Protein AF-0000000070568255 (afdb_homodimer)

Foldseek 3Di:
DPPPDPDFQPLPVVLVVVVVVVLLVVVQVQLVPCVVVQDDDDDLAFEEEEEACFLVCCVQPPVVVSDPRHQAYEYEHQDPVRQVNNCVPVDDPRYHYDYDDLLDDCVVVCVVPNAGLEYEYGARLLQAQPSLSSLLSNLVRHDAFRKYKYKHWLEDCLLVLLCVLCPDPLNVVCNVVSVRNHYPSHPDDDPVRSQVVVVCSCVSNQWAWPDWDKDWADQDDCPPVPSVLSNSLSPHRCNSVDDPVVNVVSSVSSSVVSVVCVVVVVSVGTIIMIITMTTHHDDD/DPPPDPDFQPLPVVLVVVVVVVLLVVVQVQLVPCLVVQDDDDDLAFEEEEEACFLVCCVQPPVVVSDPRHQAYEYEHQDPVRQVNNCVPVDDPRYHYDYDDLLDDCVVVCVVPNAGLEYEYGARLLQAQPSLSSLLSNLVRHDAFRKYKYKHWLEDVLLVLLCVLCPDPVNVVCNVVSVRRHYPSHPDDDPVRSQVVVVVSCVSNQWAWPDWDKDWADQDDCPPVVSVLSNSLSPHSCNNVDDPVVNVVSSVSSSVVSVVCVVVVVSVGTIIMIITMTTHHDDD

Nearest PDB structures (foldseek):
  7ec0-assembly1_A  TM=8.381E-01  e=1.709E-16  Bombyx mori
  7veo-assembly1_B  TM=8.415E-01  e=9.221E-16  Bombyx mori
  3bus-assembly1_A  TM=6.440E-01  e=3.833E-11  Lentzea aerocolonigenes
  4htf-assembly1_A  TM=6.127E-01  e=2.705E-11  Escherichia coli O157:H7
  5thy-assembly2_B  TM=6.811E-01  e=1.995E-09  Moorena producens 3L

InterPro domains:
  IPR029063 S-adenosyl-L-methionine-dependent methyltransferase superfamily [G3DSA:3.40.50.150] (8-196)
  IPR029063 S-adenosyl-L-methionine-dependent methyltransferase superfamily [SSF53335] (19-218)
  IPR041698 Methyltransferase domain 25 [PF13649] (49-146)

Radius of gyration: 26.18 Å; Cα contacts (8 Å, |Δi|>4): 965; chains: 2; bounding box: 53×88×61 Å

Secondary structure (DSSP, 8-state):
------------TTTHHHHHHHHHHHHHHHHHHHGGGSPP---SS-EEEEET-TTSHHIIIIIGGGSPS-SEEEEEES-HHHHHHHHHHS--TTEEEEE--TTS--HHHHHHH--EEEEEEES-GGG-S-HHHHHHHHHHHEEEEEEEEEEEEEE-HHHHHHHHHHHSGGGGGGHHHHHHT--GGGG-SSHHHHHHHHHHHHHHTTEEEEEEEEEEPPPP-TTSHHHHHHHHHHH-TTTTTS-HHHHHHHHHHHHHHHHHHHHHTGGGSPPEEEEEEEEEPPP-/------------TTTHHHHHHHHHHHHHHHHHHHGGGSPP---SS-EEEEET-TTSHHIIIIIGGGSPS-SEEEEEES-HHHHHHHHHHS--TTEEEEE--TTS--HHHHHHH--EEEEEEES-GGG-S-HHHHHHHHHHHEEEEEEEEEEEEEE-HHHHHHHHHHHSGGGGGGHHHHHHT--GGGG-SSHHHHHHHHHHHHHHTTEEEEEEEEEEPPPP-TTSHHHHHHHHHHH-TTTTTS-HHHHHHHHHHHHHHHHHHHHHTGGGSPPEEEEEEEEEPPP-

Solvent-accessible surface area (backbone atoms only — not comparable to full-atom values): 30133 Å² total; per-residue (Å²): 132,81,74,74,73,80,74,76,46,66,61,50,67,72,49,39,49,64,58,40,49,56,51,46,52,52,50,48,51,49,46,70,46,54,56,29,43,54,76,86,70,95,51,52,77,38,32,34,34,33,44,43,35,52,58,22,53,58,46,56,74,53,49,52,77,69,47,72,72,46,57,32,35,40,34,21,24,70,45,66,66,34,46,52,49,11,59,72,72,36,66,47,98,50,50,45,79,48,81,45,50,59,72,49,87,55,62,67,56,36,72,73,70,47,57,16,50,32,39,36,29,60,69,34,64,42,66,34,51,57,49,54,55,26,39,34,40,54,40,66,42,32,32,83,62,10,34,38,42,39,34,26,67,39,35,51,68,65,59,52,50,46,52,56,50,26,66,35,81,91,36,40,88,45,35,68,61,50,55,51,49,49,39,69,49,58,74,45,90,44,70,68,51,40,49,52,50,50,50,48,34,32,55,75,28,43,32,51,65,35,26,56,41,55,33,47,49,74,57,76,75,67,89,53,50,64,64,54,45,45,42,52,51,37,68,36,64,58,59,60,71,48,50,79,74,47,47,59,52,50,52,51,53,51,44,52,52,52,53,50,31,70,74,68,48,59,53,73,55,54,33,27,26,35,36,37,33,30,30,30,55,67,82,128,133,79,76,74,72,81,74,76,44,67,60,51,67,72,50,39,49,65,58,41,49,58,49,46,52,53,50,47,51,48,46,70,46,55,58,28,44,54,76,88,69,94,52,52,77,38,33,33,34,33,44,43,36,52,58,23,53,58,48,58,73,53,48,53,76,68,46,72,73,45,59,32,35,40,33,22,23,69,46,64,67,34,45,54,48,12,58,71,74,38,65,48,98,50,48,45,79,48,81,46,49,58,70,48,88,54,62,68,56,35,72,72,71,49,58,17,51,33,39,37,30,59,68,34,63,43,65,34,51,57,48,54,55,26,39,33,39,54,40,65,40,32,30,83,62,10,35,35,42,41,36,26,67,38,36,51,66,65,60,53,50,45,51,54,49,27,66,36,80,91,35,40,89,45,34,66,61,50,56,51,47,52,39,70,49,58,75,44,91,44,69,69,51,38,50,51,50,52,49,49,34,32,54,75,28,44,32,51,65,35,26,56,42,55,32,46,50,75,57,78,75,66,90,54,51,64,64,53,45,45,42,52,52,36,69,36,64,57,57,61,72,47,51,79,74,46,46,60,52,48,52,51,54,50,43,53,54,52,53,49,29,70,72,68,48,61,52,73,55,53,34,27,28,34,38,37,34,29,29,29,56,65,82,127

Structure (mmCIF, N/CA/C/O backbone):
data_AF-0000000070568255-model_v1
#
loop_
_entity.id
_entity.type
_entity.pdbx_description
1 polymer 'Methyltransferase domain-containing protein'
#
loop_
_atom_site.group_PDB
_atom_site.id
_atom_site.type_symbol
_atom_site.label_atom_id
_atom_site.label_alt_id
_atom_site.la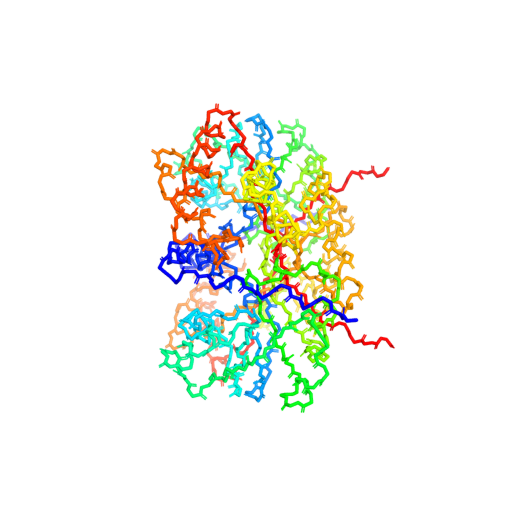bel_comp_id
_atom_site.label_asym_id
_atom_site.label_entity_id
_atom_site.label_seq_id
_atom_site.pdbx_PDB_ins_code
_atom_site.Cartn_x
_atom_site.Cartn_y
_atom_site.Cartn_z
_atom_site.occupancy
_atom_site.B_iso_or_equiv
_atom_site.auth_seq_id
_atom_site.auth_comp_id
_atom_site.auth_asym_id
_atom_site.auth_atom_id
_atom_site.pdbx_PDB_model_num
ATOM 1 N N . MET A 1 1 ? 7.797 -44.875 -4.855 1 24.25 1 MET A N 1
ATOM 2 C CA . MET A 1 1 ? 7.883 -44.188 -6.137 1 24.25 1 MET A CA 1
ATOM 3 C C . MET A 1 1 ? 7.133 -42.875 -6.082 1 24.25 1 MET A C 1
ATOM 5 O O . MET A 1 1 ? 5.918 -42.844 -5.898 1 24.25 1 MET A O 1
ATOM 9 N N . SER A 1 2 ? 7.727 -41.812 -5.59 1 26.64 2 SER A N 1
ATOM 10 C CA . SER A 1 2 ? 7.211 -40.469 -5.273 1 26.64 2 SER A CA 1
ATOM 11 C C . SER A 1 2 ? 6.582 -39.812 -6.5 1 26.64 2 SER A C 1
ATOM 13 O O . SER A 1 2 ? 7.168 -39.812 -7.586 1 26.64 2 SER A O 1
ATOM 15 N N . SER A 1 3 ? 5.281 -39.875 -6.648 1 30.73 3 SER A N 1
ATOM 16 C CA . SER A 1 3 ? 4.516 -39.312 -7.762 1 30.73 3 SER A CA 1
ATOM 17 C C . SER A 1 3 ? 5.086 -37.969 -8.211 1 30.73 3 SER A C 1
ATOM 19 O O . SER A 1 3 ? 5.316 -37.094 -7.391 1 30.73 3 SER A O 1
ATOM 21 N N . PRO A 1 4 ? 5.73 -37.875 -9.414 1 31.59 4 PRO A N 1
ATOM 22 C CA . PRO A 1 4 ? 6.324 -36.656 -9.93 1 31.59 4 PRO A CA 1
ATOM 23 C C . PRO A 1 4 ? 5.41 -35.438 -9.75 1 31.59 4 PRO A C 1
ATOM 25 O O . PRO A 1 4 ? 4.188 -35.594 -9.719 1 31.59 4 PRO A O 1
ATOM 28 N N . CYS A 1 5 ? 5.805 -34.5 -9.016 1 35.22 5 CYS A N 1
ATOM 29 C CA . CYS A 1 5 ? 5.09 -33.25 -8.867 1 35.22 5 CYS A CA 1
ATOM 30 C C . CYS A 1 5 ? 4.543 -32.781 -10.211 1 35.22 5 CYS A C 1
ATOM 32 O O . CYS A 1 5 ? 5.262 -32.781 -11.211 1 35.22 5 CYS A O 1
ATOM 34 N N . PRO A 1 6 ? 3.242 -32.812 -10.445 1 38.38 6 PRO A N 1
ATOM 35 C CA . PRO A 1 6 ? 2.701 -32.375 -11.742 1 38.38 6 PRO A CA 1
ATOM 36 C C . PRO A 1 6 ? 3.422 -31.172 -12.312 1 38.38 6 PRO A C 1
ATOM 38 O O . PRO A 1 6 ? 3.857 -30.297 -11.562 1 38.38 6 PRO A O 1
ATOM 41 N N . LYS A 1 7 ? 4.141 -31.266 -13.453 1 38.25 7 LYS A N 1
ATOM 42 C CA . LYS A 1 7 ? 4.805 -30.266 -14.289 1 38.25 7 LYS A CA 1
ATOM 43 C C . LYS A 1 7 ? 3.936 -29.016 -14.445 1 38.25 7 LYS A C 1
ATOM 45 O O . LYS A 1 7 ? 2.709 -29.125 -14.531 1 38.25 7 LYS A O 1
ATOM 50 N N . ASN A 1 8 ? 4.312 -27.875 -14.102 1 41.31 8 ASN A N 1
ATOM 51 C CA . ASN A 1 8 ? 3.666 -26.594 -14.312 1 41.31 8 ASN A CA 1
ATOM 52 C C . ASN A 1 8 ? 3.133 -26.453 -15.734 1 41.31 8 ASN A C 1
ATOM 54 O O . ASN A 1 8 ? 3.854 -26.703 -16.703 1 41.31 8 ASN A O 1
ATOM 58 N N . PRO A 1 9 ? 1.849 -26.562 -16.016 1 40.88 9 PRO A N 1
ATOM 59 C CA . PRO A 1 9 ? 1.31 -26.438 -17.375 1 40.88 9 PRO A CA 1
ATOM 60 C C . PRO A 1 9 ? 1.978 -25.312 -18.172 1 40.88 9 PRO A C 1
ATOM 62 O O . PRO A 1 9 ? 2.383 -24.297 -17.594 1 40.88 9 PRO A O 1
ATOM 65 N N . SER A 1 10 ? 2.682 -25.641 -19.188 1 40.53 10 SER A N 1
ATOM 66 C CA . SER A 1 10 ? 3.188 -24.703 -20.188 1 40.53 10 SER A CA 1
ATOM 67 C C . SER A 1 10 ? 2.174 -23.594 -20.484 1 40.53 10 SER A C 1
ATOM 69 O O . SER A 1 10 ? 1.067 -23.875 -20.953 1 40.53 10 SER A O 1
ATOM 71 N N . TYR A 1 11 ? 2.092 -22.562 -19.75 1 44.72 11 TYR A N 1
ATOM 72 C CA . TYR A 1 11 ? 1.322 -21.359 -20.047 1 44.72 11 TYR A CA 1
ATOM 73 C C . TYR A 1 11 ? 1.434 -20.984 -21.516 1 44.72 11 TYR A C 1
ATOM 75 O O . TYR A 1 11 ? 2.533 -20.969 -22.078 1 44.72 11 TYR A O 1
ATOM 83 N N . ASN A 1 12 ? 0.488 -21.328 -22.312 1 44.06 12 ASN A N 1
ATOM 84 C CA . ASN A 1 12 ? 0.418 -20.859 -23.688 1 44.06 12 ASN A CA 1
ATOM 85 C C . ASN A 1 12 ? 0.708 -19.359 -23.781 1 44.06 12 ASN A C 1
ATOM 87 O O . ASN A 1 12 ? -0.05 -18.547 -23.25 1 44.06 12 ASN A O 1
ATOM 91 N N . SER A 1 13 ? 1.865 -18.984 -24.203 1 46.16 13 SER A N 1
ATOM 92 C CA . SER A 1 13 ? 2.508 -17.688 -24.281 1 46.16 13 SER A CA 1
ATOM 93 C C . SER A 1 13 ? 1.551 -16.625 -24.812 1 46.16 13 SER A C 1
ATOM 95 O O . SER A 1 13 ? 1.522 -15.5 -24.312 1 46.16 13 SER A O 1
ATOM 97 N N . GLN A 1 14 ? 0.756 -16.922 -25.875 1 46.5 14 GLN A N 1
ATOM 98 C CA . GLN A 1 14 ? -0.058 -15.875 -26.5 1 46.5 14 GLN A CA 1
ATOM 99 C C . GLN A 1 14 ? -1.224 -15.477 -25.594 1 46.5 14 GLN A C 1
ATOM 101 O O . GLN A 1 14 ? -1.555 -14.297 -25.5 1 46.5 14 GLN A O 1
ATOM 106 N N . LEU A 1 15 ? -1.906 -16.453 -25.125 1 46.5 15 LEU A N 1
ATOM 107 C CA . LEU A 1 15 ? -3.039 -16.203 -24.25 1 46.5 15 LEU A CA 1
ATOM 108 C C . LEU A 1 15 ? -2.582 -15.523 -22.953 1 46.5 15 LEU A C 1
ATOM 110 O O . LEU A 1 15 ? -3.338 -14.758 -22.344 1 46.5 15 LEU A O 1
ATOM 114 N N . TYR A 1 16 ? -1.302 -15.516 -22.828 1 52.62 16 TYR A N 1
ATOM 115 C CA . TYR A 1 16 ? -0.72 -14.977 -21.609 1 52.62 16 TYR A CA 1
ATOM 116 C C . TYR A 1 16 ? -0.535 -13.461 -21.703 1 52.62 16 TYR A C 1
ATOM 118 O O . TYR A 1 16 ? -0.564 -12.758 -20.703 1 52.62 16 TYR A O 1
ATOM 126 N N . ALA A 1 17 ? -0.777 -13.031 -23 1 53.16 17 ALA A N 1
ATOM 127 C CA . ALA A 1 17 ? -0.405 -11.625 -23.156 1 53.16 17 ALA A CA 1
ATOM 128 C C . ALA A 1 17 ? -1.376 -10.719 -22.406 1 53.16 17 ALA A C 1
ATOM 130 O O . ALA A 1 17 ? -0.958 -9.781 -21.719 1 53.16 17 ALA A O 1
ATOM 131 N N . SER A 1 18 ? -2.834 -10.906 -22.625 1 53.56 18 SER A N 1
ATOM 132 C CA . SER A 1 18 ? -3.797 -10.039 -21.953 1 53.56 18 SER A CA 1
ATOM 133 C C . SER A 1 18 ? -3.707 -10.188 -20.438 1 53.56 18 SER A C 1
ATOM 135 O O . SER A 1 18 ? -3.752 -9.188 -19.719 1 53.56 18 SER A O 1
ATOM 137 N N . ASN A 1 19 ? -3.713 -11.383 -19.984 1 58.81 19 ASN A N 1
ATOM 138 C CA . ASN A 1 19 ? -3.531 -11.602 -18.562 1 58.81 19 ASN A CA 1
ATOM 139 C C . ASN A 1 19 ? -2.246 -10.961 -18.047 1 58.81 19 ASN A C 1
ATOM 141 O O . ASN A 1 19 ? -2.219 -10.406 -16.953 1 58.81 19 ASN A O 1
ATOM 145 N N . ASP A 1 20 ? -1.544 -10.828 -19.016 1 68.69 20 ASP A N 1
ATOM 146 C CA . ASP A 1 20 ? -0.234 -10.266 -18.703 1 68.69 20 ASP A CA 1
ATOM 147 C C . ASP A 1 20 ? -0.329 -8.758 -18.453 1 68.69 20 ASP A C 1
ATOM 149 O O . ASP A 1 20 ? 0.302 -8.234 -17.531 1 68.69 20 ASP A O 1
ATOM 153 N N . ASN A 1 21 ? -1.346 -8.227 -19.141 1 77.62 21 ASN A N 1
ATOM 154 C CA . ASN A 1 21 ? -1.451 -6.785 -18.984 1 77.62 21 ASN A CA 1
ATOM 155 C C . ASN A 1 21 ? -2.07 -6.41 -17.641 1 77.62 21 ASN A C 1
ATOM 157 O O . ASN A 1 21 ? -1.618 -5.473 -16.984 1 77.62 21 ASN A O 1
ATOM 161 N N . ARG A 1 22 ? -3.078 -7.145 -17.266 1 81.5 22 ARG A N 1
ATOM 162 C CA . ARG A 1 22 ? -3.744 -6.871 -16 1 81.5 22 ARG A CA 1
ATOM 163 C C . ARG A 1 22 ? -2.807 -7.129 -14.82 1 81.5 22 ARG A C 1
ATOM 165 O O . ARG A 1 22 ? -2.768 -6.344 -13.875 1 81.5 22 ARG A O 1
ATOM 172 N N . GLN A 1 23 ? -2.123 -8.156 -14.938 1 87.81 23 GLN A N 1
ATOM 173 C CA . GLN A 1 23 ? -1.174 -8.477 -13.875 1 87.81 23 GLN A CA 1
ATOM 174 C C . GLN A 1 23 ? -0.062 -7.434 -13.797 1 87.81 23 GLN A C 1
ATOM 176 O O . GLN A 1 23 ? 0.344 -7.031 -12.711 1 87.81 23 GLN A O 1
ATOM 181 N N . ARG A 1 24 ? 0.341 -7.027 -14.977 1 92.25 24 ARG A N 1
ATOM 182 C CA . ARG A 1 24 ? 1.381 -6.004 -15.016 1 92.25 24 ARG A CA 1
ATOM 183 C C . ARG A 1 24 ? 0.904 -4.715 -14.359 1 92.25 24 ARG A C 1
ATOM 185 O O . ARG A 1 24 ? 1.64 -4.094 -13.586 1 92.25 24 ARG A O 1
ATOM 192 N N . GLU A 1 25 ? -0.291 -4.371 -14.68 1 91.94 25 GLU A N 1
ATOM 193 C CA . GLU A 1 25 ? -0.844 -3.15 -14.102 1 91.94 25 GLU A CA 1
ATOM 194 C C . GLU A 1 25 ? -0.905 -3.24 -12.578 1 91.94 25 GLU A C 1
ATOM 196 O O . GLU A 1 25 ? -0.542 -2.291 -11.883 1 91.94 25 GLU A O 1
ATOM 201 N N . MET A 1 26 ? -1.359 -4.359 -12.109 1 93.94 26 MET A N 1
ATOM 202 C CA . MET A 1 26 ? -1.426 -4.574 -10.664 1 93.94 26 MET A CA 1
ATOM 203 C C . MET A 1 26 ? -0.032 -4.547 -10.047 1 93.94 26 MET A C 1
ATOM 205 O O . MET A 1 26 ? 0.188 -3.881 -9.031 1 93.94 26 MET A O 1
ATOM 209 N N . ASN A 1 27 ? 0.918 -5.223 -10.711 1 96.62 27 ASN A N 1
ATOM 210 C CA . ASN A 1 27 ? 2.295 -5.246 -10.227 1 96.62 27 ASN A CA 1
ATOM 211 C C . ASN A 1 27 ? 2.873 -3.836 -10.109 1 96.62 27 ASN A C 1
ATOM 213 O O . ASN A 1 27 ? 3.525 -3.51 -9.117 1 96.62 27 ASN A O 1
ATOM 217 N N . LEU A 1 28 ? 2.574 -3.053 -11.117 1 96.38 28 LEU A N 1
ATOM 218 C CA . LEU A 1 28 ? 3.141 -1.71 -11.156 1 96.38 28 LEU A CA 1
ATOM 219 C C . LEU A 1 28 ? 2.508 -0.82 -10.094 1 96.38 28 LEU A C 1
ATOM 221 O O . LEU A 1 28 ? 3.191 0.001 -9.477 1 96.38 28 LEU A O 1
ATOM 225 N N . LYS A 1 29 ? 1.193 -0.969 -9.898 1 95.75 29 LYS A N 1
ATOM 226 C CA . LYS A 1 29 ? 0.529 -0.229 -8.828 1 95.75 29 LYS A CA 1
ATOM 227 C C . LYS A 1 29 ? 1.171 -0.525 -7.477 1 95.75 29 LYS A C 1
ATOM 229 O O . LYS A 1 29 ? 1.432 0.39 -6.691 1 95.75 29 LYS A O 1
ATOM 234 N N . VAL A 1 30 ? 1.475 -1.762 -7.25 1 97.88 30 VAL A N 1
ATOM 235 C CA . VAL A 1 30 ? 2.057 -2.211 -5.988 1 97.88 30 VAL A CA 1
ATOM 236 C C . VAL A 1 30 ? 3.496 -1.717 -5.879 1 97.88 30 VAL A C 1
ATOM 238 O O . VAL A 1 30 ? 3.885 -1.137 -4.863 1 97.88 30 VAL A O 1
ATOM 241 N N . LEU A 1 31 ? 4.262 -1.889 -6.953 1 96.94 31 LEU A N 1
ATOM 242 C CA . LEU A 1 31 ? 5.676 -1.528 -6.957 1 96.94 31 LEU A CA 1
ATOM 243 C C . LEU A 1 31 ? 5.855 -0.025 -6.77 1 96.94 31 LEU A C 1
ATOM 245 O O . LEU A 1 31 ? 6.711 0.412 -5.996 1 96.94 31 LEU A O 1
ATOM 249 N N . ASP A 1 32 ? 5.062 0.71 -7.406 1 94.56 32 ASP A N 1
ATOM 250 C CA . ASP A 1 32 ? 5.234 2.16 -7.406 1 94.56 32 ASP A CA 1
ATOM 251 C C . ASP A 1 32 ? 4.988 2.74 -6.016 1 94.56 32 ASP A C 1
ATOM 253 O O . ASP A 1 32 ? 5.609 3.732 -5.633 1 94.56 32 ASP A O 1
ATOM 257 N N . LEU A 1 33 ? 4.164 2.125 -5.285 1 97 33 LEU A N 1
ATOM 258 C CA . LEU A 1 33 ? 3.908 2.615 -3.938 1 97 33 LEU A CA 1
ATOM 259 C C . LEU A 1 33 ? 4.859 1.973 -2.936 1 97 33 LEU A C 1
ATOM 261 O O . LEU A 1 33 ? 5.602 2.67 -2.24 1 97 33 LEU A O 1
ATOM 265 N N . LEU A 1 34 ? 4.941 0.66 -2.938 1 97.38 34 LEU A N 1
ATOM 266 C CA . LEU A 1 34 ? 5.562 -0.019 -1.808 1 97.38 34 LEU A CA 1
ATOM 267 C C . LEU A 1 34 ? 7.078 -0.089 -1.981 1 97.38 34 LEU A C 1
ATOM 269 O O . LEU A 1 34 ? 7.805 -0.39 -1.031 1 97.38 34 LEU A O 1
ATOM 273 N N . GLN A 1 35 ? 7.602 0.266 -3.178 1 94 35 GLN A N 1
ATOM 274 C CA . GLN A 1 35 ? 9.039 0.471 -3.297 1 94 35 GLN A CA 1
ATOM 275 C C . GLN A 1 35 ? 9.516 1.578 -2.361 1 94 35 GLN A C 1
ATOM 277 O O . GLN A 1 35 ? 10.641 1.531 -1.86 1 94 35 GLN A O 1
ATOM 282 N N . MET A 1 36 ? 8.656 2.514 -2.123 1 94.5 36 MET A N 1
ATOM 283 C CA . MET A 1 36 ? 8.984 3.639 -1.25 1 94.5 36 MET A CA 1
ATOM 284 C C . MET A 1 36 ? 9.047 3.195 0.208 1 94.5 36 MET A C 1
ATOM 286 O O . MET A 1 36 ? 9.531 3.934 1.065 1 94.5 36 MET A O 1
ATOM 290 N N . ALA A 1 37 ? 8.578 1.997 0.464 1 95.69 37 ALA A N 1
ATOM 291 C CA . ALA A 1 37 ? 8.484 1.54 1.848 1 95.69 37 ALA A CA 1
ATOM 292 C C . ALA A 1 37 ? 9.688 0.685 2.229 1 95.69 37 ALA A C 1
ATOM 294 O O . ALA A 1 37 ? 9.891 0.37 3.404 1 95.69 37 ALA A O 1
ATOM 295 N N . PHE A 1 38 ? 10.5 0.27 1.205 1 94.12 38 PHE A N 1
ATOM 296 C CA . PHE A 1 38 ? 11.703 -0.492 1.509 1 94.12 38 PHE A CA 1
ATOM 297 C C . PHE A 1 38 ? 12.727 0.377 2.234 1 94.12 38 PHE A C 1
ATOM 299 O O . PHE A 1 38 ? 12.977 1.517 1.836 1 94.12 38 PHE A O 1
ATOM 306 N N . ALA A 1 39 ? 13.266 -0.191 3.281 1 86.44 39 ALA A N 1
ATOM 307 C CA . ALA A 1 39 ? 14.305 0.539 4.012 1 86.44 39 ALA A CA 1
ATOM 308 C C . ALA A 1 39 ? 15.492 0.853 3.109 1 86.44 39 ALA A C 1
ATOM 310 O O . ALA A 1 39 ? 15.906 0.015 2.305 1 86.44 39 ALA A O 1
ATOM 311 N N . PRO A 1 40 ? 15.961 2.049 3.189 1 74.81 40 PRO A N 1
ATOM 312 C CA . PRO A 1 40 ? 17.125 2.381 2.379 1 74.81 40 PRO A CA 1
ATOM 313 C C . PRO A 1 40 ? 18.344 1.515 2.713 1 74.81 40 PRO A C 1
ATOM 315 O O . PRO A 1 40 ? 18.531 1.134 3.869 1 74.81 40 PRO A O 1
ATOM 318 N N . MET A 1 41 ? 18.953 1.109 1.575 1 73.19 41 MET A N 1
ATOM 319 C CA . MET A 1 41 ? 20.156 0.311 1.763 1 73.19 41 MET A CA 1
ATOM 320 C C . MET A 1 41 ? 21.391 1.062 1.272 1 73.19 41 MET A C 1
ATOM 322 O O . MET A 1 41 ? 21.375 1.64 0.183 1 73.19 41 MET A O 1
ATOM 326 N N . PRO A 1 42 ? 22.297 0.999 2.068 1 66.44 42 PRO A N 1
ATOM 327 C CA . PRO A 1 42 ? 23.469 1.842 1.819 1 66.44 42 PRO A CA 1
ATOM 328 C C . PRO A 1 42 ? 24.438 1.225 0.812 1 66.44 42 PRO A C 1
ATOM 330 O O . PRO A 1 42 ? 25.453 1.84 0.467 1 66.44 42 PRO A O 1
ATOM 333 N N . THR A 1 43 ? 24.047 0.126 0.314 1 76.44 43 THR A N 1
ATOM 334 C CA . THR A 1 43 ? 25.125 -0.489 -0.453 1 76.44 43 THR A CA 1
ATOM 335 C C . THR A 1 43 ? 24.656 -0.851 -1.857 1 76.44 43 THR A C 1
ATOM 337 O O . THR A 1 43 ? 23.469 -1.146 -2.062 1 76.44 43 THR A O 1
ATOM 340 N N . GLU A 1 44 ? 25.625 -0.818 -2.736 1 83.75 44 GLU A N 1
ATOM 341 C CA . GLU A 1 44 ? 25.359 -1.251 -4.105 1 83.75 44 GLU A CA 1
ATOM 342 C C . GLU A 1 44 ? 25.672 -2.734 -4.285 1 83.75 44 GLU A C 1
ATOM 344 O O . GLU A 1 44 ? 25.406 -3.311 -5.34 1 83.75 44 GLU A O 1
ATOM 349 N N . ASP A 1 45 ? 26.125 -3.354 -3.27 1 90.06 45 ASP A N 1
ATOM 350 C CA . ASP A 1 45 ? 26.531 -4.75 -3.371 1 90.06 45 ASP A CA 1
ATOM 351 C C . ASP A 1 45 ? 25.375 -5.688 -3.045 1 90.06 45 ASP A C 1
ATOM 353 O O . ASP A 1 45 ? 25.516 -6.91 -3.125 1 90.06 45 ASP A O 1
ATOM 357 N N . GLN A 1 46 ? 24.25 -5.137 -2.926 1 92.81 46 GLN A N 1
ATOM 358 C CA . GLN A 1 46 ? 23.094 -5.945 -2.584 1 92.81 46 GLN A CA 1
ATOM 359 C C . GLN A 1 46 ? 22.547 -6.668 -3.811 1 92.81 46 GLN A C 1
ATOM 361 O O . GLN A 1 46 ? 22.891 -6.332 -4.945 1 92.81 46 GLN A O 1
ATOM 366 N N . GLN A 1 47 ? 21.828 -7.719 -3.557 1 96.5 47 GLN A N 1
ATOM 367 C CA . GLN A 1 47 ? 21.141 -8.438 -4.633 1 96.5 47 GLN A CA 1
ATOM 368 C C . GLN A 1 47 ? 19.672 -8.648 -4.301 1 96.5 47 GLN A C 1
ATOM 370 O O . GLN A 1 47 ? 19.297 -8.695 -3.127 1 96.5 47 GLN A O 1
ATOM 375 N N . PHE A 1 48 ? 18.906 -8.75 -5.355 1 98.12 48 PHE A N 1
ATOM 376 C CA . PHE A 1 48 ? 17.469 -8.922 -5.258 1 98.12 48 PHE A CA 1
ATOM 377 C C . PHE A 1 48 ? 17.016 -10.195 -5.98 1 98.12 48 PHE A C 1
ATOM 379 O O . PHE A 1 48 ? 17.75 -10.719 -6.824 1 98.12 48 PHE A O 1
ATOM 386 N N . LEU A 1 49 ? 15.891 -10.68 -5.52 1 98.81 49 LEU A N 1
ATOM 387 C CA . LEU A 1 49 ? 15.344 -11.906 -6.102 1 98.81 49 LEU A CA 1
ATOM 388 C C . LEU A 1 49 ? 13.945 -11.664 -6.656 1 98.81 49 LEU A C 1
ATOM 390 O O . LEU A 1 49 ? 13.102 -11.055 -5.992 1 98.81 49 LEU A O 1
ATOM 394 N N . ASP A 1 50 ? 13.688 -12.023 -7.895 1 98.75 50 ASP A N 1
ATOM 395 C CA . ASP A 1 50 ? 12.359 -12.078 -8.492 1 98.75 50 ASP A CA 1
ATOM 396 C C . ASP A 1 50 ? 11.867 -13.516 -8.617 1 98.75 50 ASP A C 1
ATOM 398 O O . ASP A 1 50 ? 12.305 -14.258 -9.492 1 98.75 50 ASP A O 1
ATOM 402 N N . LEU A 1 51 ? 10.969 -13.922 -7.695 1 98.62 51 LEU A N 1
ATOM 403 C CA . LEU A 1 51 ? 10.422 -15.273 -7.672 1 98.62 51 LEU A CA 1
ATOM 404 C C . LEU A 1 51 ? 9.273 -15.406 -8.664 1 98.62 51 LEU A C 1
ATOM 406 O O . LEU A 1 51 ? 8.25 -14.742 -8.531 1 98.62 51 LEU A O 1
ATOM 410 N N . GLY A 1 52 ? 9.383 -16.328 -9.586 1 97.38 52 GLY A N 1
ATOM 411 C CA . GLY A 1 52 ? 8.375 -16.5 -10.617 1 97.38 52 GLY A CA 1
ATOM 412 C C . GLY A 1 52 ? 8.445 -15.422 -11.695 1 97.38 52 GLY A C 1
ATOM 413 O O . GLY A 1 52 ? 7.441 -14.766 -11.992 1 97.38 52 GLY A O 1
ATOM 414 N N . CYS A 1 53 ? 9.594 -15.383 -12.391 1 97.19 53 CYS A N 1
ATOM 415 C CA . CYS A 1 53 ? 9.844 -14.266 -13.289 1 97.19 53 CYS A CA 1
ATOM 416 C C . CYS A 1 53 ? 9.141 -14.469 -14.625 1 97.19 53 CYS A C 1
ATOM 418 O O . CYS A 1 53 ? 9.039 -13.547 -15.43 1 97.19 53 CYS A O 1
ATOM 420 N N . GLY A 1 54 ? 8.617 -15.703 -14.922 1 94 54 GLY A N 1
ATOM 421 C CA . GLY A 1 54 ? 7.977 -15.977 -16.203 1 94 54 GLY A CA 1
ATOM 422 C C . GLY A 1 54 ? 8.875 -15.711 -17.391 1 94 54 GLY A C 1
ATOM 423 O O . GLY A 1 54 ? 10.008 -16.203 -17.438 1 94 54 GLY A O 1
ATOM 424 N N . THR A 1 55 ? 8.414 -14.891 -18.328 1 92.38 55 THR A N 1
ATOM 425 C CA . THR A 1 55 ? 9.148 -14.617 -19.562 1 92.38 55 THR A CA 1
ATOM 426 C C . THR A 1 55 ? 10.25 -13.594 -19.312 1 92.38 55 THR A C 1
ATOM 428 O O . THR A 1 55 ? 11 -13.242 -20.234 1 92.38 55 THR A O 1
ATOM 431 N N . GLY A 1 56 ? 10.375 -13.078 -18.203 1 96.19 56 GLY A N 1
ATOM 432 C CA . GLY A 1 56 ? 11.484 -12.219 -17.828 1 96.19 56 GLY A CA 1
ATOM 433 C C . GLY A 1 56 ? 11.281 -10.766 -18.219 1 96.19 56 GLY A C 1
ATOM 434 O O . GLY A 1 56 ? 12.023 -9.891 -17.797 1 96.19 56 GLY A O 1
ATOM 435 N N . ASP A 1 57 ? 10.227 -10.438 -19.016 1 94.88 57 ASP A N 1
ATOM 436 C CA . ASP A 1 57 ? 10.008 -9.086 -19.5 1 94.88 57 ASP A CA 1
ATOM 437 C C . ASP A 1 57 ? 9.688 -8.125 -18.359 1 94.88 57 ASP A C 1
ATOM 439 O O . ASP A 1 57 ? 10.195 -7.004 -18.312 1 94.88 57 ASP A O 1
ATOM 443 N N . PHE A 1 58 ? 8.82 -8.57 -17.469 1 96.38 58 PHE A N 1
ATOM 444 C CA . PHE A 1 58 ? 8.5 -7.703 -16.344 1 96.38 58 PHE A CA 1
ATOM 445 C C . PHE A 1 58 ? 9.742 -7.418 -15.508 1 96.38 58 PHE A C 1
ATOM 447 O O . PHE A 1 58 ? 9.977 -6.273 -15.109 1 96.38 58 PHE A O 1
ATOM 454 N N . THR A 1 59 ? 10.523 -8.445 -15.242 1 97.75 59 THR A N 1
ATOM 455 C CA . THR A 1 59 ? 11.75 -8.305 -14.461 1 97.75 59 THR A CA 1
ATOM 456 C C . THR A 1 59 ? 12.68 -7.266 -15.094 1 97.75 59 THR A C 1
ATOM 458 O O . THR A 1 59 ? 13.125 -6.336 -14.422 1 97.75 59 THR A O 1
ATOM 461 N N . ARG A 1 60 ? 12.891 -7.414 -16.359 1 97.38 60 ARG A N 1
ATOM 462 C CA . ARG A 1 60 ? 13.859 -6.586 -17.062 1 97.38 60 ARG A CA 1
ATOM 463 C C . ARG A 1 60 ? 13.336 -5.168 -17.25 1 97.38 60 ARG A C 1
ATOM 465 O O . ARG A 1 60 ? 14.039 -4.195 -16.953 1 97.38 60 ARG A O 1
ATOM 472 N N . ASP A 1 61 ? 12.078 -5.035 -17.672 1 96.5 61 ASP A N 1
ATOM 473 C CA . ASP A 1 61 ? 11.602 -3.76 -18.203 1 96.5 61 ASP A CA 1
ATOM 474 C C . ASP A 1 61 ? 10.953 -2.918 -17.094 1 96.5 61 ASP A C 1
ATOM 476 O O . ASP A 1 61 ? 10.859 -1.695 -17.219 1 96.5 61 ASP A O 1
ATOM 480 N N . TRP A 1 62 ? 10.539 -3.553 -16.031 1 96.62 62 TRP A N 1
ATOM 481 C CA . TRP A 1 62 ? 9.758 -2.779 -15.078 1 96.62 62 TRP A CA 1
ATOM 482 C C . TRP A 1 62 ? 10.328 -2.92 -13.664 1 96.62 62 TRP A C 1
ATOM 484 O O . TRP A 1 62 ? 10.422 -1.937 -12.93 1 96.62 62 TRP A O 1
ATOM 494 N N . LEU A 1 63 ? 10.734 -4.125 -13.25 1 97.81 63 LEU A N 1
ATOM 495 C CA . LEU A 1 63 ? 11.195 -4.336 -11.883 1 97.81 63 LEU A CA 1
ATOM 496 C C . LEU A 1 63 ? 12.602 -3.777 -11.688 1 97.81 63 LEU A C 1
ATOM 498 O O . LEU A 1 63 ? 12.82 -2.947 -10.797 1 97.81 63 LEU A O 1
ATOM 502 N N . LEU A 1 64 ? 13.539 -4.133 -12.555 1 97 64 LEU A N 1
ATOM 503 C CA . LEU A 1 64 ? 14.938 -3.748 -12.406 1 97 64 LEU A CA 1
ATOM 504 C C . LEU A 1 64 ? 15.086 -2.23 -12.391 1 97 64 LEU A C 1
ATOM 506 O O . LEU A 1 64 ? 15.734 -1.677 -11.508 1 97 64 LEU A O 1
ATOM 510 N N . PRO A 1 65 ? 14.375 -1.536 -13.312 1 94.94 65 PRO A N 1
ATOM 511 C CA . PRO A 1 65 ? 14.539 -0.081 -13.32 1 94.94 65 PRO A CA 1
ATOM 512 C C . PRO A 1 65 ? 13.992 0.58 -12.055 1 94.94 65 PRO A C 1
ATOM 514 O O . PRO A 1 65 ? 14.289 1.746 -11.781 1 94.94 65 PRO A O 1
ATOM 517 N N . ARG A 1 66 ? 13.18 -0.053 -11.297 1 93.5 66 ARG A N 1
ATOM 518 C CA . ARG A 1 66 ? 12.562 0.504 -10.094 1 93.5 66 ARG A CA 1
ATOM 519 C C . ARG A 1 66 ? 13.336 0.098 -8.844 1 93.5 66 ARG A C 1
ATOM 521 O O . ARG A 1 66 ? 13.055 0.59 -7.75 1 93.5 66 ARG A O 1
ATOM 528 N N . CYS A 1 67 ? 14.289 -0.805 -9.023 1 92.5 67 CYS A N 1
ATOM 529 C CA . CYS A 1 67 ? 15.141 -1.221 -7.906 1 92.5 67 CYS A CA 1
ATOM 530 C C . CYS A 1 67 ? 16.25 -0.209 -7.656 1 92.5 67 CYS A C 1
ATOM 532 O O . CYS A 1 67 ? 16.688 0.476 -8.586 1 92.5 67 CYS A O 1
ATOM 534 N N . PRO A 1 68 ? 16.672 -0.079 -6.383 1 88.56 68 PRO A N 1
ATOM 535 C CA . PRO A 1 68 ? 17.906 0.661 -6.16 1 88.56 68 PRO A CA 1
ATOM 536 C C . PRO A 1 68 ? 19.125 -0.024 -6.781 1 88.56 68 PRO A C 1
ATOM 538 O O . PRO A 1 68 ? 19.031 -1.175 -7.215 1 88.56 68 PRO A O 1
ATOM 541 N N . PRO A 1 69 ? 20.156 0.754 -6.832 1 89.38 69 PRO A N 1
ATOM 542 C CA . PRO A 1 69 ? 21.359 0.123 -7.355 1 89.38 69 PRO A CA 1
ATOM 543 C C . PRO A 1 69 ? 21.703 -1.183 -6.645 1 89.38 69 PRO A C 1
ATOM 545 O O . PRO A 1 69 ? 21.578 -1.272 -5.418 1 89.38 69 PRO A O 1
ATOM 548 N N . CYS A 1 70 ? 22 -2.172 -7.418 1 91.94 70 CYS A N 1
ATOM 549 C CA . CYS A 1 70 ? 22.297 -3.494 -6.879 1 91.94 70 CYS A CA 1
ATOM 550 C C . CYS A 1 70 ? 23.359 -4.203 -7.723 1 91.94 70 CYS A C 1
ATOM 552 O O . CYS A 1 70 ? 23.578 -3.842 -8.883 1 91.94 70 CYS A O 1
ATOM 554 N N . ARG A 1 71 ? 23.984 -5.113 -7.074 1 93.88 71 ARG A N 1
ATOM 555 C CA . ARG A 1 71 ? 24.938 -5.953 -7.793 1 93.88 71 ARG A CA 1
ATOM 556 C C . ARG A 1 71 ? 24.234 -6.742 -8.898 1 93.88 71 ARG A C 1
ATOM 558 O O . ARG A 1 71 ? 24.734 -6.816 -10.023 1 93.88 71 ARG A O 1
ATOM 565 N N . ARG A 1 72 ? 23.109 -7.348 -8.5 1 96.44 72 ARG A N 1
ATOM 566 C CA . ARG A 1 72 ? 22.344 -8.078 -9.5 1 96.44 72 ARG A CA 1
ATOM 567 C C . ARG A 1 72 ? 20.922 -8.367 -9.016 1 96.44 72 ARG A C 1
ATOM 569 O O . ARG A 1 72 ? 20.656 -8.297 -7.812 1 96.44 72 ARG A O 1
ATOM 576 N N . LEU A 1 73 ? 20.141 -8.641 -9.984 1 98.25 73 LEU A N 1
ATOM 577 C CA . LEU A 1 73 ? 18.812 -9.211 -9.789 1 98.25 73 LEU A CA 1
ATOM 578 C C . LEU A 1 73 ? 18.75 -10.641 -10.32 1 98.25 73 LEU A C 1
ATOM 580 O O . LEU A 1 73 ? 18.969 -10.875 -11.508 1 98.25 73 LEU A O 1
ATOM 584 N N . VAL A 1 74 ? 18.562 -11.586 -9.367 1 98.81 74 VAL A N 1
ATOM 585 C CA . VAL A 1 74 ? 18.391 -12.977 -9.781 1 98.81 74 VA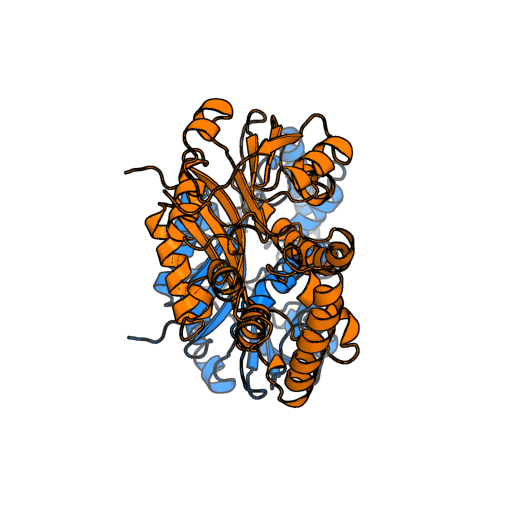L A CA 1
ATOM 586 C C . VAL A 1 74 ? 16.906 -13.25 -10.023 1 98.81 74 VAL A C 1
ATOM 588 O O . VAL A 1 74 ? 16.062 -13 -9.156 1 98.81 74 VAL A O 1
ATOM 591 N N . ALA A 1 75 ? 16.578 -13.648 -11.227 1 98.88 75 ALA A N 1
ATOM 592 C CA . ALA A 1 75 ? 15.211 -13.961 -11.625 1 98.88 75 ALA A CA 1
ATOM 593 C C . ALA A 1 75 ? 15.023 -15.469 -11.789 1 98.88 75 ALA A C 1
ATOM 595 O O . ALA A 1 75 ? 15.766 -16.109 -12.539 1 98.88 75 ALA A O 1
ATOM 596 N N . VAL A 1 76 ? 14.016 -16 -11.094 1 98.69 76 VAL A N 1
ATOM 597 C CA . VAL A 1 76 ? 13.922 -17.453 -11.117 1 98.69 76 VAL A CA 1
ATOM 598 C C . VAL A 1 76 ? 12.508 -17.875 -11.516 1 98.69 76 VAL A C 1
ATOM 600 O O . VAL A 1 76 ? 11.555 -17.109 -11.336 1 98.69 76 VAL A O 1
ATOM 603 N N . ASP A 1 77 ? 12.383 -19.016 -12.023 1 97.19 77 ASP A N 1
ATOM 604 C CA . ASP A 1 77 ? 11.125 -19.688 -12.352 1 97.19 77 ASP A CA 1
ATOM 605 C C . ASP A 1 77 ? 11.281 -21.203 -12.281 1 97.19 77 ASP A C 1
ATOM 607 O O . ASP A 1 77 ? 12.383 -21.734 -12.43 1 97.19 77 ASP A O 1
ATOM 611 N N . ALA A 1 78 ? 10.195 -21.859 -12 1 95.31 78 ALA A N 1
ATOM 612 C CA . ALA A 1 78 ? 10.227 -23.312 -11.914 1 95.31 78 ALA A CA 1
ATOM 613 C C . ALA A 1 78 ? 10.18 -23.938 -13.305 1 95.31 78 ALA A C 1
ATOM 615 O O . ALA A 1 78 ? 10.477 -25.125 -13.469 1 95.31 78 ALA A O 1
ATOM 616 N N . SER A 1 79 ? 9.766 -23.172 -14.305 1 91.69 79 SER A N 1
ATOM 617 C CA . SER A 1 79 ? 9.664 -23.672 -15.672 1 91.69 79 SER A CA 1
ATOM 618 C C . SER A 1 79 ? 10.93 -23.375 -16.469 1 91.69 79 SER A C 1
ATOM 620 O O . SER A 1 79 ? 11.242 -22.203 -16.75 1 91.69 79 SER A O 1
ATOM 622 N N . GLU A 1 80 ? 11.602 -24.438 -16.953 1 94.12 80 GLU A N 1
ATOM 623 C CA . GLU A 1 80 ? 12.789 -24.266 -17.797 1 94.12 80 GLU A CA 1
ATOM 624 C C . GLU A 1 80 ? 12.438 -23.625 -19.125 1 94.12 80 GLU A C 1
ATOM 626 O O . GLU A 1 80 ? 13.234 -22.891 -19.703 1 94.12 80 GLU A O 1
ATOM 631 N N . GLU A 1 81 ? 11.273 -23.891 -19.531 1 90.5 81 GLU A N 1
ATOM 632 C CA . GLU A 1 81 ? 10.812 -23.297 -20.781 1 90.5 81 GLU A CA 1
ATOM 633 C C . GLU A 1 81 ? 10.719 -21.781 -20.656 1 90.5 81 GLU A C 1
ATOM 635 O O . GLU A 1 81 ? 11.156 -21.047 -21.562 1 90.5 81 GLU A O 1
ATOM 640 N N . MET A 1 82 ? 10.125 -21.328 -19.562 1 91.88 82 MET A N 1
ATOM 641 C CA . MET A 1 82 ? 10.047 -19.906 -19.312 1 91.88 82 MET A CA 1
ATOM 642 C C . MET A 1 82 ? 11.438 -19.281 -19.219 1 91.88 82 MET A C 1
ATOM 644 O O . MET A 1 82 ? 11.695 -18.234 -19.812 1 91.88 82 MET A O 1
ATOM 648 N N . LEU A 1 83 ? 12.328 -19.984 -18.594 1 96.44 83 LEU A N 1
ATOM 649 C CA . LEU A 1 83 ? 13.68 -19.469 -18.391 1 96.44 83 LEU A CA 1
ATOM 650 C C . LEU A 1 83 ? 14.453 -19.406 -19.688 1 96.44 83 LEU A C 1
ATOM 652 O O . LEU A 1 83 ? 15.219 -18.469 -19.938 1 96.44 83 LEU A O 1
ATOM 656 N N . ALA A 1 84 ? 14.258 -20.438 -20.484 1 96.25 84 ALA A N 1
ATOM 657 C CA . ALA A 1 84 ? 14.914 -20.438 -21.797 1 96.25 84 ALA A CA 1
ATOM 658 C C . ALA A 1 84 ? 14.492 -19.219 -22.625 1 96.25 84 ALA A C 1
ATOM 660 O O . ALA A 1 84 ? 15.336 -18.547 -23.219 1 96.25 84 ALA A O 1
ATOM 661 N N . TYR A 1 85 ? 13.211 -18.984 -22.578 1 94.75 85 TYR A N 1
ATOM 662 C CA . TYR A 1 85 ? 12.695 -17.812 -23.281 1 94.75 85 TYR A CA 1
ATOM 663 C C . TYR A 1 85 ? 13.273 -16.531 -22.703 1 94.75 85 TYR A C 1
ATOM 665 O O . TYR A 1 85 ? 13.719 -15.656 -23.438 1 94.75 85 TYR A O 1
ATOM 673 N N . ALA A 1 86 ? 13.297 -16.422 -21.391 1 95.94 86 ALA A N 1
ATOM 674 C CA . ALA A 1 86 ? 13.781 -15.227 -20.703 1 95.94 86 ALA A CA 1
ATOM 675 C C . ALA A 1 86 ? 15.25 -14.969 -21.016 1 95.94 86 ALA A C 1
ATOM 677 O O . ALA A 1 86 ? 15.641 -13.836 -21.312 1 95.94 86 ALA A O 1
ATOM 678 N N . ARG A 1 87 ? 16.047 -16.016 -21.031 1 97.38 87 ARG A N 1
ATOM 679 C CA . ARG A 1 87 ? 17.484 -15.906 -21.328 1 97.38 87 ARG A CA 1
ATOM 680 C C . ARG A 1 87 ? 17.703 -15.414 -22.75 1 97.38 87 ARG A C 1
ATOM 682 O O . ARG A 1 87 ? 18.609 -14.609 -23 1 97.3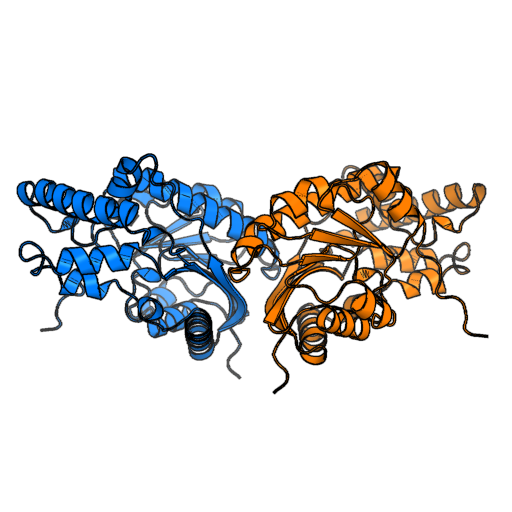8 87 ARG A O 1
ATOM 689 N N . GLU A 1 88 ? 16.859 -15.883 -23.562 1 96.69 88 GLU A N 1
ATOM 690 C CA . GLU A 1 88 ? 17.031 -15.57 -24.984 1 96.69 88 GLU A CA 1
ATOM 691 C C . GLU A 1 88 ? 16.516 -14.164 -25.297 1 96.69 88 GLU A C 1
ATOM 693 O O . GLU A 1 88 ? 17.125 -13.453 -26.109 1 96.69 88 GLU A O 1
ATOM 698 N N . ASN A 1 89 ? 15.469 -13.758 -24.641 1 95.62 89 ASN A N 1
ATOM 699 C CA . ASN A 1 89 ? 14.758 -12.578 -25.125 1 95.62 89 ASN A CA 1
ATOM 700 C C . ASN A 1 89 ? 14.867 -11.414 -24.141 1 95.62 89 ASN A C 1
ATOM 702 O O . ASN A 1 89 ? 14.586 -10.266 -24.484 1 95.62 89 ASN A O 1
ATOM 706 N N . CYS A 1 90 ? 15.258 -11.68 -22.938 1 96.56 90 CYS A N 1
ATOM 707 C CA . CYS A 1 90 ? 15.242 -10.641 -21.922 1 96.56 90 CYS A CA 1
ATOM 708 C C . CYS A 1 90 ? 16.547 -10.617 -21.141 1 96.56 90 CYS A C 1
ATOM 710 O O . CYS A 1 90 ? 16.547 -10.406 -19.922 1 96.56 90 CYS A O 1
ATOM 712 N N . ALA A 1 91 ? 17.594 -10.898 -21.875 1 96.81 91 ALA A N 1
ATOM 713 C CA . ALA A 1 91 ? 18.922 -10.859 -21.25 1 96.81 91 ALA A CA 1
ATOM 714 C C . ALA A 1 91 ? 19.281 -9.438 -20.844 1 96.81 91 ALA A C 1
ATOM 716 O O . ALA A 1 91 ? 18.859 -8.469 -21.484 1 96.81 91 ALA A O 1
ATOM 717 N N . HIS A 1 92 ? 19.969 -9.273 -19.766 1 97.06 92 HIS A N 1
ATOM 718 C CA . HIS A 1 92 ? 20.484 -8.023 -19.234 1 97.06 92 HIS A CA 1
ATOM 719 C C . HIS A 1 92 ? 21.703 -8.258 -18.359 1 97.06 92 HIS A C 1
ATOM 721 O O . HIS A 1 92 ? 21.75 -9.219 -17.594 1 97.06 92 HIS A O 1
ATOM 727 N N . PRO A 1 93 ? 22.703 -7.371 -18.391 1 96.62 93 PRO A N 1
ATOM 728 C CA . PRO A 1 93 ? 23.938 -7.574 -17.625 1 96.62 93 PRO A CA 1
ATOM 729 C C . PRO A 1 93 ? 23.703 -7.691 -16.125 1 96.62 93 PRO A C 1
ATOM 731 O O . PRO A 1 93 ? 24.484 -8.336 -15.422 1 96.62 93 PRO A O 1
ATOM 734 N N . SER A 1 94 ? 22.609 -7.105 -15.648 1 96.81 94 SER A N 1
ATOM 735 C CA . SER A 1 94 ? 22.359 -7.082 -14.211 1 96.81 94 SER A CA 1
ATOM 736 C C . SER A 1 94 ? 21.328 -8.133 -13.812 1 96.81 94 SER A C 1
ATOM 738 O O . SER A 1 94 ? 20.891 -8.172 -12.664 1 96.81 94 SER A O 1
ATOM 740 N N . ILE A 1 95 ? 20.891 -8.945 -14.734 1 98.62 95 ILE A N 1
ATOM 741 C CA . ILE A 1 95 ? 19.906 -9.969 -14.43 1 98.62 95 ILE A CA 1
ATOM 742 C C . ILE A 1 95 ? 20.5 -11.352 -14.664 1 98.62 95 ILE A C 1
ATOM 744 O O . ILE A 1 95 ? 21.078 -11.617 -15.727 1 98.62 95 ILE A O 1
ATOM 748 N N . GLU A 1 96 ? 20.422 -12.172 -13.711 1 98.69 96 GLU A N 1
ATOM 749 C CA . GLU A 1 96 ? 20.781 -13.578 -13.852 1 98.69 96 GLU A CA 1
ATOM 750 C C . GLU A 1 96 ? 19.562 -14.484 -13.719 1 98.69 96 GLU A C 1
ATOM 752 O O . GLU A 1 96 ? 18.844 -14.422 -12.711 1 98.69 96 GLU A O 1
ATOM 757 N N . TYR A 1 97 ? 19.312 -15.266 -14.742 1 98.56 97 TYR A N 1
ATOM 758 C CA . TYR A 1 97 ? 18.188 -16.188 -14.719 1 98.56 97 TYR A CA 1
ATOM 759 C C . TYR A 1 97 ? 18.625 -17.562 -14.219 1 98.56 97 TYR A C 1
ATOM 761 O O . TYR A 1 97 ? 19.672 -18.078 -14.617 1 98.56 97 TYR A O 1
ATOM 769 N N . ASP A 1 98 ? 17.828 -18.172 -13.312 1 98.69 98 ASP A N 1
ATOM 770 C CA . ASP A 1 98 ? 18.125 -19.516 -12.812 1 98.69 98 ASP A CA 1
ATOM 771 C C . ASP A 1 98 ? 16.844 -20.25 -12.414 1 98.69 98 ASP A C 1
ATOM 773 O O . ASP A 1 98 ? 15.789 -19.625 -12.273 1 98.69 98 ASP A O 1
ATOM 777 N N . HIS A 1 99 ? 17 -21.516 -12.297 1 98.19 99 HIS A N 1
ATOM 778 C CA . HIS A 1 99 ? 15.859 -22.359 -11.961 1 98.19 99 HIS A CA 1
ATOM 779 C C . HIS A 1 99 ? 15.656 -22.438 -10.445 1 98.19 99 HIS A C 1
ATOM 781 O O . HIS A 1 99 ? 16.609 -22.656 -9.703 1 98.19 99 HIS A O 1
ATOM 787 N N . LEU A 1 100 ? 14.438 -22.25 -10.008 1 98.19 100 LEU A N 1
ATOM 788 C CA . LEU A 1 100 ? 14.078 -22.469 -8.609 1 98.19 100 LEU A CA 1
ATOM 789 C C . LEU A 1 100 ? 12.586 -22.75 -8.469 1 98.19 100 LEU A C 1
ATOM 791 O O . LEU A 1 100 ? 11.758 -22 -9 1 98.19 100 LEU A O 1
ATOM 795 N N . ASN A 1 101 ? 12.266 -23.797 -7.867 1 96.75 101 ASN A N 1
ATOM 796 C CA . ASN A 1 101 ? 10.938 -24 -7.289 1 96.75 101 ASN A CA 1
ATOM 797 C C . ASN A 1 101 ? 10.93 -23.719 -5.793 1 96.75 101 ASN A C 1
ATOM 799 O O . ASN A 1 101 ? 11.43 -24.516 -4.996 1 96.75 101 ASN A O 1
ATOM 803 N N . VAL A 1 102 ? 10.336 -22.609 -5.395 1 96.94 102 VAL A N 1
ATOM 804 C CA . VAL A 1 102 ? 10.422 -22.109 -4.02 1 96.94 102 VAL A CA 1
ATOM 805 C C . VAL A 1 102 ? 9.602 -23.016 -3.1 1 96.94 102 VAL A C 1
ATOM 807 O O . VAL A 1 102 ? 9.734 -22.953 -1.875 1 96.94 102 VAL A O 1
ATOM 810 N N . GLY A 1 103 ? 8.773 -23.875 -3.627 1 95.31 103 GLY A N 1
ATOM 811 C CA . GLY A 1 103 ? 8.078 -24.891 -2.838 1 95.31 103 GLY A CA 1
ATOM 812 C C . GLY A 1 103 ? 8.977 -26.031 -2.41 1 95.31 103 GLY A C 1
ATOM 813 O O . GLY A 1 103 ? 8.602 -26.828 -1.544 1 95.31 103 GLY A O 1
ATOM 814 N N . ASP A 1 104 ? 10.133 -26.125 -3.021 1 95.69 104 ASP A N 1
ATOM 815 C CA . ASP A 1 104 ? 11.094 -27.188 -2.703 1 95.69 104 ASP A CA 1
ATOM 816 C C . ASP A 1 104 ? 12.188 -26.672 -1.768 1 95.69 104 ASP A C 1
ATOM 818 O O . ASP A 1 104 ? 12.078 -25.562 -1.232 1 95.69 104 ASP A O 1
ATOM 822 N N . ASP A 1 105 ? 13.125 -27.594 -1.459 1 96.56 105 ASP A N 1
ATOM 823 C CA . ASP A 1 105 ? 14.273 -27.203 -0.646 1 96.56 105 ASP A CA 1
ATOM 824 C C . ASP A 1 105 ? 15.125 -26.156 -1.361 1 96.56 105 ASP A C 1
ATOM 826 O O . ASP A 1 105 ? 15.5 -26.344 -2.52 1 96.56 105 ASP A O 1
ATOM 830 N N . VAL A 1 106 ? 15.391 -25.031 -0.66 1 98.25 106 VAL A N 1
ATOM 831 C CA . VAL A 1 106 ? 16.094 -23.922 -1.312 1 98.25 106 VAL A CA 1
ATOM 832 C C . VAL A 1 106 ? 17.531 -23.875 -0.834 1 98.25 106 VAL A C 1
ATOM 834 O O . VAL A 1 106 ? 18.266 -22.922 -1.127 1 98.25 106 VAL A O 1
ATOM 837 N N . THR A 1 107 ? 18.031 -24.859 -0.127 1 98 107 THR A N 1
ATOM 838 C CA . THR A 1 107 ? 19.359 -24.859 0.493 1 98 107 THR A CA 1
ATOM 839 C C . THR A 1 107 ? 20.453 -24.734 -0.562 1 98 107 THR A C 1
ATOM 841 O O . THR A 1 107 ? 21.359 -23.922 -0.425 1 98 107 THR A O 1
ATOM 844 N N . GLU A 1 108 ? 20.375 -25.562 -1.582 1 98.12 108 GLU A N 1
ATOM 845 C CA . GLU A 1 108 ? 21.375 -25.531 -2.633 1 98.12 108 GLU A CA 1
ATOM 846 C C . GLU A 1 108 ? 21.391 -24.188 -3.365 1 98.12 108 GLU A C 1
ATOM 848 O O . GLU A 1 108 ? 22.453 -23.703 -3.756 1 98.12 108 GLU A O 1
ATOM 853 N N . PHE A 1 109 ? 20.203 -23.688 -3.572 1 98.56 109 PHE A N 1
ATOM 854 C CA . PHE A 1 109 ? 20.094 -22.406 -4.238 1 98.56 109 PHE A CA 1
ATOM 855 C C . PHE A 1 109 ? 20.766 -21.312 -3.41 1 98.56 109 PHE A C 1
ATOM 857 O O . PHE A 1 109 ? 21.484 -20.469 -3.945 1 98.56 109 PHE A O 1
ATOM 864 N N . VAL A 1 110 ? 20.547 -21.312 -2.096 1 98.62 110 VAL A N 1
ATOM 865 C CA . VAL A 1 110 ? 21.141 -20.344 -1.194 1 98.62 110 VAL A CA 1
ATOM 866 C C . VAL A 1 110 ? 22.656 -20.516 -1.182 1 98.62 110 VAL A C 1
ATOM 868 O O . VAL A 1 110 ? 23.406 -19.531 -1.14 1 98.62 110 VAL A O 1
ATOM 871 N N . ALA A 1 111 ? 23.125 -21.734 -1.228 1 98.38 111 ALA A N 1
ATOM 872 C CA . ALA A 1 111 ? 24.562 -21.984 -1.275 1 98.38 111 ALA A CA 1
ATOM 873 C C . ALA A 1 111 ? 25.188 -21.391 -2.537 1 98.38 111 ALA A C 1
ATOM 875 O O . ALA A 1 111 ? 26.297 -20.859 -2.496 1 98.38 111 ALA A O 1
ATOM 876 N N . LYS A 1 112 ? 24.453 -21.438 -3.609 1 98.44 112 LYS A N 1
ATOM 877 C CA . LYS A 1 112 ? 24.953 -21 -4.91 1 98.44 112 LYS A CA 1
ATOM 878 C C . LYS A 1 112 ? 24.891 -19.484 -5.035 1 98.44 112 LYS A C 1
ATOM 880 O O . LYS A 1 112 ? 25.844 -18.859 -5.52 1 98.44 112 LYS A O 1
ATOM 885 N N . HIS A 1 113 ? 23.812 -18.875 -4.586 1 98.38 113 HIS A N 1
ATOM 886 C CA . HIS A 1 113 ? 23.578 -17.484 -4.918 1 98.38 113 HIS A CA 1
ATOM 887 C C . HIS A 1 113 ? 23.688 -16.594 -3.684 1 98.38 113 HIS A C 1
ATOM 889 O O . HIS A 1 113 ? 23.797 -15.367 -3.801 1 98.38 113 HIS A O 1
ATOM 895 N N . GLY A 1 114 ? 23.672 -17.172 -2.473 1 97.94 114 GLY A N 1
ATOM 896 C CA . GLY A 1 114 ? 23.547 -16.391 -1.257 1 97.94 114 GLY A CA 1
ATOM 897 C C . GLY A 1 114 ? 22.109 -15.953 -0.984 1 97.94 114 GLY A C 1
ATOM 898 O O . GLY A 1 114 ? 21.172 -16.516 -1.551 1 97.94 114 GLY A O 1
ATOM 899 N N . GLN A 1 115 ? 22.031 -14.992 -0.036 1 97.94 115 GLN A N 1
ATOM 900 C CA . GLN A 1 115 ? 20.734 -14.469 0.357 1 97.94 115 GLN A CA 1
ATOM 901 C C . GLN A 1 115 ? 20.5 -13.078 -0.229 1 97.94 115 GLN A C 1
ATOM 903 O O . GLN A 1 115 ? 21.406 -12.484 -0.812 1 97.94 115 GLN A O 1
ATOM 908 N N . PHE A 1 116 ? 19.297 -12.664 -0.099 1 97.62 116 PHE A N 1
ATOM 909 C CA . PHE A 1 116 ? 18.891 -11.477 -0.846 1 97.62 116 PHE A CA 1
ATOM 910 C C . PHE A 1 116 ? 18.375 -10.398 0.095 1 97.62 116 PHE A C 1
ATOM 912 O O . PHE A 1 116 ? 17.703 -10.688 1.087 1 97.62 116 PHE A O 1
ATOM 919 N N . ALA A 1 117 ? 18.656 -9.133 -0.26 1 96.94 117 ALA A N 1
ATOM 920 C CA . ALA A 1 117 ? 18.156 -8 0.516 1 96.94 117 ALA A CA 1
ATOM 921 C C . ALA A 1 117 ? 16.656 -7.805 0.301 1 96.94 117 ALA A C 1
ATOM 923 O O . ALA A 1 117 ? 15.953 -7.359 1.205 1 96.94 117 ALA A O 1
ATOM 924 N N . ARG A 1 118 ? 16.234 -8.125 -0.941 1 97.88 118 ARG A N 1
ATOM 925 C CA . ARG A 1 118 ? 14.82 -8.016 -1.281 1 97.88 118 ARG A CA 1
ATOM 926 C C . ARG A 1 118 ? 14.367 -9.227 -2.098 1 97.88 118 ARG A C 1
ATOM 928 O O . ARG A 1 118 ? 15.094 -9.703 -2.967 1 97.88 118 ARG A O 1
ATOM 935 N N . VAL A 1 119 ? 13.219 -9.703 -1.774 1 98.69 119 VAL A N 1
ATOM 936 C CA . VAL A 1 119 ? 12.555 -10.742 -2.562 1 98.69 119 VAL A CA 1
ATOM 937 C C . VAL A 1 119 ? 11.219 -10.219 -3.09 1 98.69 119 VAL A C 1
ATOM 939 O O . VAL A 1 119 ? 10.383 -9.75 -2.316 1 98.69 119 VAL A O 1
ATOM 942 N N . TYR A 1 120 ? 11.078 -10.258 -4.395 1 98.75 120 TYR A N 1
ATOM 943 C CA . TYR A 1 120 ? 9.82 -9.922 -5.059 1 98.75 120 TYR A CA 1
ATOM 944 C C . TYR A 1 120 ? 9.141 -11.18 -5.598 1 98.75 120 TYR A C 1
ATOM 946 O O . TYR A 1 120 ? 9.805 -12.086 -6.102 1 98.75 120 TYR A O 1
ATOM 954 N N . SER A 1 121 ? 7.848 -11.234 -5.488 1 98.69 121 SER A N 1
ATOM 955 C CA . SER A 1 121 ? 7.086 -12.305 -6.121 1 98.69 121 SER A CA 1
ATOM 956 C C . SER A 1 121 ? 5.695 -11.836 -6.531 1 98.69 121 SER A C 1
ATOM 958 O O . SER A 1 121 ? 4.906 -11.406 -5.688 1 98.69 121 SER A O 1
ATOM 960 N N . PHE A 1 122 ? 5.41 -11.906 -7.754 1 97.38 122 PHE A N 1
ATOM 961 C CA . PHE A 1 122 ? 4.125 -11.477 -8.297 1 97.38 122 PHE A CA 1
ATOM 962 C C . PHE A 1 122 ? 3.443 -12.625 -9.039 1 97.38 122 PHE A C 1
ATOM 964 O O . PHE A 1 122 ? 3.91 -13.055 -10.094 1 97.38 122 PHE A O 1
ATOM 971 N N . PHE A 1 123 ? 2.35 -13.117 -8.445 1 93.19 123 PHE A N 1
ATOM 972 C CA . PHE A 1 123 ? 1.485 -14.133 -9.039 1 93.19 123 PHE A CA 1
ATOM 973 C C . PHE A 1 123 ? 2.252 -15.43 -9.266 1 93.19 123 PHE A C 1
ATOM 975 O O . PHE A 1 123 ? 2.113 -16.062 -10.312 1 93.19 123 PHE A O 1
ATOM 982 N N . CYS A 1 124 ? 3.062 -15.773 -8.312 1 93.69 124 CYS A N 1
ATOM 983 C CA . CYS A 1 124 ? 3.852 -17 -8.383 1 93.69 124 CYS A CA 1
ATOM 984 C C . CYS A 1 124 ? 3.443 -17.969 -7.289 1 93.69 124 CYS A C 1
ATOM 986 O O . CYS A 1 124 ? 3.227 -19.156 -7.555 1 93.69 124 CYS A O 1
ATOM 988 N N . LEU A 1 125 ? 3.191 -17.516 -6.082 1 93.06 125 LEU A N 1
ATOM 989 C CA . LEU A 1 125 ? 3.01 -18.359 -4.91 1 93.06 125 LEU A CA 1
ATOM 990 C C . LEU A 1 125 ? 1.679 -19.094 -4.973 1 93.06 125 LEU A C 1
ATOM 992 O O . LEU A 1 125 ? 1.482 -20.094 -4.27 1 93.06 125 LEU A O 1
ATOM 996 N N . ASN A 1 126 ? 0.796 -18.609 -5.797 1 84.12 126 ASN A N 1
ATOM 997 C CA . ASN A 1 126 ? -0.508 -19.234 -5.953 1 84.12 126 ASN A CA 1
ATOM 998 C C . ASN A 1 126 ? -0.39 -20.609 -6.621 1 84.12 126 ASN A C 1
ATOM 1000 O O . ASN A 1 126 ? -1.33 -21.406 -6.586 1 84.12 126 ASN A O 1
ATOM 1004 N N . TRP A 1 127 ? 0.71 -20.875 -7.156 1 83.75 127 TRP A N 1
ATOM 1005 C CA . TRP A 1 127 ? 0.897 -22.141 -7.859 1 83.75 127 TRP A CA 1
ATOM 1006 C C . TRP A 1 127 ? 1.456 -23.219 -6.922 1 83.75 127 TRP A C 1
ATOM 1008 O O . TRP A 1 127 ? 1.729 -24.344 -7.344 1 83.75 127 TRP A O 1
ATOM 1018 N N . LEU A 1 128 ? 1.609 -22.812 -5.695 1 86.75 128 LEU A N 1
ATOM 1019 C CA . LEU A 1 128 ? 2.137 -23.734 -4.695 1 86.75 128 LEU A CA 1
ATOM 1020 C C . LEU A 1 128 ? 1.047 -24.172 -3.719 1 86.75 128 LEU A C 1
ATOM 1022 O O . LEU A 1 128 ? 0.384 -23.328 -3.113 1 86.75 128 LEU A O 1
ATOM 1026 N N . LYS A 1 129 ? 0.897 -25.406 -3.592 1 81.44 129 LYS A N 1
ATOM 1027 C CA . LYS A 1 129 ? -0.124 -25.922 -2.684 1 81.44 129 LYS A CA 1
ATOM 1028 C C . LYS A 1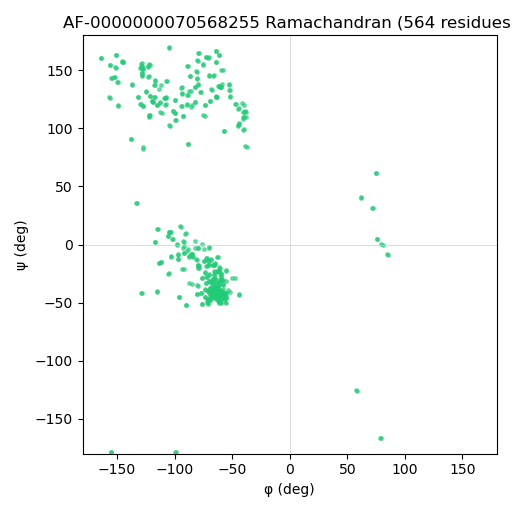 129 ? 0.25 -25.656 -1.229 1 81.44 129 LYS A C 1
ATOM 1030 O O . LYS A 1 129 ? -0.575 -25.172 -0.448 1 81.44 129 LYS A O 1
ATOM 1035 N N . ASP A 1 130 ? 1.511 -25.984 -0.896 1 89.94 130 ASP A N 1
ATOM 1036 C CA . ASP A 1 130 ? 1.979 -25.75 0.468 1 89.94 130 ASP A CA 1
ATOM 1037 C C . ASP A 1 130 ? 2.559 -24.344 0.616 1 89.94 130 ASP A C 1
ATOM 1039 O O . ASP A 1 130 ? 3.775 -24.156 0.559 1 89.94 130 ASP A O 1
ATOM 1043 N N . GLN A 1 131 ? 1.696 -23.453 0.889 1 93.38 131 GLN A N 1
ATOM 1044 C CA . GLN A 1 131 ? 2.09 -22.047 0.957 1 93.38 131 GLN A CA 1
ATOM 1045 C C . GLN A 1 131 ? 2.912 -21.766 2.211 1 93.38 131 GLN A C 1
ATOM 1047 O O . GLN A 1 131 ? 3.748 -20.859 2.223 1 93.38 131 GLN A O 1
ATOM 1052 N N . ALA A 1 132 ? 2.686 -22.547 3.27 1 95.62 132 ALA A N 1
ATOM 1053 C CA . ALA A 1 132 ? 3.475 -22.391 4.488 1 95.62 132 ALA A CA 1
ATOM 1054 C C . ALA A 1 132 ? 4.949 -22.688 4.23 1 95.62 132 ALA A C 1
ATOM 1056 O O . ALA A 1 132 ? 5.824 -21.922 4.629 1 95.62 132 ALA A O 1
ATOM 1057 N N . LYS A 1 133 ? 5.184 -23.766 3.523 1 96.31 133 LYS A N 1
ATOM 1058 C CA . LYS A 1 133 ? 6.555 -24.125 3.166 1 96.31 133 LYS A CA 1
ATOM 1059 C C . LYS A 1 133 ? 7.172 -23.078 2.248 1 96.31 133 LYS A C 1
ATOM 1061 O O . LYS A 1 133 ? 8.328 -22.688 2.43 1 96.31 133 LYS A O 1
ATOM 1066 N N . ALA A 1 134 ? 6.434 -22.656 1.289 1 96.88 134 ALA A N 1
ATOM 1067 C CA . ALA A 1 134 ? 6.918 -21.625 0.363 1 96.88 134 ALA A CA 1
ATOM 1068 C C . ALA A 1 134 ? 7.309 -20.359 1.106 1 96.88 134 ALA A C 1
ATOM 1070 O O . ALA A 1 134 ? 8.352 -19.766 0.829 1 96.88 134 ALA A O 1
ATOM 1071 N N . MET A 1 135 ? 6.465 -19.984 2.08 1 97.88 135 MET A N 1
ATOM 1072 C CA . MET A 1 135 ? 6.723 -18.766 2.832 1 97.88 135 MET A CA 1
ATOM 1073 C C . MET A 1 135 ? 7.977 -18.906 3.691 1 97.88 135 MET A C 1
ATOM 1075 O O . MET A 1 135 ? 8.773 -17.969 3.801 1 97.88 135 MET A O 1
ATOM 1079 N N . LYS A 1 136 ? 8.18 -20.016 4.277 1 98.06 136 LYS A N 1
ATOM 1080 C CA . LYS A 1 136 ? 9.398 -20.281 5.035 1 98.06 136 LYS A CA 1
ATOM 1081 C C . LYS A 1 136 ? 10.633 -20.203 4.145 1 98.06 136 LYS A C 1
ATOM 1083 O O . LYS A 1 136 ? 11.664 -19.672 4.559 1 98.06 136 LYS A O 1
ATOM 1088 N N . ASN A 1 137 ? 10.492 -20.719 2.941 1 98.62 137 ASN A N 1
ATOM 1089 C CA . ASN A 1 137 ? 11.602 -20.656 1.999 1 98.62 137 ASN A CA 1
ATOM 1090 C C . ASN A 1 137 ? 11.891 -19.219 1.567 1 98.62 137 ASN A C 1
ATOM 1092 O O . ASN A 1 137 ? 13.055 -18.844 1.378 1 98.62 137 ASN A O 1
ATOM 1096 N N . VAL A 1 138 ? 10.828 -18.406 1.392 1 98.75 138 VAL A N 1
ATOM 1097 C CA . VAL A 1 138 ? 11.039 -16.984 1.118 1 98.75 138 VAL A CA 1
ATOM 1098 C C . VAL A 1 138 ? 11.898 -16.375 2.219 1 98.75 138 VAL A C 1
ATOM 1100 O O . VAL A 1 138 ? 12.852 -15.648 1.934 1 98.75 138 VAL A O 1
ATOM 1103 N N . SER A 1 139 ? 11.57 -16.688 3.445 1 98.5 139 SER A N 1
ATOM 1104 C CA . SER A 1 139 ? 12.336 -16.188 4.582 1 98.5 139 SER A CA 1
ATOM 1105 C C . SER A 1 139 ? 13.781 -16.672 4.535 1 98.5 139 SER A C 1
ATOM 1107 O O . SER A 1 139 ? 14.703 -15.898 4.797 1 98.5 139 SER A O 1
ATOM 1109 N N . ARG A 1 140 ? 13.984 -17.906 4.176 1 98.19 140 ARG A N 1
ATOM 1110 C CA . ARG A 1 140 ? 15.328 -18.484 4.094 1 98.19 140 ARG A CA 1
ATOM 1111 C C . ARG A 1 140 ? 16.156 -17.797 3.012 1 98.19 140 ARG A C 1
ATOM 1113 O O . ARG A 1 140 ? 17.375 -17.688 3.127 1 98.19 140 ARG A O 1
ATOM 1120 N N . LEU A 1 141 ? 15.516 -17.312 2.027 1 98.69 141 LEU A N 1
ATOM 1121 C CA . LEU A 1 141 ? 16.188 -16.672 0.905 1 98.69 141 LEU A CA 1
ATOM 1122 C C . LEU A 1 141 ? 16.578 -15.234 1.259 1 98.69 141 LEU A C 1
ATOM 1124 O O . LEU A 1 141 ? 17.406 -14.633 0.587 1 98.69 141 LEU A O 1
ATOM 1128 N N . LEU A 1 142 ? 15.945 -14.727 2.27 1 98.12 142 LEU A N 1
ATOM 1129 C CA . LEU A 1 142 ? 16.188 -13.336 2.662 1 98.12 142 LEU A CA 1
ATOM 1130 C C . LEU A 1 142 ? 17.375 -13.242 3.611 1 98.12 142 LEU A C 1
ATOM 1132 O O . LEU A 1 142 ? 17.562 -14.109 4.469 1 98.12 142 LEU A O 1
ATOM 1136 N N . LEU A 1 143 ? 18.156 -12.156 3.516 1 96 143 LEU A N 1
ATOM 1137 C CA . LEU A 1 143 ? 19.094 -11.75 4.551 1 96 143 LEU A CA 1
ATOM 1138 C C . LEU A 1 143 ? 18.359 -11.383 5.84 1 96 143 LEU A C 1
ATOM 1140 O O . LEU A 1 143 ? 17.172 -11.086 5.816 1 96 143 LEU A O 1
ATOM 1144 N N . PRO A 1 144 ? 19.156 -11.492 6.93 1 94.38 144 PRO A N 1
ATOM 1145 C CA . PRO A 1 144 ? 18.547 -10.891 8.125 1 94.38 144 PRO A CA 1
ATOM 1146 C C . PRO A 1 144 ? 18.078 -9.461 7.891 1 94.38 144 PRO A C 1
ATOM 1148 O O . PRO A 1 144 ? 18.797 -8.656 7.293 1 94.38 144 PRO A O 1
ATOM 1151 N N . SER A 1 145 ? 16.906 -9.164 8.188 1 92.5 145 SER A N 1
ATOM 1152 C CA . SER A 1 145 ? 16.281 -7.859 8.039 1 92.5 145 SER A CA 1
ATOM 1153 C C . SER A 1 145 ? 15.938 -7.57 6.578 1 92.5 145 SER A C 1
ATOM 1155 O O . SER A 1 145 ? 15.625 -6.434 6.223 1 92.5 145 SER A O 1
ATOM 1157 N N . GLY A 1 146 ? 16.188 -8.617 5.711 1 96.31 146 GLY A N 1
ATOM 1158 C CA . GLY A 1 146 ? 15.703 -8.453 4.344 1 96.31 146 GLY A CA 1
ATOM 1159 C C . GLY A 1 146 ? 14.195 -8.312 4.25 1 96.31 146 GLY A C 1
ATOM 1160 O O . GLY A 1 146 ? 13.484 -8.602 5.211 1 96.31 146 GLY A O 1
ATOM 1161 N N . GLU A 1 147 ? 13.734 -7.824 3.127 1 97.62 147 GLU A N 1
ATOM 1162 C CA . GLU A 1 147 ? 12.305 -7.547 2.975 1 97.62 147 GLU A CA 1
ATOM 1163 C C . GLU A 1 147 ? 11.742 -8.219 1.725 1 97.62 147 GLU A C 1
ATOM 1165 O O . GLU A 1 147 ? 12.469 -8.438 0.753 1 97.62 147 GLU A O 1
ATOM 1170 N N . CYS A 1 148 ? 10.453 -8.531 1.807 1 98.56 148 CYS A N 1
ATOM 1171 C CA . CYS A 1 148 ? 9.812 -9.125 0.64 1 98.56 148 CYS A CA 1
ATOM 1172 C C . CYS A 1 148 ? 8.531 -8.375 0.274 1 98.56 148 CYS A C 1
ATOM 1174 O O . CYS A 1 148 ? 7.926 -7.73 1.127 1 98.56 148 CYS A O 1
ATOM 1176 N N . LEU A 1 149 ? 8.234 -8.336 -0.978 1 98.81 149 LEU A N 1
ATOM 1177 C CA . LEU A 1 149 ? 7.004 -7.824 -1.571 1 98.81 149 LEU A CA 1
ATOM 1178 C C . LEU A 1 149 ? 6.312 -8.898 -2.4 1 98.81 149 LEU A C 1
ATOM 1180 O O . LEU A 1 149 ? 6.84 -9.336 -3.424 1 98.81 149 LEU A O 1
ATOM 1184 N N . LEU A 1 150 ? 5.152 -9.344 -1.909 1 98.75 150 LEU A N 1
ATOM 1185 C CA . LEU A 1 150 ? 4.484 -10.508 -2.484 1 98.75 150 LEU A CA 1
ATOM 1186 C C . LEU A 1 150 ? 3.055 -10.164 -2.891 1 98.75 150 LEU A C 1
ATOM 1188 O O . LEU A 1 150 ? 2.33 -9.516 -2.137 1 98.75 150 LEU A O 1
ATOM 1192 N N . VAL A 1 151 ? 2.654 -10.539 -4.105 1 98.12 151 VAL A N 1
ATOM 1193 C CA . VAL A 1 151 ? 1.283 -10.438 -4.594 1 98.12 151 VAL A CA 1
ATOM 1194 C C . VAL A 1 151 ? 0.853 -11.781 -5.188 1 98.12 151 VAL A C 1
ATOM 1196 O O . VAL A 1 151 ? 1.496 -12.289 -6.105 1 98.12 151 VAL A O 1
ATOM 1199 N N . PHE A 1 152 ? -0.172 -12.359 -4.672 1 95.88 152 PHE A N 1
ATOM 1200 C CA . PHE A 1 152 ? -0.678 -13.617 -5.211 1 95.88 152 PHE A CA 1
ATOM 1201 C C . PHE A 1 152 ? -2.15 -13.797 -4.863 1 95.88 152 PHE A C 1
ATOM 1203 O O . PHE A 1 152 ? -2.646 -13.203 -3.906 1 95.88 152 PHE A O 1
ATOM 1210 N N . PRO A 1 153 ? -2.891 -14.539 -5.629 1 93.38 153 PRO A N 1
ATOM 1211 C CA . PRO A 1 153 ? -4.336 -14.68 -5.43 1 93.38 153 PRO A CA 1
ATOM 1212 C C . PRO A 1 153 ? -4.688 -15.305 -4.082 1 93.38 153 PRO A C 1
ATOM 1214 O O . PRO A 1 153 ? -4.031 -16.25 -3.65 1 93.38 153 PRO A O 1
ATOM 1217 N N . ALA A 1 154 ? -5.668 -14.742 -3.432 1 94.69 154 ALA A N 1
ATOM 1218 C CA . ALA A 1 154 ? -6.27 -15.289 -2.217 1 94.69 154 ALA A CA 1
ATOM 1219 C C . ALA A 1 154 ? -7.527 -16.094 -2.539 1 94.69 154 ALA A C 1
ATOM 1221 O O . ALA A 1 154 ? -7.703 -17.203 -2.045 1 94.69 154 ALA A O 1
ATOM 1222 N N . TRP A 1 155 ? -8.336 -15.547 -3.369 1 91.88 155 TRP A N 1
ATOM 1223 C CA . TRP A 1 155 ? -9.578 -16.156 -3.812 1 91.88 155 TRP A CA 1
ATOM 1224 C C . TRP A 1 155 ? -9.93 -15.719 -5.234 1 91.88 155 TRP A C 1
ATOM 1226 O O . TRP A 1 155 ? -9.742 -14.555 -5.594 1 91.88 155 TRP A O 1
ATOM 1236 N N . SER A 1 156 ? -10.445 -16.688 -6.059 1 88 156 SER A N 1
ATOM 1237 C CA . SER A 1 156 ? -10.781 -16.328 -7.434 1 88 156 SER A CA 1
ATOM 1238 C C . SER A 1 156 ? -11.898 -17.219 -7.977 1 88 156 SER A C 1
ATOM 1240 O O . SER A 1 156 ? -11.938 -18.422 -7.699 1 88 156 SER A O 1
ATOM 1242 N N . PRO A 1 157 ? -12.773 -16.641 -8.797 1 84.75 157 PRO A N 1
ATOM 1243 C CA . PRO A 1 157 ? -13.766 -17.453 -9.508 1 84.75 157 PRO A CA 1
ATOM 1244 C C . PRO A 1 157 ? -13.133 -18.453 -10.461 1 84.75 157 PRO A C 1
ATOM 1246 O O . PRO A 1 157 ? -13.742 -19.484 -10.797 1 84.75 157 PRO A O 1
ATOM 1249 N N . THR A 1 158 ? -11.945 -18.141 -10.852 1 86.19 158 THR A N 1
ATOM 1250 C CA . THR A 1 158 ? -11.234 -19.047 -11.758 1 86.19 158 THR A CA 1
ATOM 1251 C C . THR A 1 158 ? -11.109 -20.438 -11.148 1 86.19 158 THR A C 1
ATOM 1253 O O . THR A 1 158 ? -11.32 -21.438 -11.836 1 86.19 158 THR A O 1
ATOM 1256 N N . ARG A 1 159 ? -10.82 -20.469 -9.914 1 88.5 159 ARG A N 1
ATOM 1257 C CA . ARG A 1 159 ? -10.664 -21.766 -9.258 1 88.5 159 ARG A CA 1
ATOM 1258 C C . ARG A 1 159 ? -12.008 -22.469 -9.125 1 88.5 159 ARG A C 1
ATOM 1260 O O . ARG A 1 159 ? -12.07 -23.703 -9.188 1 88.5 159 ARG A O 1
ATOM 1267 N N . MET A 1 160 ? -13.008 -21.75 -8.992 1 87.19 160 MET A N 1
ATOM 1268 C CA . MET A 1 160 ? -14.344 -22.328 -8.992 1 87.19 160 MET A CA 1
ATOM 1269 C C . MET A 1 160 ? -14.672 -22.938 -10.352 1 87.19 160 MET A C 1
ATOM 1271 O O . MET A 1 160 ? -15.242 -24.031 -10.43 1 87.19 160 MET A O 1
ATOM 1275 N N . LEU A 1 161 ? -14.297 -22.203 -11.312 1 89.31 161 LEU A N 1
ATOM 1276 C CA . LEU A 1 161 ? -14.516 -22.688 -12.664 1 89.31 161 LEU A CA 1
ATOM 1277 C C . LEU A 1 161 ? -13.75 -23.984 -12.898 1 89.31 161 LEU A C 1
ATOM 1279 O O . LEU A 1 161 ? -14.273 -24.938 -13.5 1 89.31 161 LEU A O 1
ATOM 1283 N N . TRP A 1 162 ? -12.492 -24.016 -12.43 1 91.38 162 TRP A N 1
ATOM 1284 C CA . TRP A 1 162 ? -11.695 -25.234 -12.555 1 91.38 162 TRP A CA 1
ATOM 1285 C C . TRP A 1 162 ? -12.406 -26.422 -11.922 1 91.38 162 TRP A C 1
ATOM 1287 O O . TRP A 1 162 ? -12.469 -27.5 -12.516 1 91.38 162 TRP A O 1
ATOM 1297 N N . ARG A 1 163 ? -12.969 -26.219 -10.828 1 90.81 163 ARG A N 1
ATOM 1298 C CA . ARG A 1 163 ? -13.648 -27.297 -10.117 1 90.81 163 ARG A CA 1
ATOM 1299 C C . ARG A 1 163 ? -14.898 -27.734 -10.867 1 90.81 163 ARG A C 1
ATOM 1301 O O . ARG A 1 163 ? -15.203 -28.938 -10.922 1 90.81 163 ARG A O 1
ATOM 1308 N N . LYS A 1 164 ? -15.609 -26.797 -11.398 1 91.75 164 LYS A N 1
ATOM 1309 C CA . LYS A 1 164 ? -16.781 -27.141 -12.195 1 91.75 164 LYS A CA 1
ATOM 1310 C C . LYS A 1 164 ? -16.406 -27.969 -13.414 1 91.75 164 LYS A C 1
ATOM 1312 O O . LYS A 1 164 ? -17.047 -28.969 -13.719 1 91.75 164 LYS A O 1
ATOM 1317 N N . ILE A 1 165 ? -15.414 -27.531 -14.078 1 93.75 165 ILE A N 1
ATOM 1318 C CA . ILE A 1 165 ? -14.938 -28.234 -15.266 1 93.75 165 ILE A CA 1
ATOM 1319 C C . ILE A 1 165 ? -14.477 -29.641 -14.883 1 93.75 165 ILE A C 1
ATOM 1321 O O . ILE A 1 165 ? -14.812 -30.609 -15.555 1 93.75 165 ILE A O 1
ATOM 1325 N N . ALA A 1 166 ? -13.711 -29.734 -13.789 1 93.75 166 ALA A N 1
ATOM 1326 C CA . ALA A 1 166 ? -13.195 -31.016 -13.32 1 93.75 166 ALA A CA 1
ATOM 1327 C C . ALA A 1 166 ? -14.328 -31.969 -12.961 1 93.75 166 ALA A C 1
ATOM 1329 O O . ALA A 1 166 ? -14.133 -33.188 -12.898 1 93.75 166 ALA A O 1
ATOM 1330 N N . GLY A 1 167 ? -15.461 -31.422 -12.688 1 93.62 167 GLY A N 1
ATOM 1331 C CA . GLY A 1 167 ? -16.625 -32.219 -12.336 1 93.62 167 GLY A CA 1
ATOM 1332 C C . GLY A 1 167 ? -17.297 -32.844 -13.547 1 93.62 167 GLY A C 1
ATOM 1333 O O . GLY A 1 167 ? -18.109 -33.781 -13.406 1 93.62 167 GLY A O 1
ATOM 1334 N N . LEU A 1 168 ? -17.031 -32.281 -14.656 1 94.5 168 LEU A N 1
ATOM 1335 C CA . LEU A 1 168 ? -17.578 -32.875 -15.875 1 94.5 168 LEU A CA 1
ATOM 1336 C C . LEU A 1 168 ? -16.891 -34.219 -16.188 1 94.5 168 LEU A C 1
ATOM 1338 O O . LEU A 1 168 ? -15.68 -34.344 -16 1 94.5 168 LEU A O 1
ATOM 1342 N N . ASP A 1 169 ? -17.609 -35.125 -16.734 1 95 169 ASP A N 1
ATOM 1343 C CA . ASP A 1 169 ? -17.125 -36.5 -16.984 1 95 169 ASP A CA 1
ATOM 1344 C C . ASP A 1 169 ? -15.883 -36.469 -17.875 1 95 169 ASP A C 1
ATOM 1346 O O . ASP A 1 169 ? -14.914 -37.188 -17.609 1 95 169 ASP A O 1
ATOM 1350 N N . ARG A 1 170 ? -15.859 -35.656 -18.828 1 94.12 170 ARG A N 1
ATOM 1351 C CA . ARG A 1 170 ? -14.797 -35.594 -19.812 1 94.12 170 ARG A CA 1
ATOM 1352 C C . ARG A 1 170 ? -13.477 -35.156 -19.188 1 94.12 170 ARG A C 1
ATOM 1354 O O . ARG A 1 170 ? -12.398 -35.562 -19.641 1 94.12 170 ARG A O 1
ATOM 1361 N N . TRP A 1 171 ? -13.586 -34.438 -18.094 1 95.69 171 TRP A N 1
ATOM 1362 C CA . TRP A 1 171 ? -12.383 -33.781 -17.578 1 95.69 171 TRP A CA 1
ATOM 1363 C C . TRP A 1 171 ? -12.031 -34.312 -16.203 1 95.69 171 TRP A C 1
ATOM 1365 O O . TRP A 1 171 ? -11.047 -33.875 -15.586 1 95.69 171 TRP A O 1
ATOM 1375 N N . LYS A 1 172 ? -12.734 -35.25 -15.664 1 94.94 172 LYS A N 1
ATOM 1376 C CA . LYS A 1 172 ? -12.531 -35.812 -14.336 1 94.94 172 LYS A CA 1
ATOM 1377 C C . LYS A 1 172 ? -11.117 -36.375 -14.195 1 94.94 172 LYS A C 1
ATOM 1379 O O . LYS A 1 172 ? -10.562 -36.375 -13.094 1 94.94 172 LYS A O 1
ATOM 1384 N N . LYS A 1 173 ? -10.578 -36.844 -15.289 1 94.31 173 LYS A N 1
ATOM 1385 C CA . LYS A 1 173 ? -9.234 -37.406 -15.289 1 94.31 173 LYS A CA 1
ATOM 1386 C C . LYS A 1 173 ? -8.203 -36.375 -14.859 1 94.31 173 LYS A C 1
ATOM 1388 O O . LYS A 1 173 ? -7.094 -36.719 -14.445 1 94.31 173 LYS A O 1
ATOM 1393 N N . PHE A 1 174 ? -8.547 -35.125 -14.953 1 93.31 174 PHE A N 1
ATOM 1394 C CA . PHE A 1 174 ? -7.625 -34.062 -14.594 1 93.31 174 PHE A CA 1
ATOM 1395 C C . PHE A 1 174 ? -7.98 -33.469 -13.234 1 93.31 174 PHE A C 1
ATOM 1397 O O . PHE A 1 174 ? -7.461 -32.438 -12.852 1 93.31 174 PHE A O 1
ATOM 1404 N N . SER A 1 175 ? -8.875 -34.062 -12.438 1 93.25 175 SER A N 1
ATOM 1405 C CA . SER A 1 175 ? -9.359 -33.531 -11.172 1 93.25 175 SER A CA 1
ATOM 1406 C C . SER A 1 175 ? -8.211 -33.281 -10.195 1 93.25 175 SER A C 1
ATOM 1408 O O . SER A 1 175 ? -8.18 -32.219 -9.539 1 93.25 175 SER A O 1
ATOM 1410 N N . SER A 1 176 ? -7.289 -34.156 -10.133 1 90.88 176 SER A N 1
ATOM 1411 C CA . SER A 1 176 ? -6.16 -34.031 -9.219 1 90.88 176 SER A CA 1
ATOM 1412 C C . SER A 1 176 ? -5.262 -32.844 -9.648 1 90.88 176 SER A C 1
ATOM 1414 O O . SER A 1 176 ? -4.691 -32.156 -8.805 1 90.88 176 SER A O 1
ATOM 1416 N N . VAL A 1 177 ? -5.176 -32.656 -10.922 1 88.12 177 VAL A N 1
ATOM 1417 C CA . VAL A 1 177 ? -4.379 -31.547 -11.453 1 88.12 177 VAL A CA 1
ATOM 1418 C C . VAL A 1 177 ? -5.008 -30.219 -11.047 1 88.12 177 VAL A C 1
ATOM 1420 O O . VAL A 1 177 ? -4.324 -29.344 -10.508 1 88.12 177 VAL A O 1
ATOM 1423 N N . PHE A 1 178 ? -6.258 -30.125 -11.172 1 87.88 178 PHE A N 1
ATOM 1424 C CA . PHE A 1 178 ? -6.973 -28.891 -10.82 1 87.88 178 PHE A CA 1
ATOM 1425 C C . PHE A 1 178 ? -6.84 -28.609 -9.328 1 87.88 178 PHE A C 1
ATOM 1427 O O . PHE A 1 178 ? -6.461 -27.5 -8.945 1 87.88 178 PHE A O 1
ATOM 1434 N N . GLU A 1 179 ? -7.047 -29.609 -8.547 1 88.25 179 GLU A N 1
ATOM 1435 C CA . GLU A 1 179 ? -7.043 -29.406 -7.102 1 88.25 179 GLU A CA 1
ATOM 1436 C C . GLU A 1 179 ? -5.637 -29.109 -6.586 1 88.25 179 GLU A C 1
ATOM 1438 O O . GLU A 1 179 ? -5.477 -28.438 -5.57 1 88.25 179 GLU A O 1
ATOM 1443 N N . GLY A 1 180 ? -4.633 -29.562 -7.301 1 86.5 180 GLY A N 1
ATOM 1444 C CA . GLY A 1 180 ? -3.248 -29.328 -6.926 1 86.5 180 GLY A CA 1
ATOM 1445 C C . GLY A 1 180 ? -2.857 -27.859 -6.98 1 86.5 180 GLY A C 1
ATOM 1446 O O . GLY A 1 180 ? -1.897 -27.453 -6.328 1 86.5 180 GLY A O 1
ATOM 1447 N N . PHE A 1 181 ? -3.68 -27.062 -7.672 1 85.88 181 PHE A N 1
ATOM 1448 C CA . PHE A 1 181 ? -3.346 -25.656 -7.852 1 85.88 181 PHE A CA 1
ATOM 1449 C C . PHE A 1 181 ? -4.359 -24.766 -7.145 1 85.88 181 PHE A C 1
ATOM 1451 O O . PHE A 1 181 ? -4.43 -23.562 -7.41 1 85.88 181 PHE A O 1
ATOM 1458 N N . VAL A 1 182 ? -5.133 -25.359 -6.324 1 86.75 182 VAL A N 1
ATOM 1459 C CA . VAL A 1 182 ? -6.082 -24.594 -5.527 1 86.75 182 VAL A CA 1
ATOM 1460 C C . VAL A 1 182 ? -5.531 -24.391 -4.117 1 86.75 182 VAL A C 1
ATOM 1462 O O . VAL A 1 182 ? -5.402 -25.344 -3.354 1 86.75 182 VAL A O 1
ATOM 1465 N N . PRO A 1 183 ? -5.227 -23.172 -3.797 1 87.06 183 PRO A N 1
ATOM 1466 C CA . PRO A 1 183 ? -4.688 -22.938 -2.455 1 87.06 183 PRO A CA 1
ATOM 1467 C C . PRO A 1 183 ? -5.746 -23.062 -1.362 1 87.06 183 PRO A C 1
ATOM 1469 O O . PRO A 1 183 ? -6.945 -23 -1.647 1 87.06 183 PRO A O 1
ATOM 1472 N N . ARG A 1 184 ? -5.297 -23.25 -0.154 1 91.5 184 ARG A N 1
ATOM 1473 C CA . ARG A 1 184 ? -6.188 -23.375 0.996 1 91.5 184 ARG A CA 1
ATOM 1474 C C . ARG A 1 184 ? -7.07 -22.141 1.141 1 91.5 184 ARG A C 1
ATOM 1476 O O . ARG A 1 184 ? -8.227 -22.25 1.562 1 91.5 184 ARG A O 1
ATOM 1483 N N . SER A 1 185 ? -6.57 -20.984 0.817 1 93.56 185 SER A N 1
ATOM 1484 C CA . SER A 1 185 ? -7.285 -19.719 0.998 1 93.56 185 SER A CA 1
ATOM 1485 C C . SER A 1 185 ? -8.594 -19.719 0.213 1 93.56 185 SER A C 1
ATOM 1487 O O . SER A 1 185 ? -9.547 -19.031 0.593 1 93.56 185 SER A O 1
ATOM 1489 N N . GLN A 1 186 ? -8.625 -20.5 -0.898 1 92 186 GLN A N 1
ATOM 1490 C CA . GLN A 1 186 ? -9.805 -20.547 -1.754 1 92 186 GLN A CA 1
ATOM 1491 C C . GLN A 1 186 ? -11.031 -21.016 -0.977 1 92 186 GLN A C 1
ATOM 1493 O O . GLN A 1 186 ? -12.148 -20.594 -1.252 1 92 186 GLN A O 1
ATOM 1498 N N . ASP A 1 187 ? -10.773 -21.859 0.015 1 93.5 187 ASP A N 1
ATOM 1499 C CA . ASP A 1 187 ? -11.883 -22.547 0.659 1 93.5 187 ASP A CA 1
ATOM 1500 C C . ASP A 1 187 ? -12.164 -21.969 2.041 1 93.5 187 ASP A C 1
ATOM 1502 O O . ASP A 1 187 ? -12.969 -22.516 2.801 1 93.5 187 ASP A O 1
ATOM 1506 N N . LEU A 1 188 ? -11.523 -20.922 2.371 1 94.69 188 LEU A N 1
ATOM 1507 C CA . LEU A 1 188 ? -11.766 -20.312 3.672 1 94.69 188 LEU A CA 1
ATOM 1508 C C . LEU A 1 188 ? -13.094 -19.547 3.674 1 94.69 188 LEU A C 1
ATOM 1510 O O . LEU A 1 188 ? -13.562 -19.125 2.621 1 94.69 188 LEU A O 1
ATOM 1514 N N . GLU A 1 189 ? -13.672 -19.391 4.805 1 92.69 189 GLU A N 1
ATOM 1515 C CA . GLU A 1 189 ? -15.07 -19 4.98 1 92.69 189 GLU A CA 1
ATOM 1516 C C . GLU A 1 189 ? -15.305 -17.562 4.566 1 92.69 189 GLU A C 1
ATOM 1518 O O . GLU A 1 189 ? -16.375 -17.219 4.051 1 92.69 189 GLU A O 1
ATOM 1523 N N . ASP A 1 190 ? -14.344 -16.719 4.965 1 92.69 190 ASP A N 1
ATOM 1524 C CA . ASP A 1 190 ? -14.555 -15.305 4.668 1 92.69 190 ASP A CA 1
ATOM 1525 C C . ASP A 1 190 ? -13.227 -14.555 4.59 1 92.69 190 ASP A C 1
ATOM 1527 O O . ASP A 1 190 ? -12.156 -15.164 4.688 1 92.69 190 ASP A O 1
ATOM 1531 N N . ASP A 1 191 ? -13.312 -13.289 4.355 1 91.75 191 ASP A N 1
ATOM 1532 C CA . ASP A 1 191 ? -12.125 -12.461 4.16 1 91.75 191 ASP A CA 1
ATOM 1533 C C . ASP A 1 191 ? -11.289 -12.383 5.434 1 91.75 191 ASP A C 1
ATOM 1535 O O . ASP A 1 191 ? -10.062 -12.336 5.375 1 91.75 191 ASP A O 1
ATOM 1539 N N . ASP A 1 192 ? -11.93 -12.359 6.602 1 93 192 ASP A N 1
ATOM 1540 C CA . ASP A 1 192 ? -11.195 -12.344 7.867 1 93 192 ASP A CA 1
ATOM 1541 C C . ASP A 1 192 ? -10.383 -13.625 8.047 1 93 192 ASP A C 1
ATOM 1543 O O . ASP A 1 192 ? -9.25 -13.586 8.523 1 93 192 ASP A O 1
ATOM 1547 N N . ALA A 1 193 ? -10.953 -14.703 7.641 1 96.44 193 ALA A N 1
ATOM 1548 C CA . ALA A 1 193 ? -10.234 -15.977 7.699 1 96.44 193 ALA A CA 1
ATOM 1549 C C . ALA A 1 193 ? -9.047 -15.977 6.742 1 96.44 193 ALA A C 1
ATOM 1551 O O . ALA A 1 193 ? -7.977 -16.484 7.074 1 96.44 193 ALA A O 1
ATOM 1552 N N . ARG A 1 194 ? -9.258 -15.398 5.598 1 96.25 194 ARG A N 1
ATOM 1553 C CA . ARG A 1 194 ? -8.18 -15.336 4.613 1 96.25 194 ARG A CA 1
ATOM 1554 C C . ARG A 1 194 ? -7.043 -14.453 5.109 1 96.25 194 ARG A C 1
ATOM 1556 O O . ARG A 1 194 ? -5.871 -14.781 4.922 1 96.25 194 ARG A O 1
ATOM 1563 N N . LEU A 1 195 ? -7.398 -13.43 5.758 1 96.19 195 LEU A N 1
ATOM 1564 C CA . LEU A 1 195 ? -6.375 -12.555 6.32 1 96.19 195 LEU A CA 1
ATOM 1565 C C . LEU A 1 195 ? -5.637 -13.25 7.461 1 96.19 195 LEU A C 1
ATOM 1567 O O . LEU A 1 195 ? -4.414 -13.156 7.559 1 96.19 195 LEU A O 1
ATOM 1571 N N . SER A 1 196 ? -6.363 -13.906 8.32 1 97 196 SER A N 1
ATOM 1572 C CA . SER A 1 196 ? -5.754 -14.656 9.414 1 97 196 SER A CA 1
ATOM 1573 C C . SER A 1 196 ? -4.809 -15.727 8.891 1 97 196 SER A C 1
ATOM 1575 O O . SER A 1 196 ? -3.715 -15.914 9.43 1 97 196 SER A O 1
ATOM 1577 N N . TYR A 1 197 ? -5.25 -16.375 7.855 1 97.38 197 TYR A N 1
ATOM 1578 C CA . TYR A 1 197 ? -4.422 -17.391 7.223 1 97.38 197 TYR A CA 1
ATOM 1579 C C . TYR A 1 197 ? -3.104 -16.812 6.738 1 97.38 197 TYR A C 1
ATOM 1581 O O . TYR A 1 197 ? -2.037 -17.375 6.984 1 97.38 197 TYR A O 1
ATOM 1589 N N . LEU A 1 198 ? -3.162 -15.664 6.078 1 97.81 198 LEU A N 1
ATOM 1590 C CA . LEU A 1 198 ? -1.96 -15 5.582 1 97.81 198 LEU A CA 1
ATOM 1591 C C . LEU A 1 198 ? -1.034 -14.625 6.734 1 97.81 198 LEU A C 1
ATOM 1593 O O . LEU A 1 198 ? 0.177 -14.844 6.66 1 97.81 198 LEU A O 1
ATOM 1597 N N . LEU A 1 199 ? -1.623 -14.07 7.758 1 97.69 199 LEU A N 1
ATOM 1598 C CA . LEU A 1 199 ? -0.839 -13.68 8.922 1 97.69 199 LEU A CA 1
ATOM 1599 C C . LEU A 1 199 ? -0.144 -14.891 9.547 1 97.69 199 LEU A C 1
ATOM 1601 O O . LEU A 1 199 ? 1.018 -14.805 9.945 1 97.69 199 LEU A O 1
ATOM 1605 N N . ASP A 1 200 ? -0.829 -15.961 9.602 1 97.94 200 ASP A N 1
ATOM 1606 C CA . ASP A 1 200 ? -0.256 -17.188 10.141 1 97.94 200 ASP A CA 1
ATOM 1607 C C . ASP A 1 200 ? 0.918 -17.672 9.281 1 97.94 200 ASP A C 1
ATOM 1609 O O . ASP A 1 200 ? 1.935 -18.125 9.812 1 97.94 200 ASP A O 1
ATOM 1613 N N . LEU A 1 201 ? 0.74 -17.594 7.988 1 97.88 201 LEU A N 1
ATOM 1614 C CA . LEU A 1 201 ? 1.82 -17.953 7.082 1 97.88 201 LEU A CA 1
ATOM 1615 C C . LEU A 1 201 ? 3.066 -17.125 7.352 1 97.88 201 LEU A C 1
ATOM 1617 O O . LEU A 1 201 ? 4.172 -17.656 7.453 1 97.88 201 LEU A O 1
ATOM 1621 N N . LEU A 1 202 ? 2.889 -15.836 7.492 1 98.44 202 LEU A N 1
ATOM 1622 C CA . LEU A 1 202 ? 4.004 -14.914 7.676 1 98.44 202 LEU A CA 1
ATOM 1623 C C . LEU A 1 202 ? 4.672 -15.133 9.031 1 98.44 202 LEU A C 1
ATOM 1625 O O . LEU A 1 202 ? 5.898 -15.219 9.117 1 98.44 202 LEU A O 1
ATOM 1629 N N . ASN A 1 203 ? 3.846 -15.242 10.055 1 97.69 203 ASN A N 1
ATOM 1630 C CA . ASN A 1 203 ? 4.371 -15.461 11.398 1 97.69 203 ASN A CA 1
ATOM 1631 C C . ASN A 1 203 ? 5.148 -16.781 11.484 1 97.69 203 ASN A C 1
ATOM 1633 O O . ASN A 1 203 ? 6.227 -16.828 12.078 1 97.69 203 ASN A O 1
ATOM 1637 N N . GLY A 1 204 ? 4.598 -17.766 10.898 1 97.81 204 GLY A N 1
ATOM 1638 C CA . GLY A 1 204 ? 5.254 -19.062 10.898 1 97.81 204 GLY A CA 1
ATOM 1639 C C . GLY A 1 204 ? 6.594 -19.062 10.188 1 97.81 204 GLY A C 1
ATOM 1640 O O . GLY A 1 204 ? 7.453 -19.906 10.453 1 97.81 204 GLY A O 1
ATOM 1641 N N . ALA A 1 205 ? 6.77 -18.109 9.305 1 98.06 205 ALA A N 1
ATOM 1642 C CA . ALA A 1 205 ? 8 -18.016 8.516 1 98.06 205 ALA A CA 1
ATOM 1643 C C . ALA A 1 205 ? 8.969 -17 9.125 1 98.06 205 ALA A C 1
ATOM 1645 O O . ALA A 1 205 ? 10.055 -16.781 8.594 1 98.06 205 ALA A O 1
ATOM 1646 N N . GLY A 1 206 ? 8.602 -16.359 10.227 1 97.94 206 GLY A N 1
ATOM 1647 C CA . GLY A 1 206 ? 9.445 -15.328 10.812 1 97.94 206 GLY A CA 1
ATOM 1648 C C . GLY A 1 206 ? 9.477 -14.047 10.008 1 97.94 206 GLY A C 1
ATOM 1649 O O . GLY A 1 206 ? 10.508 -13.367 9.953 1 97.94 206 GLY A O 1
ATOM 1650 N N . LEU A 1 207 ? 8.422 -13.711 9.336 1 98.31 207 LEU A N 1
ATOM 1651 C CA . LEU A 1 207 ? 8.281 -12.484 8.562 1 98.31 207 LEU A CA 1
ATOM 1652 C C . LEU A 1 207 ? 7.316 -11.523 9.25 1 98.31 207 LEU A C 1
ATOM 1654 O O . LEU A 1 207 ? 6.156 -11.867 9.492 1 98.31 207 LEU A O 1
ATOM 1658 N N . LYS A 1 208 ? 7.781 -10.383 9.586 1 96.88 208 LYS A N 1
ATOM 1659 C CA . LYS A 1 208 ? 6.949 -9.359 10.219 1 96.88 208 LYS A CA 1
ATOM 1660 C C . LYS A 1 208 ? 6.344 -8.422 9.18 1 96.88 208 LYS A C 1
ATOM 1662 O O . LYS A 1 208 ? 7.051 -7.605 8.578 1 96.88 208 LYS A O 1
ATOM 1667 N N . PRO A 1 209 ? 5.062 -8.531 9.016 1 97.62 209 PRO A N 1
ATOM 1668 C CA . PRO A 1 209 ? 4.461 -7.723 7.953 1 97.62 209 PRO A CA 1
ATOM 1669 C C . PRO A 1 209 ? 4.223 -6.273 8.383 1 97.62 209 PRO A C 1
ATOM 1671 O O . PRO A 1 209 ? 3.871 -6.02 9.539 1 97.62 209 PRO A O 1
ATOM 1674 N N . ARG A 1 210 ? 4.434 -5.336 7.449 1 97.62 210 ARG A N 1
ATOM 1675 C CA . ARG A 1 210 ? 4.004 -3.945 7.57 1 97.62 210 ARG A CA 1
ATOM 1676 C C . ARG A 1 210 ? 2.791 -3.67 6.688 1 97.62 210 ARG A C 1
ATOM 1678 O O . ARG A 1 210 ? 2.027 -2.738 6.949 1 97.62 210 ARG A O 1
ATOM 1685 N N . THR A 1 211 ? 2.676 -4.469 5.668 1 98.69 211 THR A N 1
ATOM 1686 C CA . THR A 1 211 ? 1.494 -4.523 4.812 1 98.69 211 THR A CA 1
ATOM 1687 C C . THR A 1 211 ? 0.99 -5.961 4.684 1 98.69 211 THR A C 1
ATOM 1689 O O . THR A 1 211 ? 1.739 -6.852 4.281 1 98.69 211 THR A O 1
ATOM 1692 N N . CYS A 1 212 ? -0.114 -6.227 5.062 1 98.12 212 CYS A N 1
ATOM 1693 C CA . CYS A 1 212 ? -0.842 -7.484 4.938 1 98.12 212 CYS A CA 1
ATOM 1694 C C . CYS A 1 212 ? -2.297 -7.234 4.559 1 98.12 212 CYS A C 1
ATOM 1696 O O . CYS A 1 212 ? -3.156 -7.094 5.43 1 98.12 212 CYS A O 1
ATOM 1698 N N . GLU A 1 213 ? -2.525 -7.215 3.234 1 98.25 213 GLU A N 1
ATOM 1699 C CA . GLU A 1 213 ? -3.82 -6.77 2.727 1 98.25 213 GLU A CA 1
ATOM 1700 C C . GLU A 1 213 ? -4.473 -7.84 1.857 1 98.25 213 GLU A C 1
ATOM 1702 O O . GLU A 1 213 ? -3.783 -8.688 1.287 1 98.25 213 GLU A O 1
ATOM 1707 N N . LEU A 1 214 ? -5.766 -7.785 1.823 1 96.69 214 LEU A N 1
ATOM 1708 C CA . LEU A 1 214 ? -6.566 -8.359 0.747 1 96.69 214 LEU A CA 1
ATOM 1709 C C . LEU A 1 214 ? -7.023 -7.273 -0.226 1 96.69 214 LEU A C 1
ATOM 1711 O O . LEU A 1 214 ? -7.727 -6.34 0.164 1 96.69 214 LEU A O 1
ATOM 1715 N N . LEU A 1 215 ? -6.562 -7.34 -1.437 1 96.62 215 LEU A N 1
ATOM 1716 C CA . LEU A 1 215 ? -7.012 -6.426 -2.48 1 96.62 215 LEU A CA 1
ATOM 1717 C C . LEU A 1 215 ? -8.172 -7.027 -3.27 1 96.62 215 LEU A C 1
ATOM 1719 O O . LEU A 1 215 ? -8.07 -8.148 -3.77 1 96.62 215 LEU A O 1
ATOM 1723 N N . PHE A 1 216 ? -9.188 -6.242 -3.395 1 92.31 216 PHE A N 1
ATOM 1724 C CA . PHE A 1 216 ? -10.367 -6.723 -4.105 1 92.31 216 PHE A CA 1
ATOM 1725 C C . PHE A 1 216 ? -10.391 -6.195 -5.535 1 92.31 216 PHE A C 1
ATOM 1727 O O . PHE A 1 216 ? -10.219 -4.992 -5.762 1 92.31 216 PHE A O 1
ATOM 1734 N N . GLY A 1 217 ? -10.477 -7.098 -6.426 1 84.69 217 GLY A N 1
ATOM 1735 C CA . GLY A 1 217 ? -10.547 -6.734 -7.832 1 84.69 217 GLY A CA 1
ATOM 1736 C C . GLY A 1 217 ? -11.93 -6.277 -8.266 1 84.69 217 GLY A C 1
ATOM 1737 O O . GLY A 1 217 ? -12.867 -6.293 -7.469 1 84.69 217 GLY A O 1
ATOM 1738 N N . VAL A 1 218 ? -11.938 -5.648 -9.453 1 71.75 218 VAL A N 1
ATOM 1739 C CA . VAL A 1 218 ? -13.211 -5.273 -10.062 1 71.75 218 VAL A CA 1
ATOM 1740 C C . VAL A 1 218 ? -13.812 -6.473 -10.789 1 71.75 218 VAL A C 1
ATOM 1742 O O . VAL A 1 218 ? -13.094 -7.258 -11.406 1 71.75 218 VAL A O 1
ATOM 1745 N N . PRO A 1 219 ? -15.086 -6.555 -10.516 1 67.19 219 PRO A N 1
ATOM 1746 C CA . PRO A 1 219 ? -15.719 -7.637 -11.273 1 67.19 219 PRO A CA 1
ATOM 1747 C C . PRO A 1 219 ? -15.453 -7.535 -12.773 1 67.19 219 PRO A C 1
ATOM 1749 O O . PRO A 1 219 ? -15.344 -6.43 -13.312 1 67.19 219 PRO A O 1
ATOM 1752 N N . HIS A 1 220 ? -15.18 -8.617 -13.367 1 65.94 220 HIS A N 1
ATOM 1753 C CA . HIS A 1 220 ? -14.953 -8.648 -14.805 1 65.94 220 HIS A CA 1
ATOM 1754 C C . HIS A 1 220 ? -16.188 -8.18 -15.57 1 65.94 220 HIS A C 1
ATOM 1756 O O . HIS A 1 220 ? -17.312 -8.445 -15.156 1 65.94 220 HIS A O 1
ATOM 1762 N N . ASP A 1 221 ? -15.836 -7.309 -16.594 1 64.69 221 ASP A N 1
ATOM 1763 C CA . ASP A 1 221 ? -16.891 -6.926 -17.531 1 64.69 221 ASP A CA 1
ATOM 1764 C C . ASP A 1 221 ? -17.203 -8.062 -18.5 1 64.69 221 ASP A C 1
ATOM 1766 O O . ASP A 1 221 ? -16.375 -8.414 -19.344 1 64.69 221 ASP A O 1
ATOM 1770 N N . TYR A 1 222 ? -18.344 -8.648 -18.406 1 67.81 222 TYR A N 1
ATOM 1771 C CA . TYR A 1 222 ? -18.703 -9.812 -19.203 1 67.81 222 TYR A CA 1
ATOM 1772 C C . TYR A 1 222 ? -19.469 -9.391 -20.453 1 67.81 222 TYR A C 1
ATOM 1774 O O . TYR A 1 222 ? -20.141 -10.203 -21.078 1 67.81 222 TYR A O 1
ATOM 1782 N N . SER A 1 223 ? -19.359 -8.07 -20.734 1 68.62 223 SER A N 1
ATOM 1783 C CA . SER A 1 223 ? -19.984 -7.629 -21.969 1 68.62 223 SER A CA 1
ATOM 1784 C C . SER A 1 223 ? -19.297 -8.25 -23.188 1 68.62 223 SER A C 1
ATOM 1786 O O . SER A 1 223 ? -19.922 -8.391 -24.25 1 68.62 223 SER A O 1
ATOM 1788 N N . LYS A 1 224 ? -18 -8.672 -23.078 1 72.81 224 LYS A N 1
ATOM 1789 C CA . LYS A 1 224 ? -17.25 -9.422 -24.078 1 72.81 224 LYS A CA 1
ATOM 1790 C C . LYS A 1 224 ? -16.625 -10.672 -23.484 1 72.81 224 LYS A C 1
ATOM 1792 O O . LYS A 1 224 ? -15.422 -10.719 -23.219 1 72.81 224 LYS A O 1
ATOM 1797 N N . PRO A 1 225 ? -17.453 -11.695 -23.438 1 78.94 225 PRO A N 1
ATOM 1798 C CA . PRO A 1 225 ? -17.031 -12.883 -22.688 1 78.94 225 PRO A CA 1
ATOM 1799 C C . PRO A 1 225 ? -15.836 -13.586 -23.312 1 78.94 225 PRO A C 1
ATOM 1801 O O . PRO A 1 225 ? -15.133 -14.344 -22.641 1 78.94 225 PRO A O 1
ATOM 1804 N N . GLU A 1 226 ? -15.555 -13.289 -24.594 1 81.75 226 GLU A N 1
ATOM 1805 C CA . GLU A 1 226 ? -14.508 -14.008 -25.297 1 81.75 226 GLU A CA 1
ATOM 1806 C C . GLU A 1 226 ? -13.148 -13.812 -24.641 1 81.75 226 GLU A C 1
ATOM 1808 O O . GLU A 1 226 ? -12.383 -14.766 -24.484 1 81.75 226 GLU A O 1
ATOM 1813 N N . SER A 1 227 ? -12.883 -12.594 -24.25 1 77.5 227 SER A N 1
ATOM 1814 C CA . SER A 1 227 ? -11.609 -12.312 -23.609 1 77.5 227 SER A CA 1
ATOM 1815 C C . SER A 1 227 ? -11.484 -13.039 -22.281 1 77.5 227 SER A C 1
ATOM 1817 O O . SER A 1 227 ? -10.406 -13.5 -21.906 1 77.5 227 SER A O 1
ATOM 1819 N N . PHE A 1 228 ? -12.594 -13.203 -21.656 1 80.19 228 PHE A N 1
ATOM 1820 C CA . PHE A 1 228 ? -12.602 -13.898 -20.375 1 80.19 228 PHE A CA 1
ATOM 1821 C C . PHE A 1 228 ? -12.398 -15.398 -20.578 1 80.19 228 PHE A C 1
ATOM 1823 O O . PHE A 1 228 ? -11.672 -16.031 -19.812 1 80.19 228 PHE A O 1
ATOM 1830 N N . ILE A 1 229 ? -12.992 -15.867 -21.562 1 86.38 229 ILE A N 1
ATOM 1831 C CA . ILE A 1 229 ? -12.852 -17.281 -21.891 1 86.38 229 ILE A CA 1
ATOM 1832 C C . ILE A 1 229 ? -11.398 -17.594 -22.234 1 86.38 229 ILE A C 1
ATOM 1834 O O . ILE A 1 229 ? -10.828 -18.562 -21.734 1 86.38 229 ILE A O 1
ATOM 1838 N N . ASP A 1 230 ? -10.812 -16.734 -23 1 83.5 230 ASP A N 1
ATOM 1839 C CA . ASP A 1 230 ? -9.414 -16.922 -23.375 1 83.5 230 ASP A CA 1
ATOM 1840 C C . ASP A 1 230 ? -8.516 -16.875 -22.141 1 83.5 230 ASP A C 1
ATOM 1842 O O . ASP A 1 230 ? -7.574 -17.672 -22.031 1 83.5 230 ASP A O 1
ATOM 1846 N N . MET A 1 231 ? -8.812 -16.016 -21.266 1 80.94 231 MET A N 1
ATOM 1847 C CA . MET A 1 231 ? -8.055 -15.914 -20.031 1 80.94 231 MET A CA 1
ATOM 1848 C C . MET A 1 231 ? -8.188 -17.188 -19.203 1 80.94 231 MET A C 1
ATOM 1850 O O . MET A 1 231 ? -7.195 -17.719 -18.688 1 80.94 231 MET A O 1
ATOM 1854 N N . GLN A 1 232 ? -9.391 -17.641 -19.141 1 86.38 232 GLN A N 1
ATOM 1855 C CA . GLN A 1 232 ? -9.641 -18.859 -18.359 1 86.38 232 GLN A CA 1
ATOM 1856 C C . GLN A 1 232 ? -8.922 -20.062 -18.953 1 86.38 232 GLN A C 1
ATOM 1858 O O . GLN A 1 232 ? -8.422 -20.922 -18.219 1 86.38 232 GLN A O 1
ATOM 1863 N N . LEU A 1 233 ? -8.898 -20.094 -20.203 1 87.19 233 LEU A N 1
ATOM 1864 C CA . LEU A 1 233 ? -8.219 -21.203 -20.875 1 87.19 233 LEU A CA 1
ATOM 1865 C C . LEU A 1 233 ? -6.711 -21.109 -20.672 1 87.19 233 LEU A C 1
ATOM 1867 O O . LEU A 1 233 ? -6.043 -22.125 -20.484 1 87.19 233 LEU A O 1
ATOM 1871 N N . SER A 1 234 ? -6.219 -19.906 -20.688 1 80 234 SER A N 1
ATOM 1872 C CA . SER A 1 234 ? -4.789 -19.688 -20.5 1 80 234 SER A CA 1
ATOM 1873 C C . SER A 1 234 ? -4.352 -20.078 -19.094 1 80 234 SER A C 1
ATOM 1875 O O . SER A 1 234 ? -3.219 -20.516 -18.891 1 80 234 SER A O 1
ATOM 1877 N N . LEU A 1 235 ? -5.191 -19.953 -18.156 1 82.81 235 LEU A N 1
ATOM 1878 C CA . LEU A 1 235 ? -4.875 -20.219 -16.75 1 82.81 235 LEU A CA 1
ATOM 1879 C C . LEU A 1 235 ? -5.191 -21.656 -16.375 1 82.81 235 LEU A C 1
ATOM 1881 O O . LEU A 1 235 ? -4.871 -22.109 -15.281 1 82.81 235 LEU A O 1
ATOM 1885 N N . ASN A 1 236 ? -5.809 -22.359 -17.297 1 86.5 236 ASN A N 1
ATOM 1886 C CA . ASN A 1 236 ? -6.258 -23.703 -17.016 1 86.5 236 ASN A CA 1
ATOM 1887 C C . ASN A 1 236 ? -5.086 -24.688 -16.953 1 86.5 236 ASN A C 1
ATOM 1889 O O . ASN A 1 236 ? -4.379 -24.875 -17.938 1 86.5 236 ASN A O 1
ATOM 1893 N N . PRO A 1 237 ? -4.875 -25.344 -15.852 1 85.25 237 PRO A N 1
ATOM 1894 C CA . PRO A 1 237 ? -3.711 -26.219 -15.703 1 85.25 237 PRO A CA 1
ATOM 1895 C C . PRO A 1 237 ? -3.805 -27.484 -16.562 1 85.25 237 PRO A C 1
ATOM 1897 O O . PRO A 1 237 ? -2.793 -28.141 -16.797 1 85.25 237 PRO A O 1
ATOM 1900 N N . ALA A 1 238 ? -4.988 -27.828 -17.047 1 87 238 ALA A N 1
ATOM 1901 C CA . ALA A 1 238 ? -5.16 -29.016 -17.891 1 87 238 ALA A CA 1
ATOM 1902 C C . ALA A 1 238 ? -4.914 -28.688 -19.359 1 87 238 ALA A C 1
ATOM 1904 O O . ALA A 1 238 ? -4.809 -29.578 -20.188 1 87 238 ALA A O 1
ATOM 1905 N N . ALA A 1 239 ? -4.816 -27.422 -19.641 1 84.62 239 ALA A N 1
ATOM 1906 C CA . ALA A 1 239 ? -4.773 -26.984 -21.031 1 84.62 239 ALA A CA 1
ATOM 1907 C C . ALA A 1 239 ? -3.564 -27.562 -21.75 1 84.62 239 ALA A C 1
ATOM 1909 O O . ALA A 1 239 ? -3.643 -27.906 -22.938 1 84.62 239 ALA A O 1
ATOM 1910 N N . SER A 1 240 ? -2.477 -27.719 -21.031 1 78.81 240 SER A N 1
ATOM 1911 C CA . SER A 1 240 ? -1.266 -28.219 -21.672 1 78.81 240 SER A CA 1
ATOM 1912 C C . SER A 1 240 ? -1.266 -29.75 -21.719 1 78.81 240 SER A C 1
ATOM 1914 O O . SER A 1 240 ? -0.416 -30.359 -22.359 1 78.81 240 SER A O 1
ATOM 1916 N N . LEU A 1 241 ? -2.199 -30.359 -21.078 1 87.31 241 LEU A N 1
ATOM 1917 C CA . LEU A 1 241 ? -2.199 -31.812 -20.938 1 87.31 241 LEU A CA 1
ATOM 1918 C C . LEU A 1 241 ? -3.201 -32.438 -21.891 1 87.31 241 LEU A C 1
ATOM 1920 O O . LEU A 1 241 ? -3.182 -33.656 -22.109 1 87.31 241 LEU A O 1
ATOM 1924 N N . VAL A 1 242 ? -4 -31.641 -22.484 1 90.38 242 VAL A N 1
ATOM 1925 C CA . VAL A 1 242 ? -5.074 -32.188 -23.312 1 90.38 242 VAL A CA 1
ATOM 1926 C C . VAL A 1 242 ? -4.578 -32.375 -24.75 1 90.38 242 VAL A C 1
ATOM 1928 O O . VAL A 1 242 ? -3.637 -31.703 -25.172 1 90.38 242 VAL A O 1
ATOM 1931 N N . THR A 1 243 ? -5.211 -33.344 -25.453 1 90.38 243 THR A N 1
ATOM 1932 C CA . THR A 1 243 ? -4.934 -33.562 -26.875 1 90.38 243 THR A CA 1
ATOM 1933 C C . THR A 1 243 ? -5.492 -32.406 -27.719 1 90.38 243 THR A C 1
ATOM 1935 O O . THR A 1 243 ? -6.297 -31.609 -27.25 1 90.38 243 THR A O 1
ATOM 1938 N N . PRO A 1 244 ? -4.996 -32.281 -28.922 1 89.06 244 PRO A N 1
ATOM 1939 C CA . PRO A 1 244 ? -5.543 -31.234 -29.797 1 89.06 244 PRO A CA 1
ATOM 1940 C C . PRO A 1 244 ? -7.062 -31.328 -29.938 1 89.06 244 PRO A C 1
ATOM 1942 O O . PRO A 1 244 ? -7.742 -30.297 -29.953 1 89.06 244 PRO A O 1
ATOM 1945 N N . GLU A 1 245 ? -7.602 -32.531 -30.031 1 90.88 245 GLU A N 1
ATOM 1946 C CA . GLU A 1 245 ? -9.047 -32.719 -30.109 1 90.88 245 GLU A CA 1
ATOM 1947 C C . GLU A 1 245 ? -9.727 -32.312 -28.812 1 90.88 245 GLU A C 1
ATOM 1949 O O . GLU A 1 245 ? -10.789 -31.688 -28.844 1 90.88 245 GLU A O 1
ATOM 1954 N N . GLU A 1 246 ? -9.102 -32.562 -27.719 1 93.5 246 GLU A N 1
ATOM 1955 C CA . GLU A 1 246 ? -9.656 -32.25 -26.406 1 93.5 246 GLU A CA 1
ATOM 1956 C C . GLU A 1 246 ? -9.609 -30.734 -26.156 1 93.5 246 GLU A C 1
ATOM 1958 O O . GLU A 1 246 ? -10.406 -30.219 -25.375 1 93.5 246 GLU A O 1
ATOM 1963 N N . LYS A 1 247 ? -8.695 -30.094 -26.844 1 92.56 247 LYS A N 1
ATOM 1964 C CA . LYS A 1 247 ? -8.57 -28.656 -26.656 1 92.56 247 LYS A CA 1
ATOM 1965 C C . LYS A 1 247 ? -9.852 -27.938 -27.078 1 92.56 247 LYS A C 1
ATOM 1967 O O . LYS A 1 247 ? -10.312 -27.016 -26.391 1 92.56 247 LYS A O 1
ATOM 1972 N N . GLU A 1 248 ? -10.359 -28.312 -28.203 1 93.06 248 GLU A N 1
ATOM 1973 C CA . GLU A 1 248 ? -11.602 -27.703 -28.688 1 93.06 248 GLU A CA 1
ATOM 1974 C C . GLU A 1 248 ? -12.758 -28 -27.75 1 93.06 248 GLU A C 1
ATOM 1976 O O . GLU A 1 248 ? -13.602 -27.141 -27.484 1 93.06 248 GLU A O 1
ATOM 1981 N N . LEU A 1 249 ? -12.789 -29.219 -27.234 1 95.31 249 LEU A N 1
ATOM 1982 C CA . LEU A 1 249 ? -13.844 -29.609 -26.312 1 95.31 249 LEU A CA 1
ATOM 1983 C C . LEU A 1 249 ? -13.719 -28.859 -24.984 1 95.31 249 LEU A C 1
ATOM 1985 O O . LEU A 1 249 ? -14.727 -28.484 -24.391 1 95.31 249 LEU A O 1
ATOM 1989 N N . LEU A 1 250 ? -12.531 -28.703 -24.562 1 95.31 250 LEU A N 1
ATOM 1990 C CA . LEU A 1 250 ? -12.289 -27.938 -23.344 1 95.31 250 LEU A CA 1
ATOM 1991 C C . LEU A 1 250 ? -12.758 -26.5 -23.484 1 95.31 250 LEU A C 1
ATOM 1993 O O . LEU A 1 250 ? -13.422 -25.953 -22.594 1 95.31 250 LEU A O 1
ATOM 1997 N N . ARG A 1 251 ? -12.383 -25.844 -24.609 1 94.12 251 ARG A N 1
ATOM 1998 C CA . ARG A 1 251 ? -12.844 -24.484 -24.875 1 94.12 251 ARG A CA 1
ATOM 1999 C C . ARG A 1 251 ? -14.367 -24.406 -24.844 1 94.12 251 ARG A C 1
ATOM 2001 O O . ARG A 1 251 ? -14.938 -23.469 -24.297 1 94.12 251 ARG A O 1
ATOM 2008 N N . LYS A 1 252 ? -14.977 -25.359 -25.453 1 94.88 252 LYS A N 1
ATOM 2009 C CA . LYS A 1 252 ? -16.438 -25.406 -25.484 1 94.88 252 LYS A CA 1
ATOM 2010 C C . LYS A 1 252 ? -17.016 -25.484 -24.078 1 94.88 252 LYS A C 1
ATOM 2012 O O . LYS A 1 252 ? -17.922 -24.734 -23.734 1 94.88 252 LYS A O 1
ATOM 2017 N N . ASP A 1 253 ? -16.547 -26.391 -23.266 1 95.19 253 ASP A N 1
ATOM 2018 C CA . ASP A 1 253 ? -17.062 -26.594 -21.906 1 95.19 253 ASP A CA 1
ATOM 2019 C C . ASP A 1 253 ? -16.781 -25.359 -21.031 1 95.19 253 ASP A C 1
ATOM 2021 O O . ASP A 1 253 ? -17.641 -24.953 -20.266 1 95.19 253 ASP A O 1
ATOM 2025 N N . VAL A 1 254 ? -15.594 -24.797 -21.156 1 93.44 254 VAL A N 1
ATOM 2026 C CA . VAL A 1 254 ? -15.258 -23.578 -20.422 1 93.44 254 VAL A CA 1
ATOM 2027 C C . VAL A 1 254 ? -16.188 -22.438 -20.844 1 93.44 254 VAL A C 1
ATOM 2029 O O . VAL A 1 254 ? -16.703 -21.703 -20 1 93.44 254 VAL A O 1
ATOM 2032 N N . THR A 1 255 ? -16.375 -22.359 -22.141 1 92.56 255 THR A N 1
ATOM 2033 C CA . THR A 1 255 ? -17.266 -21.328 -22.656 1 92.56 255 THR A CA 1
ATOM 2034 C C . THR A 1 255 ? -18.672 -21.484 -22.094 1 92.56 255 THR A C 1
ATOM 2036 O O . THR A 1 255 ? -19.266 -20.5 -21.641 1 92.56 255 THR A O 1
ATOM 2039 N N . GLU A 1 256 ? -19.172 -22.672 -22.062 1 92.25 256 GLU A N 1
ATOM 2040 C CA . GLU A 1 256 ? -20.516 -22.938 -21.547 1 92.25 256 GLU A CA 1
ATOM 2041 C C . GLU A 1 256 ? -20.641 -22.578 -20.078 1 92.25 256 GLU A C 1
ATOM 2043 O O . GLU A 1 256 ? -21.625 -21.953 -19.656 1 92.25 256 GLU A O 1
ATOM 2048 N N . GLU A 1 257 ? -19.656 -22.953 -19.328 1 89.75 257 GLU A N 1
ATOM 2049 C CA . GLU A 1 257 ? -19.703 -22.656 -17.906 1 89.75 257 GLU A CA 1
ATOM 2050 C C . GLU A 1 257 ? -19.578 -21.172 -17.641 1 89.75 257 GLU A C 1
ATOM 2052 O O . GLU A 1 257 ? -20.281 -20.625 -16.766 1 89.75 257 GLU A O 1
ATOM 2057 N N . VAL A 1 258 ? -18.703 -20.5 -18.344 1 86.56 258 VAL A N 1
ATOM 2058 C CA . VAL A 1 258 ? -18.531 -19.062 -18.188 1 86.56 258 VAL A CA 1
ATOM 2059 C C . VAL A 1 258 ? -19.828 -18.344 -18.531 1 86.56 258 VAL A C 1
ATOM 2061 O O . VAL A 1 258 ? -20.219 -17.406 -17.844 1 86.56 258 VAL A O 1
ATOM 2064 N N . MET A 1 259 ? -20.516 -18.797 -19.531 1 85.88 259 MET A N 1
ATOM 2065 C CA . MET A 1 259 ? -21.75 -18.156 -19.953 1 85.88 259 MET A CA 1
ATOM 2066 C C . MET A 1 259 ? -22.844 -18.344 -18.891 1 85.88 259 MET A C 1
ATOM 2068 O O . MET A 1 259 ? -23.672 -17.453 -18.688 1 85.88 259 MET A O 1
ATOM 2072 N N . LYS A 1 260 ? -22.812 -19.453 -18.188 1 82.88 260 LYS A N 1
ATOM 2073 C CA . LYS A 1 260 ? -23.75 -19.672 -17.078 1 82.88 260 LYS A CA 1
ATOM 2074 C C . LYS A 1 260 ? -23.5 -18.672 -15.953 1 82.88 260 LYS A C 1
ATOM 2076 O O . LYS A 1 260 ? -24.438 -18.188 -15.32 1 82.88 260 LYS A O 1
ATOM 2081 N N . TRP A 1 261 ? -22.234 -18.406 -15.719 1 75.81 261 TRP A N 1
ATOM 2082 C CA . TRP A 1 261 ? -21.844 -17.516 -14.625 1 75.81 261 TRP A CA 1
ATOM 2083 C C . TRP A 1 261 ? -22.281 -16.078 -14.898 1 75.81 261 TRP A C 1
ATOM 2085 O O . TRP A 1 261 ? -22.641 -15.352 -13.977 1 75.81 261 TRP A O 1
ATOM 2095 N N . THR A 1 262 ? -22.156 -15.68 -16.156 1 70.81 262 THR A N 1
ATOM 2096 C CA . THR A 1 262 ? -22.578 -14.336 -16.547 1 70.81 262 THR A CA 1
ATOM 2097 C C . THR A 1 262 ? -24.062 -14.141 -16.297 1 70.81 262 THR A C 1
ATOM 2099 O O . THR A 1 262 ? -24.484 -13.055 -15.891 1 70.81 262 THR A O 1
ATOM 2102 N N . THR A 1 263 ? -24.766 -15.203 -16.438 1 71.25 263 THR A N 1
ATOM 2103 C CA . THR A 1 263 ? -26.219 -15.133 -16.297 1 71.25 263 THR A CA 1
ATOM 2104 C C . THR A 1 263 ? -26.625 -15.258 -14.836 1 71.25 263 THR A C 1
ATOM 2106 O O . THR A 1 263 ? -27.594 -14.625 -14.406 1 71.25 263 THR A O 1
ATOM 2109 N N . GLU A 1 264 ? -25.906 -16.031 -14.023 1 66.75 264 GLU A N 1
ATOM 2110 C CA . GLU A 1 264 ? -26.266 -16.328 -12.641 1 66.75 264 GLU A CA 1
ATOM 2111 C C . GLU A 1 264 ? -25.703 -15.281 -11.688 1 66.75 264 GLU A C 1
ATOM 2113 O O . GLU A 1 264 ? -26.047 -15.266 -10.5 1 66.75 264 GLU A O 1
ATOM 2118 N N . GLY A 1 265 ? -25.031 -14.453 -12.094 1 64.62 265 GLY A N 1
ATOM 2119 C CA . GLY A 1 265 ? -24.484 -13.383 -11.266 1 64.62 265 GLY A CA 1
ATOM 2120 C C . GLY A 1 265 ? -23.281 -13.82 -10.461 1 64.62 265 GLY A C 1
ATOM 2121 O O . GLY A 1 265 ? -22.906 -13.164 -9.477 1 64.62 265 GLY A O 1
ATOM 2122 N N . VAL A 1 266 ? -22.812 -15.086 -10.57 1 57.78 266 VAL A N 1
ATOM 2123 C CA . VAL A 1 266 ? -21.672 -15.609 -9.828 1 57.78 266 VAL A CA 1
ATOM 2124 C C . VAL A 1 266 ? -20.484 -14.648 -9.961 1 57.78 266 VAL A C 1
ATOM 2126 O O . VAL A 1 266 ? -19.688 -14.508 -9.023 1 57.78 266 VAL A O 1
ATOM 2129 N N . PHE A 1 267 ? -20.516 -14.055 -10.992 1 57.88 267 PHE A N 1
ATOM 2130 C CA . PHE A 1 267 ? -19.375 -13.18 -11.234 1 57.88 267 PHE A CA 1
ATOM 2131 C C . PHE A 1 267 ? -19.484 -11.906 -10.398 1 57.88 267 PHE A C 1
ATOM 2133 O O . PHE A 1 267 ? -18.578 -11.07 -10.406 1 57.88 267 PHE A O 1
ATOM 2140 N N . ALA A 1 268 ? -20.547 -11.883 -9.656 1 60.09 268 ALA A N 1
ATOM 2141 C CA . ALA A 1 268 ? -20.594 -10.75 -8.734 1 60.09 268 ALA A CA 1
ATOM 2142 C C . ALA A 1 268 ? -19.562 -10.891 -7.625 1 60.09 268 ALA A C 1
ATOM 2144 O O . ALA A 1 268 ? -19.297 -9.938 -6.891 1 60.09 268 ALA A O 1
ATOM 2145 N N . THR A 1 269 ? -18.891 -12.086 -7.73 1 67.19 269 THR A N 1
ATOM 2146 C CA . THR A 1 269 ? -17.922 -12.281 -6.664 1 67.19 269 THR A CA 1
ATOM 2147 C C . THR A 1 269 ? -16.562 -11.688 -7.062 1 67.19 269 THR A C 1
ATOM 2149 O O . THR A 1 269 ? -16.109 -11.875 -8.188 1 67.19 269 THR A O 1
ATOM 2152 N N . ARG A 1 270 ? -15.977 -10.867 -6.23 1 77.38 270 ARG A N 1
ATOM 2153 C CA . ARG A 1 270 ? -14.742 -10.133 -6.48 1 77.38 270 ARG A CA 1
ATOM 2154 C C . ARG A 1 270 ? -13.516 -10.977 -6.137 1 77.38 270 ARG A C 1
ATOM 2156 O O . ARG A 1 270 ? -13.414 -11.5 -5.027 1 77.38 270 ARG A O 1
ATOM 2163 N N . PRO A 1 271 ? -12.703 -11.211 -7.223 1 88.5 271 PRO A N 1
ATOM 2164 C CA . PRO A 1 271 ? -11.438 -11.852 -6.867 1 88.5 271 PRO A CA 1
ATOM 2165 C C . PRO A 1 271 ? -10.625 -11.031 -5.863 1 88.5 271 PRO A C 1
ATOM 2167 O O . PRO A 1 271 ? -10.812 -9.82 -5.754 1 88.5 271 PRO A O 1
ATOM 2170 N N . SER A 1 272 ? -9.875 -11.734 -5.074 1 93.44 272 SER A N 1
ATOM 2171 C CA . SER A 1 272 ? -9.039 -11.031 -4.105 1 93.44 272 SER A CA 1
ATOM 2172 C C . SER A 1 272 ? -7.582 -11.492 -4.195 1 93.44 272 SER A C 1
ATOM 2174 O O . SER A 1 272 ? -7.312 -12.648 -4.523 1 93.44 272 SER A O 1
ATOM 2176 N N . LEU A 1 273 ? -6.695 -10.562 -3.959 1 96.12 273 LEU A N 1
ATOM 2177 C CA . LEU A 1 273 ? -5.254 -10.812 -3.941 1 96.12 273 LEU A CA 1
ATOM 2178 C C . LEU A 1 273 ? -4.672 -10.531 -2.561 1 96.12 273 LEU A C 1
ATOM 2180 O O . LEU A 1 273 ? -5.078 -9.578 -1.891 1 96.12 273 LEU A O 1
ATOM 2184 N N . TYR A 1 274 ? -3.756 -11.375 -2.195 1 97.88 274 TYR A N 1
ATOM 2185 C CA . TYR A 1 274 ? -2.9 -11.047 -1.062 1 97.88 274 TYR A CA 1
ATOM 2186 C C . TYR A 1 274 ? -1.824 -10.039 -1.467 1 97.88 274 TYR A C 1
ATOM 2188 O O . TYR A 1 274 ? -1.216 -10.172 -2.531 1 97.88 274 TYR A O 1
ATOM 2196 N N . LEU A 1 275 ? -1.652 -9.023 -0.729 1 98.69 275 LEU A N 1
ATOM 2197 C CA . LEU A 1 275 ? -0.539 -8.086 -0.829 1 98.69 275 LEU A CA 1
ATOM 2198 C C . LEU A 1 275 ? 0.268 -8.062 0.465 1 98.69 275 LEU A C 1
ATOM 2200 O O . LEU A 1 275 ? -0.277 -7.785 1.536 1 98.69 275 LEU A O 1
ATOM 2204 N N . VAL A 1 276 ? 1.592 -8.336 0.343 1 98.81 276 VAL A N 1
ATOM 2205 C CA . VAL A 1 276 ? 2.428 -8.438 1.535 1 98.81 276 VAL A CA 1
ATOM 2206 C C . VAL A 1 276 ? 3.701 -7.613 1.342 1 98.81 276 VAL A C 1
ATOM 2208 O O . VAL A 1 276 ? 4.371 -7.73 0.313 1 98.81 276 VAL A O 1
ATOM 2211 N N . HIS A 1 277 ? 4.023 -6.766 2.18 1 98.88 277 HIS A N 1
ATOM 2212 C CA . HIS A 1 277 ? 5.367 -6.27 2.453 1 98.88 277 HIS A CA 1
ATOM 2213 C C . HIS A 1 277 ? 5.82 -6.645 3.859 1 98.88 277 HIS A C 1
ATOM 2215 O O . HIS A 1 277 ? 5.172 -6.277 4.844 1 98.88 277 HIS A O 1
ATOM 2221 N N . ALA A 1 278 ? 6.883 -7.371 3.996 1 98.5 278 ALA A N 1
ATOM 2222 C CA . ALA A 1 278 ? 7.309 -7.883 5.297 1 98.5 278 ALA A CA 1
ATOM 2223 C C . ALA A 1 278 ? 8.828 -7.922 5.402 1 98.5 278 ALA A C 1
ATOM 2225 O O . ALA A 1 278 ? 9.531 -7.922 4.387 1 98.5 278 ALA A O 1
ATOM 2226 N N . ARG A 1 279 ? 9.281 -7.906 6.594 1 97.31 279 ARG A N 1
ATOM 2227 C CA . ARG A 1 279 ? 10.703 -7.957 6.914 1 97.31 279 ARG A CA 1
ATOM 2228 C C . ARG A 1 279 ? 11.039 -9.219 7.707 1 97.31 279 ARG A C 1
ATOM 2230 O O . ARG A 1 279 ? 10.289 -9.609 8.602 1 97.31 279 ARG A O 1
ATOM 2237 N N . LYS A 1 280 ? 12.125 -9.812 7.328 1 97.62 280 LYS A N 1
ATOM 2238 C CA . LYS A 1 280 ? 12.594 -10.961 8.094 1 97.62 280 LYS A CA 1
ATOM 2239 C C . LYS A 1 280 ? 13.094 -10.531 9.477 1 97.62 280 LYS A C 1
ATOM 2241 O O . LYS A 1 280 ? 13.93 -9.625 9.586 1 97.62 280 LYS A O 1
ATOM 2246 N N . THR A 1 281 ? 12.492 -11.133 10.469 1 90.56 281 THR A N 1
ATOM 2247 C CA . THR A 1 281 ? 12.898 -10.812 11.836 1 90.56 281 THR A CA 1
ATOM 2248 C C . THR A 1 281 ? 14.18 -11.562 12.203 1 90.56 281 THR A C 1
ATOM 2250 O O . THR A 1 281 ? 14.414 -12.68 11.734 1 90.56 281 THR A O 1
ATOM 2253 N N . GLU A 1 282 ? 15.07 -10.914 12.828 1 77.56 282 GLU A N 1
ATOM 2254 C CA . GLU A 1 282 ? 16.266 -11.602 13.312 1 77.56 282 GLU A CA 1
ATOM 2255 C C . GLU A 1 282 ? 15.898 -12.656 14.359 1 77.56 282 GLU A C 1
ATOM 2257 O O . GLU A 1 282 ? 14.969 -12.461 15.148 1 77.56 282 GLU A O 1
ATOM 2262 N N . PRO A 1 283 ? 16.375 -13.898 14.109 1 60.19 283 PRO A N 1
ATOM 2263 C CA . PRO A 1 283 ? 16.141 -14.859 15.188 1 60.19 283 PRO A CA 1
ATOM 2264 C C . PRO A 1 283 ? 16.516 -14.305 16.562 1 60.19 283 PRO A C 1
ATOM 2266 O O . PRO A 1 283 ? 17.469 -13.547 16.688 1 60.19 283 PRO A O 1
ATOM 2269 N N . LYS A 1 284 ? 15.57 -14.266 17.438 1 46.41 284 LYS A N 1
ATOM 2270 C CA . LYS A 1 284 ? 15.906 -13.914 18.812 1 46.41 284 LYS A CA 1
ATOM 2271 C C . LYS A 1 284 ? 17.062 -14.766 19.328 1 46.41 284 LYS A C 1
ATOM 2273 O O . LYS A 1 284 ? 17.125 -15.969 19.078 1 46.41 284 LYS A O 1
ATOM 2278 N N . MET B 1 1 ? -6.68 31.438 32 1 24.62 1 MET B N 1
ATOM 2279 C CA . MET B 1 1 ? -6.875 31.984 30.656 1 24.62 1 MET B CA 1
ATOM 2280 C C . MET B 1 1 ? -6.156 31.125 29.625 1 24.62 1 MET B C 1
ATOM 2282 O O . MET B 1 1 ? -4.926 31.031 29.625 1 24.62 1 MET B O 1
ATOM 2286 N N . SER B 1 2 ? -6.711 30.047 29.156 1 26.61 2 SER B N 1
ATOM 2287 C CA . SER B 1 2 ? -6.203 28.969 28.297 1 26.61 2 SER B CA 1
ATOM 2288 C C . SER B 1 2 ? -5.684 29.531 26.984 1 26.61 2 SER B C 1
ATOM 2290 O O . SER B 1 2 ? -6.359 30.328 26.328 1 26.61 2 SER B O 1
ATOM 2292 N N . SER B 1 3 ? -4.398 29.75 26.828 1 30.39 3 SER B N 1
ATOM 2293 C CA . SER B 1 3 ? -3.736 30.297 25.656 1 30.39 3 SER B CA 1
ATOM 2294 C C . SER B 1 3 ? -4.359 29.75 24.375 1 30.39 3 SER B C 1
ATOM 2296 O O . SER B 1 3 ? -4.562 28.547 24.234 1 30.39 3 SER B O 1
ATOM 2298 N N . PRO B 1 4 ? -5.098 30.594 23.578 1 31.7 4 PRO B N 1
ATOM 2299 C CA . PRO B 1 4 ? -5.746 30.172 22.344 1 31.7 4 PRO B CA 1
ATOM 2300 C C . PRO B 1 4 ? -4.84 29.297 21.469 1 31.7 4 PRO B C 1
ATOM 2302 O O . PRO B 1 4 ? -3.615 29.438 21.516 1 31.7 4 PRO B O 1
ATOM 2305 N N . CYS B 1 5 ? -5.195 28.125 21.234 1 35.19 5 CYS B N 1
ATOM 2306 C CA . CYS B 1 5 ? -4.477 27.25 20.312 1 35.19 5 CYS B CA 1
ATOM 2307 C C . CYS B 1 5 ? -4.023 28 19.078 1 35.19 5 CYS B C 1
ATOM 2309 O O . CYS B 1 5 ? -4.805 28.734 18.469 1 35.19 5 CYS B O 1
ATOM 2311 N N . PRO B 1 6 ? -2.73 28.281 18.891 1 38.12 6 PRO B N 1
ATOM 2312 C CA . PRO B 1 6 ? -2.271 29.047 17.734 1 38.12 6 PRO B CA 1
ATOM 2313 C C . PRO B 1 6 ? -3.033 28.688 16.453 1 38.12 6 PRO B C 1
ATOM 2315 O O . PRO B 1 6 ? -3.434 27.531 16.266 1 38.12 6 PRO B O 1
ATOM 2318 N N . LYS B 1 7 ? -3.824 29.594 15.844 1 37.94 7 LYS B N 1
ATOM 2319 C CA . LYS B 1 7 ? -4.539 29.594 14.57 1 37.94 7 LYS B CA 1
ATOM 2320 C C . LYS B 1 7 ? -3.699 28.953 13.469 1 37.94 7 LYS B C 1
ATOM 2322 O O . LYS B 1 7 ? -2.479 29.125 13.43 1 37.94 7 LYS B O 1
ATOM 2327 N N . ASN B 1 8 ? -4.047 27.953 12.828 1 40.91 8 ASN B N 1
ATOM 2328 C CA . ASN B 1 8 ? -3.424 27.312 11.68 1 40.91 8 ASN B CA 1
ATOM 2329 C C . ASN B 1 8 ? -2.98 28.328 10.641 1 40.91 8 ASN B C 1
ATOM 2331 O O . ASN B 1 8 ? -3.764 29.203 10.242 1 40.91 8 ASN B O 1
ATOM 2335 N N . PRO B 1 9 ? -1.723 28.688 10.484 1 40.53 9 PRO B N 1
ATOM 2336 C CA . PRO B 1 9 ? -1.264 29.656 9.492 1 40.53 9 PRO B CA 1
ATOM 2337 C C . PRO B 1 9 ? -1.979 29.516 8.148 1 40.53 9 PRO B C 1
ATOM 2339 O O . PRO B 1 9 ? -2.361 28.406 7.766 1 40.53 9 PRO B O 1
ATOM 2342 N N . SER B 1 10 ? -2.734 30.469 7.75 1 40.09 10 SER B N 1
ATOM 2343 C CA . SER B 1 10 ? -3.307 30.609 6.418 1 40.09 10 SER B CA 1
ATOM 2344 C C . SER B 1 10 ? -2.316 30.172 5.344 1 40.09 10 SER B C 1
ATOM 2346 O O . SER B 1 10 ? -1.234 30.75 5.215 1 40.09 10 SER B O 1
ATOM 2348 N N . TYR B 1 11 ? -2.195 28.938 5 1 44.06 11 TYR B N 1
ATOM 2349 C CA . TYR B 1 11 ? -1.456 28.453 3.842 1 44.06 11 TYR B CA 1
ATOM 2350 C C . TYR B 1 11 ? -1.66 29.375 2.641 1 44.06 11 TYR B C 1
ATOM 2352 O O . TYR B 1 11 ? -2.791 29.75 2.322 1 44.06 11 TYR B O 1
ATOM 2360 N N . ASN B 1 12 ? -0.744 30.234 2.377 1 44.34 12 ASN B N 1
ATOM 2361 C CA . ASN B 1 12 ? -0.762 31.016 1.144 1 44.34 12 ASN B CA 1
ATOM 2362 C C . ASN B 1 12 ? -1.088 30.141 -0.066 1 44.34 12 ASN B C 1
ATOM 2364 O O . ASN B 1 12 ? -0.315 29.25 -0.421 1 44.34 12 ASN B O 1
ATOM 2368 N N . SER B 1 13 ? -2.285 30.188 -0.544 1 45.88 13 SER B N 1
ATOM 2369 C CA . SER B 1 13 ? -2.957 29.406 -1.577 1 45.88 13 SER B CA 1
ATOM 2370 C C . SER B 1 13 ? -2.059 29.219 -2.793 1 45.88 13 SER B C 1
ATOM 2372 O O . SER B 1 13 ? -2.025 28.125 -3.375 1 45.88 13 SER B O 1
ATOM 2374 N N . GLN B 1 14 ? -1.329 30.25 -3.268 1 46.25 14 GLN B N 1
ATOM 2375 C CA . GLN B 1 14 ? -0.578 30.125 -4.512 1 46.25 14 GLN B CA 1
ATOM 2376 C C . GLN B 1 14 ? 0.635 29.219 -4.34 1 46.25 14 GLN B C 1
ATOM 2378 O O . GLN B 1 14 ? 0.945 28.406 -5.219 1 46.25 14 GLN B O 1
ATOM 2383 N N . LEU B 1 15 ? 1.376 29.484 -3.324 1 46.09 15 LEU B N 1
ATOM 2384 C CA . LEU B 1 15 ? 2.551 28.656 -3.031 1 46.09 15 LEU B CA 1
ATOM 2385 C C . LEU B 1 15 ? 2.152 27.219 -2.738 1 46.09 15 LEU B C 1
ATOM 2387 O O . LEU B 1 15 ? 2.926 26.297 -2.996 1 46.09 15 LEU B O 1
ATOM 2391 N N . TYR B 1 16 ? 0.88 27.078 -2.594 1 52.34 16 TYR B N 1
ATOM 2392 C CA . TYR B 1 16 ? 0.344 25.766 -2.223 1 52.34 16 TYR B CA 1
ATOM 2393 C C . TYR B 1 16 ? 0.13 24.906 -3.453 1 52.34 16 TYR B C 1
ATOM 2395 O O . TYR B 1 16 ? 0.192 23.672 -3.369 1 52.34 16 TYR B O 1
ATOM 2403 N N . ALA B 1 17 ? 0.32 25.625 -4.629 1 52.5 17 ALA B N 1
ATOM 2404 C CA . ALA B 1 17 ? -0.088 24.844 -5.793 1 52.5 17 ALA B CA 1
ATOM 2405 C C . ALA B 1 17 ? 0.895 23.703 -6.062 1 52.5 17 ALA B C 1
ATOM 2407 O O . ALA B 1 17 ? 0.487 22.578 -6.332 1 52.5 17 ALA B O 1
ATOM 2408 N N . SER B 1 18 ? 2.34 24.031 -6.141 1 53.28 18 SER B N 1
ATOM 2409 C CA . SER B 1 18 ? 3.309 22.984 -6.43 1 53.28 18 SER B CA 1
ATOM 2410 C C . SER B 1 18 ? 3.287 21.891 -5.359 1 53.28 18 SER B C 1
ATOM 2412 O O . SER B 1 18 ? 3.34 20.703 -5.672 1 53.28 18 SER B O 1
ATOM 2414 N N . ASN B 1 19 ? 3.342 22.297 -4.145 1 58.72 19 ASN B N 1
ATOM 2415 C CA . ASN B 1 19 ? 3.229 21.328 -3.061 1 58.72 19 ASN B CA 1
ATOM 2416 C C . ASN B 1 19 ? 1.953 20.5 -3.182 1 58.72 19 ASN B C 1
ATOM 2418 O O . ASN B 1 19 ? 1.962 19.297 -2.916 1 58.72 19 ASN B O 1
ATOM 2422 N N . ASP B 1 20 ? 1.202 21.156 -3.852 1 68.44 20 ASP B N 1
ATOM 2423 C CA . ASP B 1 20 ? -0.104 20.531 -4.035 1 68.44 20 ASP B CA 1
ATOM 2424 C C . ASP B 1 20 ? -0.032 19.406 -5.055 1 68.44 20 ASP B C 1
ATOM 2426 O O . ASP B 1 20 ? -0.632 18.344 -4.855 1 68.44 20 ASP B O 1
ATOM 2430 N N . ASN B 1 21 ? 0.942 19.625 -5.953 1 77.56 21 ASN B N 1
ATOM 2431 C CA . ASN B 1 21 ? 1.024 18.594 -6.98 1 77.56 21 ASN B CA 1
ATOM 2432 C C . ASN B 1 21 ? 1.694 17.328 -6.449 1 77.56 21 ASN B C 1
ATOM 2434 O O . ASN B 1 21 ? 1.251 16.219 -6.742 1 77.56 21 ASN B O 1
ATOM 2438 N N . ARG B 1 22 ? 2.732 17.516 -5.684 1 81.44 22 ARG B N 1
ATOM 2439 C CA . ARG B 1 22 ? 3.449 16.375 -5.125 1 81.44 22 ARG B CA 1
ATOM 2440 C C . ARG B 1 22 ? 2.57 15.602 -4.145 1 81.44 22 ARG B C 1
ATOM 2442 O O . ARG B 1 22 ? 2.557 14.375 -4.152 1 81.44 22 ARG B O 1
ATOM 2449 N N . GLN B 1 23 ? 1.899 16.328 -3.383 1 87.81 23 GLN B N 1
ATOM 2450 C CA . GLN B 1 23 ? 1.006 15.688 -2.424 1 87.81 23 GLN B CA 1
ATOM 245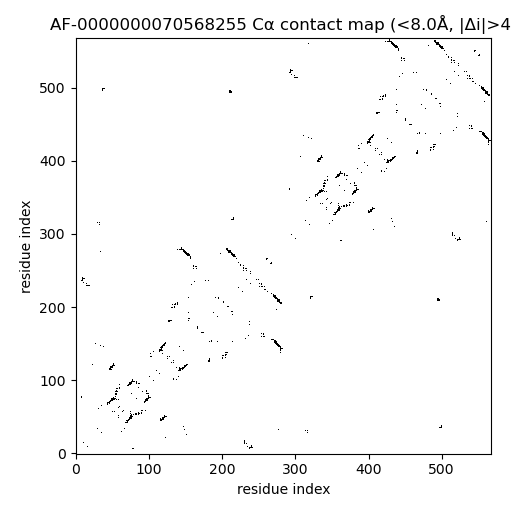1 C C . GLN B 1 23 ? -0.125 14.953 -3.135 1 87.81 23 GLN B C 1
ATOM 2453 O O . GLN B 1 23 ? -0.49 13.836 -2.746 1 87.81 23 GLN B O 1
ATOM 2458 N N . ARG B 1 24 ? -0.586 15.602 -4.176 1 92.19 24 ARG B N 1
ATOM 2459 C CA . ARG B 1 24 ? -1.649 14.969 -4.945 1 92.19 24 ARG B CA 1
ATOM 2460 C C . ARG B 1 24 ? -1.173 13.656 -5.559 1 92.19 24 ARG B C 1
ATOM 2462 O O . ARG B 1 24 ? -1.885 12.648 -5.516 1 92.19 24 ARG B O 1
ATOM 2469 N N . GLU B 1 25 ? -0.001 13.711 -6.082 1 91.94 25 GLU B N 1
ATOM 2470 C CA . GLU B 1 25 ? 0.55 12.5 -6.691 1 91.94 25 GLU B CA 1
ATOM 2471 C C . GLU B 1 25 ? 0.681 11.383 -5.664 1 91.94 25 GLU B C 1
ATOM 2473 O O . GLU B 1 25 ? 0.333 10.234 -5.949 1 91.94 25 GLU B O 1
ATOM 2478 N N . MET B 1 26 ? 1.183 11.734 -4.52 1 94 26 MET B N 1
ATOM 2479 C CA . MET B 1 26 ? 1.319 10.75 -3.451 1 94 26 MET B CA 1
ATOM 2480 C C . MET B 1 26 ? -0.046 10.219 -3.02 1 94 26 MET B C 1
ATOM 2482 O O . MET B 1 26 ? -0.235 9.008 -2.887 1 94 26 MET B O 1
ATOM 2486 N N . ASN B 1 27 ? -1.013 11.133 -2.865 1 96.69 27 ASN B N 1
ATOM 2487 C CA . ASN B 1 27 ? -2.365 10.742 -2.482 1 96.69 27 ASN B CA 1
ATOM 2488 C C . ASN B 1 27 ? -2.963 9.75 -3.477 1 96.69 27 ASN B C 1
ATOM 2490 O O . ASN B 1 27 ? -3.572 8.758 -3.076 1 96.69 27 ASN B O 1
ATOM 2494 N N . LEU B 1 28 ? -2.736 10.055 -4.734 1 96.38 28 LEU B N 1
ATOM 2495 C CA . LEU B 1 28 ? -3.332 9.219 -5.777 1 96.38 28 LEU B CA 1
ATOM 2496 C C . LEU B 1 28 ? -2.664 7.852 -5.828 1 96.38 28 LEU B C 1
ATOM 2498 O O . LEU B 1 28 ? -3.332 6.84 -6.047 1 96.38 28 LEU B O 1
ATOM 2502 N N . LYS B 1 29 ? -1.341 7.84 -5.66 1 95.81 29 LYS B N 1
ATOM 2503 C CA . LYS B 1 29 ? -0.635 6.562 -5.598 1 95.81 29 LYS B CA 1
ATOM 2504 C C . LYS B 1 29 ? -1.197 5.68 -4.488 1 95.81 29 LYS B C 1
ATOM 2506 O O . LYS B 1 29 ? -1.428 4.484 -4.695 1 95.81 29 LYS B O 1
ATOM 2511 N N . VAL B 1 30 ? -1.47 6.262 -3.367 1 97.88 30 VAL B N 1
ATOM 2512 C CA . VAL B 1 30 ? -1.98 5.551 -2.201 1 97.88 30 VAL B CA 1
ATOM 2513 C C . VAL B 1 30 ? -3.422 5.113 -2.451 1 97.88 30 VAL B C 1
ATOM 2515 O O . VAL B 1 30 ? -3.77 3.949 -2.248 1 97.88 30 VAL B O 1
ATOM 2518 N N . LEU B 1 31 ? -4.234 6.031 -2.959 1 96.94 31 LEU B N 1
ATOM 2519 C CA . LEU B 1 31 ? -5.652 5.766 -3.176 1 96.94 31 LEU B CA 1
ATOM 2520 C C . LEU B 1 31 ? -5.844 4.672 -4.223 1 96.94 31 LEU B C 1
ATOM 2522 O O . LEU B 1 31 ? -6.672 3.775 -4.043 1 96.94 31 LEU B O 1
ATOM 2526 N N . ASP B 1 32 ? -5.109 4.727 -5.23 1 94.5 32 ASP B N 1
ATOM 2527 C CA . ASP B 1 32 ? -5.305 3.809 -6.348 1 94.5 32 ASP B CA 1
ATOM 2528 C C . ASP B 1 32 ? -5.012 2.369 -5.934 1 94.5 32 ASP B C 1
ATOM 2530 O O . ASP B 1 32 ? -5.641 1.434 -6.434 1 94.5 32 ASP B O 1
ATOM 2534 N N . LEU B 1 33 ? -4.137 2.209 -5.027 1 97.06 33 LEU B N 1
ATOM 2535 C CA . LEU B 1 33 ? -3.836 0.857 -4.574 1 97.06 33 LEU B CA 1
ATOM 2536 C C . LEU B 1 33 ? -4.734 0.465 -3.402 1 97.06 33 LEU B C 1
ATOM 2538 O O . LEU B 1 33 ? -5.457 -0.531 -3.477 1 97.06 33 LEU B O 1
ATOM 2542 N N . LEU B 1 34 ? -4.785 1.29 -2.379 1 97.38 34 LEU B N 1
ATOM 2543 C CA . LEU B 1 34 ? -5.348 0.829 -1.113 1 97.38 34 LEU B CA 1
ATOM 2544 C C . LEU B 1 34 ? -6.863 0.966 -1.111 1 97.38 34 LEU B C 1
ATOM 2546 O O . LEU B 1 34 ? -7.543 0.401 -0.25 1 97.38 34 LEU B O 1
ATOM 2550 N N . GLN B 1 35 ? -7.445 1.66 -2.119 1 94.12 35 GLN B N 1
ATOM 2551 C CA . GLN B 1 35 ? -8.891 1.586 -2.293 1 94.12 35 GLN B CA 1
ATOM 2552 C C . GLN B 1 35 ? -9.344 0.148 -2.531 1 94.12 35 GLN B C 1
ATOM 2554 O O . GLN B 1 35 ? -10.445 -0.238 -2.127 1 94.12 35 GLN B O 1
ATOM 2559 N N . MET B 1 36 ? -8.492 -0.617 -3.131 1 94.56 36 MET B N 1
ATOM 2560 C CA . MET B 1 36 ? -8.797 -2.012 -3.434 1 94.56 36 MET B CA 1
ATOM 2561 C C . MET B 1 36 ? -8.773 -2.861 -2.168 1 94.56 36 MET B C 1
ATOM 2563 O O . MET B 1 36 ? -9.234 -4.004 -2.176 1 94.56 36 MET B O 1
ATOM 2567 N N . ALA B 1 37 ? -8.273 -2.281 -1.107 1 95.69 37 ALA B N 1
ATOM 2568 C CA . ALA B 1 37 ? -8.102 -3.059 0.117 1 95.69 37 ALA B CA 1
ATOM 2569 C C . ALA B 1 37 ? -9.266 -2.842 1.076 1 95.69 37 ALA B C 1
ATOM 2571 O O . ALA B 1 37 ? -9.398 -3.555 2.074 1 95.69 37 ALA B O 1
ATOM 2572 N N . PHE B 1 38 ? -10.117 -1.807 0.798 1 94.19 38 PHE B N 1
ATOM 2573 C CA . PHE B 1 38 ? -11.289 -1.588 1.639 1 94.19 38 PHE B CA 1
ATOM 2574 C C . PHE B 1 38 ? -12.289 -2.727 1.481 1 94.19 38 PHE B C 1
ATOM 2576 O O . PHE B 1 38 ? -12.578 -3.15 0.361 1 94.19 38 PHE B O 1
ATOM 2583 N N . ALA B 1 39 ? -12.75 -3.195 2.605 1 86.56 39 ALA B N 1
ATOM 2584 C CA . ALA B 1 39 ? -13.766 -4.246 2.559 1 86.56 39 ALA B CA 1
ATOM 2585 C C . ALA B 1 39 ? -15.008 -3.773 1.812 1 86.56 39 ALA B C 1
ATOM 2587 O O . ALA B 1 39 ? -15.438 -2.629 1.97 1 86.56 39 ALA B O 1
ATOM 2588 N N . PRO B 1 40 ? -15.5 -4.621 0.964 1 75.69 40 PRO B N 1
ATOM 2589 C CA . PRO B 1 40 ? -16.734 -4.23 0.266 1 75.69 40 PRO B CA 1
ATOM 2590 C C . PRO B 1 40 ? -17.891 -3.936 1.221 1 75.69 40 PRO B C 1
ATOM 2592 O O . PRO B 1 40 ? -17.984 -4.562 2.279 1 75.69 40 PRO B O 1
ATOM 2595 N N . MET B 1 41 ? -18.547 -2.844 0.805 1 74 41 MET B N 1
ATOM 2596 C CA . MET B 1 41 ? -19.703 -2.473 1.621 1 74 41 MET B CA 1
ATOM 2597 C C . MET B 1 41 ? -21 -2.672 0.85 1 74 41 MET B C 1
ATOM 2599 O O . MET B 1 41 ? -21.094 -2.297 -0.32 1 74 41 MET B O 1
ATOM 2603 N N . PRO B 1 42 ? -21.859 -3.188 1.54 1 66.75 42 PRO B N 1
ATOM 2604 C CA . PRO B 1 42 ? -23.078 -3.619 0.872 1 66.75 42 PRO B CA 1
ATOM 2605 C C . PRO B 1 42 ? -24.078 -2.479 0.674 1 66.75 42 PRO B C 1
ATOM 2607 O O . PRO B 1 42 ? -25.109 -2.66 0.017 1 66.75 42 PRO B O 1
ATOM 2610 N N . THR B 1 43 ? -23.703 -1.374 1.169 1 76.31 43 THR B N 1
ATOM 2611 C CA . THR B 1 43 ? -24.812 -0.417 1.166 1 76.31 43 THR B CA 1
ATOM 2612 C C . THR B 1 43 ? -24.375 0.898 0.521 1 76.31 43 THR B C 1
ATOM 2614 O O . THR B 1 43 ? -23.203 1.257 0.553 1 76.31 43 THR B O 1
ATOM 2617 N N . GLU B 1 44 ? -25.391 1.548 -0.01 1 83.38 44 GLU B N 1
ATOM 2618 C CA . GLU B 1 44 ? -25.188 2.881 -0.569 1 83.38 44 GLU B CA 1
ATOM 2619 C C . GLU B 1 44 ? -25.469 3.963 0.468 1 83.38 44 GLU B C 1
ATOM 2621 O O . GLU B 1 44 ? -25.234 5.145 0.221 1 83.38 44 GLU B O 1
ATOM 2626 N N . ASP B 1 45 ? -25.875 3.588 1.612 1 89.81 45 ASP B N 1
ATOM 2627 C CA . ASP B 1 45 ? -26.25 4.555 2.637 1 89.81 45 ASP B CA 1
ATOM 2628 C C . ASP B 1 45 ? -25.062 4.926 3.512 1 89.81 45 ASP B C 1
ATOM 2630 O O . ASP B 1 45 ? -25.172 5.77 4.406 1 89.81 45 ASP B O 1
ATOM 2634 N N . GLN B 1 46 ? -23.953 4.516 3.104 1 92.75 46 GLN B N 1
ATOM 2635 C CA . GLN B 1 46 ? -22.75 4.785 3.893 1 92.75 46 GLN B CA 1
ATOM 2636 C C . GLN B 1 46 ? -22.25 6.203 3.65 1 92.75 46 GLN B C 1
ATOM 2638 O O . GLN B 1 46 ? -22.656 6.863 2.693 1 92.75 46 GLN B O 1
ATOM 2643 N N . GLN B 1 47 ? -21.484 6.691 4.59 1 96.5 47 GLN B N 1
ATOM 2644 C CA . GLN B 1 47 ? -20.844 7.992 4.43 1 96.5 47 GLN B CA 1
ATOM 2645 C C . GLN B 1 47 ? -19.344 7.906 4.734 1 96.5 47 GLN B C 1
ATOM 2647 O O . GLN B 1 47 ? -18.906 7.031 5.488 1 96.5 47 GLN B O 1
ATOM 2652 N N . PHE B 1 48 ? -18.625 8.797 4.098 1 98.06 48 PHE B N 1
ATOM 2653 C CA . PHE B 1 48 ? -17.188 8.867 4.223 1 98.06 48 PHE B CA 1
ATOM 2654 C C . PHE B 1 48 ? -16.75 10.234 4.73 1 98.06 48 PHE B C 1
ATOM 2656 O O . PHE B 1 48 ? -17.5 11.203 4.641 1 98.06 48 PHE B O 1
ATOM 2663 N N . LEU B 1 49 ? -15.586 10.219 5.352 1 98.81 49 LEU B N 1
ATOM 2664 C CA . LEU B 1 49 ? -15.039 11.445 5.906 1 98.81 49 LEU B CA 1
ATOM 2665 C C . LEU B 1 49 ? -13.672 11.758 5.305 1 98.81 49 LEU B C 1
ATOM 2667 O O . LEU B 1 49 ? -12.812 10.883 5.211 1 98.81 49 LEU B O 1
ATOM 2671 N N . ASP B 1 50 ? -13.469 12.953 4.793 1 98.75 50 ASP B N 1
ATOM 2672 C CA . ASP B 1 50 ? -12.164 13.477 4.391 1 98.75 50 ASP B CA 1
ATOM 2673 C C . ASP B 1 50 ? -11.648 14.492 5.41 1 98.75 50 ASP B C 1
ATOM 2675 O O . ASP B 1 50 ? -12.117 15.633 5.457 1 98.75 50 ASP B O 1
ATOM 2679 N N . LEU B 1 51 ? -10.695 14.055 6.254 1 98.62 51 LEU B N 1
ATOM 2680 C CA . LEU B 1 51 ? -10.117 14.898 7.289 1 98.62 51 LEU B CA 1
ATOM 2681 C C . LEU B 1 51 ? -9.016 15.781 6.719 1 98.62 51 LEU B C 1
ATOM 2683 O O . LEU B 1 51 ? -7.996 15.281 6.242 1 98.62 51 LEU B O 1
ATOM 2687 N N . GLY B 1 52 ? -9.148 17.078 6.859 1 97.38 52 GLY B N 1
ATOM 2688 C CA . GLY B 1 52 ? -8.188 18 6.285 1 97.38 52 GLY B CA 1
ATOM 2689 C C . GLY B 1 52 ? -8.328 18.156 4.785 1 97.38 52 GLY B C 1
ATOM 2690 O O . GLY B 1 52 ? -7.359 18 4.043 1 97.38 52 GLY B O 1
ATOM 2691 N N . CYS B 1 53 ? -9.508 18.641 4.359 1 97.19 53 CYS B N 1
ATOM 2692 C CA . CYS B 1 53 ? -9.828 18.641 2.938 1 97.19 53 CYS B CA 1
ATOM 2693 C C . CYS B 1 53 ? -9.18 19.812 2.225 1 97.19 53 CYS B C 1
ATOM 2695 O O . CYS B 1 53 ? -9.141 19.859 0.994 1 97.19 53 CYS B O 1
ATOM 2697 N N . GLY B 1 54 ? -8.648 20.844 2.975 1 94.06 54 GLY B N 1
ATOM 2698 C CA . GLY B 1 54 ? -8.062 22.016 2.35 1 94.06 54 GLY B CA 1
ATOM 2699 C C . GLY B 1 54 ? -9.031 22.75 1.439 1 94.06 54 GLY B C 1
ATOM 2700 O O . GLY B 1 54 ? -10.148 23.078 1.846 1 94.06 54 GLY B O 1
ATOM 2701 N N . THR B 1 55 ? -8.625 22.969 0.199 1 92.44 55 THR B N 1
ATOM 2702 C CA . THR B 1 55 ? -9.43 23.734 -0.756 1 92.44 55 THR B CA 1
ATOM 2703 C C . THR B 1 55 ? -10.539 22.875 -1.341 1 92.44 55 THR B C 1
ATOM 2705 O O . THR B 1 55 ? -11.336 23.344 -2.152 1 92.44 55 THR B O 1
ATOM 2708 N N . GLY B 1 56 ? -10.617 21.688 -1.036 1 96.12 56 GLY B N 1
ATOM 2709 C CA . GLY B 1 56 ? -11.719 20.812 -1.407 1 96.12 56 GLY B CA 1
ATOM 2710 C C . GLY B 1 56 ? -11.57 20.219 -2.795 1 96.12 56 GLY B C 1
ATOM 2711 O O . GLY B 1 56 ? -12.32 19.312 -3.172 1 96.12 56 GLY B O 1
ATOM 2712 N N . ASP B 1 57 ? -10.57 20.656 -3.596 1 94.94 57 ASP B N 1
ATOM 2713 C CA . ASP B 1 57 ? -10.406 20.188 -4.969 1 94.94 57 ASP B CA 1
ATOM 2714 C C . ASP B 1 57 ? -10.055 18.703 -5.008 1 94.94 57 ASP B C 1
ATOM 2716 O O . ASP B 1 57 ? -10.594 17.953 -5.828 1 94.94 57 ASP B O 1
ATOM 2720 N N . PHE B 1 58 ? -9.141 18.312 -4.156 1 96.38 58 PHE B N 1
ATOM 2721 C CA . PHE B 1 58 ? -8.789 16.906 -4.133 1 96.38 58 PHE B CA 1
ATOM 2722 C C . PHE B 1 58 ? -10 16.047 -3.773 1 96.38 58 PHE B C 1
ATOM 2724 O O . PHE B 1 58 ? -10.242 15.008 -4.391 1 96.38 58 PHE B O 1
ATOM 2731 N N . THR B 1 59 ? -10.734 16.469 -2.76 1 97.75 59 THR B N 1
ATOM 2732 C CA . THR B 1 59 ? -11.922 15.75 -2.32 1 97.75 59 THR B CA 1
ATOM 2733 C C . THR B 1 59 ? -12.898 15.562 -3.479 1 97.75 59 THR B C 1
ATOM 2735 O O . THR B 1 59 ? -13.336 14.445 -3.756 1 97.75 59 THR B O 1
ATOM 2738 N N . ARG B 1 60 ? -13.18 16.625 -4.152 1 97.38 60 ARG B N 1
ATOM 2739 C CA . ARG B 1 60 ? -14.203 16.625 -5.191 1 97.38 60 ARG B CA 1
ATOM 2740 C C . ARG B 1 60 ? -13.719 15.898 -6.441 1 97.38 60 ARG B C 1
ATOM 2742 O O . ARG B 1 60 ? -14.422 15.047 -6.98 1 97.38 60 ARG B O 1
ATOM 2749 N N . ASP B 1 61 ? -12.484 16.188 -6.859 1 96.44 61 ASP B N 1
ATOM 2750 C CA . ASP B 1 61 ? -12.055 15.797 -8.203 1 96.44 61 ASP B CA 1
ATOM 2751 C C . ASP B 1 61 ? -11.383 14.43 -8.195 1 96.44 61 ASP B C 1
ATOM 2753 O O . ASP B 1 61 ? -11.32 13.758 -9.227 1 96.44 61 ASP B O 1
ATOM 2757 N N . TRP B 1 62 ? -10.906 14 -7.051 1 96.56 62 TRP B N 1
ATOM 2758 C CA . TRP B 1 62 ? -10.102 12.781 -7.09 1 96.56 62 TRP B CA 1
ATOM 2759 C C . TRP B 1 62 ? -10.602 11.766 -6.066 1 96.56 62 TRP B C 1
ATOM 2761 O O . TRP B 1 62 ? -10.688 10.57 -6.363 1 96.56 62 TRP B O 1
ATOM 2771 N N . LEU B 1 63 ? -10.961 12.195 -4.855 1 97.88 63 LEU B N 1
ATOM 2772 C CA . LEU B 1 63 ? -11.344 11.258 -3.811 1 97.88 63 LEU B CA 1
ATOM 2773 C C . LEU B 1 63 ? -12.75 10.719 -4.051 1 97.88 63 LEU B C 1
ATOM 2775 O O . LEU B 1 63 ? -12.953 9.508 -4.129 1 97.88 63 LEU B O 1
ATOM 2779 N N . LEU B 1 64 ? -13.719 11.602 -4.27 1 97 64 LEU B N 1
ATOM 2780 C CA . LEU B 1 64 ? -15.117 11.219 -4.41 1 97 64 LEU B CA 1
ATOM 2781 C C . LEU B 1 64 ? -15.297 10.242 -5.57 1 97 64 LEU B C 1
ATOM 2783 O O . LEU B 1 64 ? -15.93 9.188 -5.41 1 97 64 LEU B O 1
ATOM 2787 N N . PRO B 1 65 ? -14.656 10.531 -6.719 1 94.88 65 PRO B N 1
ATOM 2788 C CA . PRO B 1 65 ? -14.852 9.609 -7.844 1 94.88 65 PRO B CA 1
ATOM 2789 C C . PRO B 1 65 ? -14.258 8.227 -7.586 1 94.88 65 PRO B C 1
ATOM 2791 O O . PRO B 1 65 ? -14.562 7.273 -8.305 1 94.88 65 PRO B O 1
ATOM 2794 N N . ARG B 1 66 ? -13.398 8.055 -6.664 1 93.5 66 ARG B N 1
ATOM 2795 C CA . ARG B 1 66 ? -12.742 6.785 -6.367 1 93.5 66 ARG B CA 1
ATOM 2796 C C . ARG B 1 66 ? -13.438 6.062 -5.227 1 93.5 66 ARG B C 1
ATOM 2798 O O . ARG B 1 66 ? -13.117 4.91 -4.922 1 93.5 66 ARG B O 1
ATOM 2805 N N . CYS B 1 67 ? -14.391 6.734 -4.59 1 92.56 67 CYS B N 1
ATOM 2806 C CA . CYS B 1 67 ? -15.164 6.117 -3.521 1 92.56 67 CYS B CA 1
ATOM 2807 C C . CYS B 1 67 ? -16.281 5.258 -4.094 1 92.56 67 CYS B C 1
ATOM 2809 O O . CYS B 1 67 ? -16.781 5.527 -5.188 1 92.56 67 CYS B O 1
ATOM 2811 N N . PRO B 1 68 ? -16.641 4.184 -3.365 1 88.62 68 PRO B N 1
ATOM 2812 C CA . PRO B 1 68 ? -17.891 3.51 -3.736 1 88.62 68 PRO B CA 1
ATOM 2813 C C . PRO B 1 68 ? -19.109 4.395 -3.537 1 88.62 68 PRO B C 1
ATOM 2815 O O . PRO B 1 68 ? -19.016 5.465 -2.932 1 88.62 68 PRO B O 1
ATOM 2818 N N . PRO B 1 69 ? -20.156 3.906 -4.117 1 89.31 69 PRO B N 1
ATOM 2819 C CA . PRO B 1 69 ? -21.391 4.68 -3.902 1 89.31 69 PRO B CA 1
ATOM 2820 C C . PRO B 1 69 ? -21.672 4.945 -2.424 1 89.31 69 PRO B C 1
ATOM 2822 O O . PRO B 1 69 ? -21.484 4.055 -1.588 1 89.31 69 PRO B O 1
ATOM 2825 N N . CYS B 1 70 ? -21.984 6.156 -2.135 1 91.88 70 CYS B N 1
ATOM 2826 C CA . CYS B 1 70 ? -22.234 6.57 -0.757 1 91.88 70 CYS B CA 1
ATOM 2827 C C . CYS B 1 70 ? -23.312 7.648 -0.693 1 91.88 70 CYS B C 1
ATOM 2829 O O . CYS B 1 70 ? -23.594 8.312 -1.693 1 91.88 70 CYS B O 1
ATOM 2831 N N . ARG B 1 71 ? -23.875 7.715 0.455 1 93.88 71 ARG B N 1
ATOM 2832 C CA . ARG B 1 71 ? -24.844 8.781 0.693 1 93.88 71 ARG B CA 1
ATOM 2833 C C . ARG B 1 71 ? -24.188 10.156 0.566 1 93.88 71 ARG B C 1
ATOM 2835 O O . ARG B 1 71 ? -24.734 11.055 -0.063 1 93.88 71 ARG B O 1
ATOM 2842 N N . ARG B 1 72 ? -23.016 10.258 1.236 1 96.44 72 ARG B N 1
ATOM 2843 C CA . ARG B 1 72 ? -22.281 11.516 1.131 1 96.44 72 ARG B CA 1
ATOM 2844 C C . ARG B 1 72 ? -20.844 11.352 1.598 1 96.44 72 ARG B C 1
ATOM 2846 O O . ARG B 1 72 ? -20.516 10.383 2.285 1 96.44 72 ARG B O 1
ATOM 2853 N N . LEU B 1 73 ? -20.094 12.281 1.16 1 98.25 73 LEU B N 1
ATOM 2854 C CA . LEU B 1 73 ? -18.75 12.523 1.658 1 98.25 73 LEU B CA 1
ATOM 2855 C C . LEU B 1 73 ? -18.672 13.836 2.432 1 98.25 73 LEU B C 1
ATOM 2857 O O . LEU B 1 73 ? -18.953 14.898 1.877 1 98.25 73 LEU B O 1
ATOM 2861 N N . VAL B 1 74 ? -18.422 13.711 3.756 1 98.81 74 VAL B N 1
ATOM 2862 C CA . VAL B 1 74 ? -18.234 14.906 4.566 1 98.81 74 VAL B CA 1
ATOM 2863 C C . VAL B 1 74 ? -16.75 15.305 4.559 1 98.81 74 VAL B C 1
ATOM 2865 O O . VAL B 1 74 ? -15.891 14.492 4.891 1 98.81 74 VAL B O 1
ATOM 2868 N N . ALA B 1 75 ? -16.484 16.484 4.082 1 98.81 75 ALA B N 1
ATOM 2869 C CA . ALA B 1 75 ? -15.125 17.016 4.016 1 98.81 75 ALA B CA 1
ATOM 2870 C C . ALA B 1 75 ? -14.914 18.109 5.066 1 98.81 75 ALA B C 1
ATOM 2872 O O . ALA B 1 75 ? -15.672 19.078 5.129 1 98.81 75 ALA B O 1
ATOM 2873 N N . VAL B 1 76 ? -13.859 17.938 5.875 1 98.69 76 VAL B N 1
ATOM 2874 C CA . VAL B 1 76 ? -13.734 18.875 6.984 1 98.69 76 VAL B CA 1
ATOM 2875 C C . VAL B 1 76 ? -12.328 19.469 6.992 1 98.69 76 VAL B C 1
ATOM 2877 O O . VAL B 1 76 ? -11.391 18.875 6.461 1 98.69 76 VAL B O 1
ATOM 2880 N N . ASP B 1 77 ? -12.203 20.594 7.547 1 97.25 77 ASP B N 1
ATOM 2881 C CA . ASP B 1 77 ? -10.953 21.297 7.793 1 97.25 77 ASP B CA 1
ATOM 2882 C C . ASP B 1 77 ? -11.062 22.188 9.031 1 97.25 77 ASP B C 1
ATOM 2884 O O . ASP B 1 77 ? -12.164 22.609 9.398 1 97.25 77 ASP B O 1
ATOM 2888 N N . ALA B 1 78 ? -9.945 22.406 9.664 1 95.31 78 ALA B N 1
ATOM 2889 C CA . ALA B 1 78 ? -9.938 23.266 10.852 1 95.31 78 ALA B CA 1
ATOM 2890 C C . ALA B 1 78 ? -9.945 24.734 10.469 1 95.31 78 ALA B C 1
ATOM 2892 O O . ALA B 1 78 ? -10.211 25.594 11.305 1 95.31 78 ALA B O 1
ATOM 2893 N N . SER B 1 79 ? -9.602 25.047 9.219 1 91.62 79 SER B N 1
ATOM 2894 C CA . SER B 1 79 ? -9.547 26.422 8.734 1 91.62 79 SER B CA 1
ATOM 2895 C C . SER B 1 79 ? -10.859 26.812 8.07 1 91.62 79 SER B C 1
ATOM 2897 O O . SER B 1 79 ? -11.211 26.297 7.008 1 91.62 79 SER B O 1
ATOM 2899 N N . GLU B 1 80 ? -11.531 27.859 8.625 1 94.06 80 GLU B N 1
ATOM 2900 C CA . GLU B 1 80 ? -12.758 28.375 8.023 1 94.06 80 GLU B CA 1
ATOM 2901 C C . GLU B 1 80 ? -12.477 29.016 6.668 1 94.06 80 GLU B C 1
ATOM 2903 O O . GLU B 1 80 ? -13.32 28.969 5.77 1 94.06 80 GLU B O 1
ATOM 2908 N N . GLU B 1 81 ? -11.328 29.516 6.566 1 90.56 81 GLU B N 1
ATOM 2909 C CA . GLU B 1 81 ? -10.945 30.125 5.293 1 90.56 81 GLU B CA 1
ATOM 2910 C C . GLU B 1 81 ? -10.875 29.078 4.184 1 90.56 81 GLU B C 1
ATOM 2912 O O . GLU B 1 81 ? -11.375 29.297 3.078 1 90.56 81 GLU B O 1
ATOM 2917 N N . MET B 1 82 ? -10.242 27.938 4.492 1 91.81 82 MET B N 1
ATOM 2918 C CA . MET B 1 82 ? -10.188 26.844 3.531 1 91.81 82 MET B CA 1
ATOM 2919 C C . MET B 1 82 ? -11.586 26.359 3.178 1 91.81 82 MET B C 1
ATOM 2921 O O . MET B 1 82 ? -11.898 26.141 2.004 1 91.81 82 MET B O 1
ATOM 2925 N N . LEU B 1 83 ? -12.43 26.297 4.164 1 96.44 83 LEU B N 1
ATOM 2926 C CA . LEU B 1 83 ? -13.773 25.781 3.963 1 96.44 83 LEU B CA 1
ATOM 2927 C C . LEU B 1 83 ? -14.617 26.75 3.135 1 96.44 83 LEU B C 1
ATOM 2929 O O . LEU B 1 83 ? -15.414 26.328 2.295 1 96.44 83 LEU B O 1
ATOM 2933 N N . ALA B 1 84 ? -14.445 28.016 3.432 1 96.25 84 ALA B N 1
ATOM 2934 C CA . ALA B 1 84 ? -15.156 29.016 2.641 1 96.25 84 ALA B CA 1
ATOM 2935 C C . ALA B 1 84 ? -14.805 28.906 1.16 1 96.25 84 ALA B C 1
ATOM 2937 O O . ALA B 1 84 ? -15.688 28.922 0.302 1 96.25 84 ALA B O 1
ATOM 2938 N N . TYR B 1 85 ? -13.523 28.75 0.938 1 94.75 85 TYR B N 1
ATOM 2939 C CA . TYR B 1 85 ? -13.07 28.562 -0.436 1 94.75 85 TYR B CA 1
ATOM 2940 C C . TYR B 1 85 ? -13.648 27.297 -1.034 1 94.75 85 TYR B C 1
ATOM 2942 O O . TYR B 1 85 ? -14.148 27.297 -2.162 1 94.75 85 TYR B O 1
ATOM 2950 N N . ALA B 1 86 ? -13.609 26.203 -0.306 1 95.94 86 ALA B N 1
ATOM 2951 C CA . ALA B 1 86 ? -14.094 24.906 -0.771 1 95.94 86 ALA B CA 1
ATOM 2952 C C . ALA B 1 86 ? -15.578 24.953 -1.101 1 95.94 86 ALA B C 1
ATOM 2954 O O . ALA B 1 86 ? -16.016 24.469 -2.145 1 95.94 86 ALA B O 1
ATOM 2955 N N . ARG B 1 87 ? -16.359 25.625 -0.255 1 97.44 87 ARG B N 1
ATOM 2956 C CA . ARG B 1 87 ? -17.797 25.75 -0.459 1 97.44 87 ARG B CA 1
ATOM 2957 C C . ARG B 1 87 ? -18.109 26.547 -1.725 1 97.44 87 ARG B C 1
ATOM 2959 O O . ARG B 1 87 ? -19.031 26.203 -2.467 1 97.44 87 ARG B O 1
ATOM 2966 N N . GLU B 1 88 ? -17.297 27.484 -1.921 1 96.69 88 GLU B N 1
ATOM 2967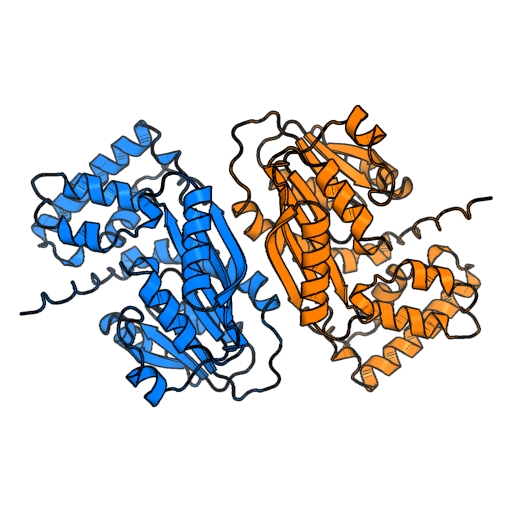 C CA . GLU B 1 88 ? -17.547 28.375 -3.049 1 96.69 88 GLU B CA 1
ATOM 2968 C C . GLU B 1 88 ? -17.078 27.75 -4.359 1 96.69 88 GLU B C 1
ATOM 2970 O O . GLU B 1 88 ? -17.719 27.922 -5.395 1 96.69 88 GLU B O 1
ATOM 2975 N N . ASN B 1 89 ? -16 27 -4.316 1 95.56 89 ASN B N 1
ATOM 2976 C CA . ASN B 1 89 ? -15.344 26.656 -5.57 1 95.56 89 ASN B CA 1
ATOM 2977 C C . ASN B 1 89 ? -15.438 25.156 -5.844 1 95.56 89 ASN B C 1
ATOM 2979 O O . ASN B 1 89 ? -15.195 24.703 -6.969 1 95.56 89 ASN B O 1
ATOM 2983 N N . CYS B 1 90 ? -15.758 24.375 -4.867 1 96.56 90 CYS B N 1
ATOM 2984 C CA . CYS B 1 90 ? -15.719 22.922 -5.031 1 96.56 90 CYS B CA 1
ATOM 2985 C C . CYS B 1 90 ? -16.984 22.281 -4.492 1 96.56 90 CYS B C 1
ATOM 2987 O O . CYS B 1 90 ? -16.938 21.203 -3.9 1 96.56 90 CYS B O 1
ATOM 2989 N N . ALA B 1 91 ? -18.062 23 -4.676 1 96.81 91 ALA B N 1
ATOM 2990 C CA . ALA B 1 91 ? -19.344 22.469 -4.258 1 96.81 91 ALA B CA 1
ATOM 2991 C C . ALA B 1 91 ? -19.719 21.234 -5.082 1 96.81 91 ALA B C 1
ATOM 2993 O O . ALA B 1 91 ? -19.375 21.141 -6.258 1 96.81 91 ALA B O 1
ATOM 2994 N N . HIS B 1 92 ? -20.375 20.281 -4.512 1 97.06 92 HIS B N 1
ATOM 2995 C CA . HIS B 1 92 ? -20.891 19.062 -5.125 1 97.06 92 HIS B CA 1
ATOM 2996 C C . HIS B 1 92 ? -22.078 18.5 -4.336 1 97.06 92 HIS B C 1
ATOM 2998 O O . HIS B 1 92 ? -22.062 18.516 -3.104 1 97.06 92 HIS B O 1
ATOM 3004 N N . PRO B 1 93 ? -23.078 17.953 -4.988 1 96.56 93 PRO B N 1
ATOM 3005 C CA . PRO B 1 93 ? -24.281 17.469 -4.301 1 96.56 93 PRO B CA 1
ATOM 3006 C C . PRO B 1 93 ? -23.969 16.375 -3.277 1 96.56 93 PRO B C 1
ATOM 3008 O O . PRO B 1 93 ? -24.703 16.219 -2.301 1 96.56 93 PRO B O 1
ATOM 3011 N N . SER B 1 94 ? -22.859 15.672 -3.482 1 96.75 94 SER B N 1
ATOM 3012 C CA . SER B 1 94 ? -22.547 14.547 -2.609 1 96.75 94 SER B CA 1
ATOM 3013 C C . SER B 1 94 ? -21.469 14.922 -1.588 1 96.75 94 SER B C 1
ATOM 3015 O O . SER B 1 94 ? -20.969 14.062 -0.861 1 96.75 94 SER B O 1
ATOM 3017 N N . ILE B 1 95 ? -21.062 16.156 -1.558 1 98.62 95 ILE B N 1
ATOM 3018 C CA . ILE B 1 95 ? -20.031 16.578 -0.619 1 98.62 95 ILE B CA 1
ATOM 3019 C C . ILE B 1 95 ? -20.609 17.625 0.337 1 98.62 95 ILE B C 1
ATOM 3021 O O . ILE B 1 95 ? -21.234 18.594 -0.096 1 98.62 95 ILE B O 1
ATOM 3025 N N . GLU B 1 96 ? -20.469 17.406 1.569 1 98.69 96 GLU B N 1
ATOM 3026 C CA . GLU B 1 96 ? -20.797 18.391 2.594 1 98.69 96 GLU B CA 1
ATOM 3027 C C . GLU B 1 96 ? -19.547 18.891 3.318 1 98.69 96 GLU B C 1
ATOM 3029 O O . GLU B 1 96 ? -18.781 18.094 3.852 1 98.69 96 GLU B O 1
ATOM 3034 N N . TYR B 1 97 ? -19.344 20.188 3.277 1 98.56 97 TYR B N 1
ATOM 3035 C CA . TYR B 1 97 ? -18.188 20.781 3.951 1 98.56 97 TYR B CA 1
ATOM 3036 C C . TYR B 1 97 ? -18.562 21.25 5.355 1 98.56 97 TYR B C 1
ATOM 3038 O O . TYR B 1 97 ? -19.609 21.875 5.551 1 98.56 97 TYR B O 1
ATOM 3046 N N . ASP B 1 98 ? -17.719 20.953 6.359 1 98.62 98 ASP B N 1
ATOM 3047 C CA . ASP B 1 98 ? -17.953 21.391 7.73 1 98.62 98 ASP B CA 1
ATOM 3048 C C . ASP B 1 98 ? -16.641 21.578 8.484 1 98.62 98 ASP B C 1
ATOM 3050 O O . ASP B 1 98 ? -15.594 21.094 8.039 1 98.62 98 ASP B O 1
ATOM 3054 N N . HIS B 1 99 ? -16.766 22.266 9.547 1 98.19 99 HIS B N 1
ATOM 3055 C CA . HIS B 1 99 ? -15.586 22.562 10.352 1 98.19 99 HIS B CA 1
ATOM 3056 C C . HIS B 1 99 ? -15.312 21.453 11.359 1 98.19 99 HIS B C 1
ATOM 3058 O O . HIS B 1 99 ? -16.219 20.984 12.031 1 98.19 99 HIS B O 1
ATOM 3064 N N . LEU B 1 100 ? -14.078 21.016 11.43 1 98.19 100 LEU B N 1
ATOM 3065 C CA . LEU B 1 100 ? -13.641 20.078 12.461 1 98.19 100 LEU B CA 1
ATOM 3066 C C . LEU B 1 100 ? -12.141 20.172 12.688 1 98.19 100 LEU B C 1
ATOM 3068 O O . LEU B 1 100 ? -11.359 20.125 11.734 1 98.19 100 LEU B O 1
ATOM 3072 N N . ASN B 1 101 ? -11.758 20.359 13.867 1 96.69 101 ASN B N 1
ATOM 3073 C CA . ASN B 1 101 ? -10.398 20.078 14.32 1 96.69 101 ASN B CA 1
ATOM 3074 C C . ASN B 1 101 ? -10.32 18.734 15.039 1 96.69 101 ASN B C 1
ATOM 3076 O O . ASN B 1 101 ? -10.766 18.609 16.188 1 96.69 101 ASN B O 1
ATOM 3080 N N . VAL B 1 102 ? -9.734 17.75 14.406 1 96.88 102 VAL B N 1
ATOM 3081 C CA . VAL B 1 102 ? -9.766 16.375 14.891 1 96.88 102 VAL B CA 1
ATOM 3082 C C . VAL B 1 102 ? -8.891 16.25 16.141 1 96.88 102 VAL B C 1
ATOM 3084 O O . VAL B 1 102 ? -8.961 15.25 16.859 1 96.88 102 VAL B O 1
ATOM 3087 N N . GLY B 1 103 ? -8.062 17.219 16.422 1 95.25 103 GLY B N 1
ATOM 3088 C CA . GLY B 1 103 ? -7.305 17.25 17.672 1 95.25 103 GLY B CA 1
ATOM 3089 C C . GLY B 1 103 ? -8.148 17.625 18.875 1 95.25 103 GLY B C 1
ATOM 3090 O O . GLY B 1 103 ? -7.719 17.469 20.016 1 95.25 103 GLY B O 1
ATOM 3091 N N . ASP B 1 104 ? -9.336 18.141 18.609 1 95.69 104 ASP B N 1
ATOM 3092 C CA . ASP B 1 104 ? -10.258 18.531 19.672 1 95.69 104 ASP B CA 1
ATOM 3093 C C . ASP B 1 104 ? -11.312 17.453 19.922 1 95.69 104 ASP B C 1
ATOM 3095 O O . ASP B 1 104 ? -11.203 16.344 19.406 1 95.69 104 ASP B O 1
ATOM 3099 N N . ASP B 1 105 ? -12.211 17.781 20.875 1 96.56 105 ASP B N 1
ATOM 3100 C CA . ASP B 1 105 ? -13.328 16.875 21.141 1 96.56 105 ASP B CA 1
ATOM 3101 C C . ASP B 1 105 ? -14.242 16.75 19.922 1 96.56 105 ASP B C 1
ATOM 3103 O O . ASP B 1 105 ? -14.672 17.766 19.359 1 96.56 105 ASP B O 1
ATOM 3107 N N . VAL B 1 106 ? -14.508 15.492 19.5 1 98.19 106 VAL B N 1
ATOM 3108 C CA . VAL B 1 106 ? -15.258 15.289 18.266 1 98.19 106 VAL B CA 1
ATOM 3109 C C . VAL B 1 106 ? -16.688 14.852 18.594 1 98.19 106 VAL B C 1
ATOM 3111 O O . VAL B 1 106 ? -17.453 14.469 17.703 1 98.19 106 VAL B O 1
ATOM 3114 N N . THR B 1 107 ? -17.125 14.914 19.828 1 98 107 THR B N 1
ATOM 3115 C CA . THR B 1 107 ? -18.406 14.414 20.297 1 98 107 THR B CA 1
ATOM 3116 C C . THR B 1 107 ? -19.562 15.125 19.594 1 98 107 THR B C 1
ATOM 3118 O O . THR B 1 107 ? -20.484 14.484 19.078 1 98 107 THR B O 1
ATOM 3121 N N . GLU B 1 108 ? -19.5 16.438 19.578 1 98.06 108 GLU B N 1
ATOM 3122 C CA . GLU B 1 108 ? -20.562 17.219 18.938 1 98.06 108 GLU B CA 1
ATOM 3123 C C . GLU B 1 108 ? -20.641 16.938 17.438 1 98.06 108 GLU B C 1
ATOM 3125 O O . GLU B 1 108 ? -21.734 16.906 16.875 1 98.06 108 GLU B O 1
ATOM 3130 N N . PHE B 1 109 ? -19.484 16.812 16.859 1 98.56 109 PHE B N 1
ATOM 3131 C CA . PHE B 1 109 ? -19.438 16.516 15.438 1 98.56 109 PHE B CA 1
ATOM 3132 C C . PHE B 1 109 ? -20.094 15.164 15.148 1 98.56 109 PHE B C 1
ATOM 3134 O O . PHE B 1 109 ? -20.875 15.031 14.195 1 98.56 109 PHE B O 1
ATOM 3141 N N . VAL B 1 110 ? -19.812 14.148 15.969 1 98.56 110 VAL B N 1
ATOM 3142 C CA . VAL B 1 110 ? -20.391 12.82 15.805 1 98.56 110 VAL B CA 1
ATOM 3143 C C . VAL B 1 110 ? -21.906 12.883 16.016 1 98.56 110 VAL B C 1
ATOM 3145 O O . VAL B 1 110 ? -22.672 12.219 15.32 1 98.56 110 VAL B O 1
ATOM 3148 N N . ALA B 1 111 ? -22.344 13.688 16.969 1 98.38 111 ALA B N 1
ATOM 3149 C CA . ALA B 1 111 ? -23.766 13.852 17.219 1 98.38 111 ALA B CA 1
ATOM 3150 C C . ALA B 1 111 ? -24.469 14.445 15.992 1 98.38 111 ALA B C 1
ATOM 3152 O O . ALA B 1 111 ? -25.594 14.055 15.656 1 98.38 111 ALA B O 1
ATOM 3153 N N . LYS B 1 112 ? -23.797 15.32 15.305 1 98.44 112 LYS B N 1
ATOM 3154 C CA . LYS B 1 112 ? -24.359 16.047 14.172 1 98.44 112 LYS B CA 1
ATOM 3155 C C . LYS B 1 112 ? -24.344 15.188 12.914 1 98.44 112 LYS B C 1
ATOM 3157 O O . LYS B 1 112 ? -25.328 15.148 12.172 1 98.44 112 LYS B O 1
ATOM 3162 N N . HIS B 1 113 ? -23.266 14.477 12.672 1 98.38 113 HIS B N 1
ATOM 3163 C CA . HIS B 1 113 ? -23.078 13.852 11.359 1 98.38 113 HIS B CA 1
ATOM 3164 C C . HIS B 1 113 ? -23.156 12.336 11.453 1 98.38 113 HIS B C 1
ATOM 3166 O O . HIS B 1 113 ? -23.297 11.648 10.438 1 98.38 113 HIS B O 1
ATOM 3172 N N . GLY B 1 114 ? -23.062 11.766 12.664 1 97.94 114 GLY B N 1
ATOM 3173 C CA . GLY B 1 114 ? -22.891 10.328 12.812 1 97.94 114 GLY B CA 1
ATOM 3174 C C . GLY B 1 114 ? -21.453 9.875 12.586 1 97.94 114 GLY B C 1
ATOM 3175 O O . GLY B 1 114 ? -20.531 10.688 12.617 1 97.94 114 GLY B O 1
ATOM 3176 N N . GLN B 1 115 ? -21.359 8.539 12.438 1 97.94 115 GLN B N 1
ATOM 3177 C CA . GLN B 1 115 ? -20.047 7.93 12.211 1 97.94 115 GLN B CA 1
ATOM 3178 C C . GLN B 1 115 ? -19.875 7.516 10.758 1 97.94 115 GLN B C 1
ATOM 3180 O O . GLN B 1 115 ? -20.812 7.57 9.969 1 97.94 115 GLN B O 1
ATOM 3185 N N . PHE B 1 116 ? -18.672 7.168 10.461 1 97.56 116 PHE B N 1
ATOM 3186 C CA . PHE B 1 116 ? -18.328 7.012 9.055 1 97.56 116 PHE B CA 1
ATOM 3187 C C . PHE B 1 116 ? -17.797 5.609 8.773 1 97.56 116 PHE B C 1
ATOM 3189 O O . PHE B 1 116 ? -17.078 5.043 9.594 1 97.56 116 PHE B O 1
ATOM 3196 N N . ALA B 1 117 ? -18.141 5.098 7.586 1 96.88 117 ALA B N 1
ATOM 3197 C CA . ALA B 1 117 ? -17.625 3.791 7.172 1 96.88 117 ALA B CA 1
ATOM 3198 C C . ALA B 1 117 ? -16.156 3.865 6.809 1 96.88 117 ALA B C 1
ATOM 3200 O O . ALA B 1 117 ? -15.406 2.898 6.996 1 96.88 117 ALA B O 1
ATOM 3201 N N . ARG B 1 118 ? -15.773 5.043 6.25 1 97.94 118 ARG B N 1
ATOM 3202 C CA . ARG B 1 118 ? -14.375 5.273 5.887 1 97.94 118 ARG B CA 1
ATOM 3203 C C . ARG B 1 118 ? -13.93 6.676 6.285 1 97.94 118 ARG B C 1
ATOM 3205 O O . ARG B 1 118 ? -14.688 7.637 6.148 1 97.94 118 ARG B O 1
ATOM 3212 N N . VAL B 1 119 ? -12.75 6.75 6.82 1 98.69 119 VAL B N 1
ATOM 3213 C CA . VAL B 1 119 ? -12.109 8.031 7.098 1 98.69 119 VAL B CA 1
ATOM 3214 C C . VAL B 1 119 ? -10.812 8.141 6.297 1 98.69 119 VAL B C 1
ATOM 3216 O O . VAL B 1 119 ? -9.953 7.262 6.375 1 98.69 119 VAL B O 1
ATOM 3219 N N . TYR B 1 120 ? -10.727 9.172 5.492 1 98.75 120 TYR B N 1
ATOM 3220 C CA . TYR B 1 120 ? -9.516 9.508 4.758 1 98.75 120 TYR B CA 1
ATOM 3221 C C . TYR B 1 120 ? -8.836 10.727 5.359 1 98.75 120 TYR B C 1
ATOM 3223 O O . TYR B 1 120 ? -9.5 11.68 5.781 1 98.75 120 TYR B O 1
ATOM 3231 N N . SER B 1 121 ? -7.535 10.711 5.41 1 98.69 121 SER B N 1
ATOM 3232 C CA . SER B 1 121 ? -6.781 11.898 5.809 1 98.69 121 SER B CA 1
ATOM 3233 C C . SER B 1 121 ? -5.422 11.953 5.117 1 98.69 121 SER B C 1
ATOM 3235 O O . SER B 1 121 ? -4.602 11.047 5.281 1 98.69 121 SER B O 1
ATOM 3237 N N . PHE B 1 122 ? -5.199 12.945 4.379 1 97.44 122 PHE B N 1
ATOM 3238 C CA . PHE B 1 122 ? -3.951 13.125 3.645 1 97.44 122 PHE B CA 1
ATOM 3239 C C . PHE B 1 122 ? -3.279 14.438 4.031 1 97.44 122 PHE B C 1
ATOM 3241 O O . PHE B 1 122 ? -3.785 15.516 3.721 1 97.44 122 PHE B O 1
ATOM 3248 N N . PHE B 1 123 ? -2.137 14.32 4.75 1 93.19 123 PHE B N 1
ATOM 3249 C CA . PHE B 1 123 ? -1.278 15.438 5.125 1 93.19 123 PHE B CA 1
ATOM 3250 C C . PHE B 1 123 ? -2.023 16.422 6.023 1 93.19 123 PHE B C 1
ATOM 3252 O O . PHE B 1 123 ? -1.909 17.625 5.855 1 93.19 123 PHE B O 1
ATOM 3259 N N . CYS B 1 124 ? -2.791 15.875 6.918 1 93.62 124 CYS B N 1
ATOM 3260 C CA . CYS B 1 124 ? -3.553 16.688 7.863 1 93.62 124 CYS B CA 1
ATOM 3261 C C . CYS B 1 124 ? -3.068 16.453 9.289 1 93.62 124 CYS B C 1
ATOM 3263 O O . CYS B 1 124 ? -2.832 17.422 10.031 1 93.62 124 CYS B O 1
ATOM 3265 N N . LEU B 1 125 ? -2.762 15.242 9.672 1 93.06 125 LEU B N 1
ATOM 3266 C CA . LEU B 1 125 ? -2.504 14.867 11.062 1 93.06 125 LEU B CA 1
ATOM 3267 C C . LEU B 1 125 ? -1.161 15.414 11.531 1 93.06 125 LEU B C 1
ATOM 3269 O O . LEU B 1 125 ? -0.909 15.5 12.734 1 93.06 125 LEU B O 1
ATOM 3273 N N . ASN B 1 126 ? -0.33 15.773 10.586 1 84.19 126 ASN B N 1
ATOM 3274 C CA . ASN B 1 126 ? 0.979 16.328 10.914 1 84.19 126 ASN B CA 1
ATOM 3275 C C . ASN B 1 126 ? 0.86 17.703 11.562 1 84.19 126 ASN B C 1
ATOM 3277 O O . ASN B 1 126 ? 1.817 18.203 12.156 1 84.19 126 ASN B O 1
ATOM 3281 N N . TRP B 1 127 ? -0.27 18.25 11.492 1 83.81 127 TRP B N 1
ATOM 3282 C CA . TRP B 1 127 ? -0.465 19.594 12.047 1 83.81 127 TRP B CA 1
ATOM 3283 C C . TRP B 1 127 ? -0.957 19.516 13.484 1 83.81 127 TRP B C 1
ATOM 3285 O O . TRP B 1 127 ? -1.229 20.547 14.109 1 83.81 127 TRP B O 1
ATOM 3295 N N . LEU B 1 128 ? -1.049 18.312 13.953 1 86.88 128 LEU B N 1
ATOM 3296 C CA . LEU B 1 128 ? -1.505 18.109 15.32 1 86.88 128 LEU B CA 1
ATOM 3297 C C . LEU B 1 128 ? -0.358 17.641 16.219 1 86.88 128 LEU B C 1
ATOM 3299 O O . LEU B 1 128 ? 0.312 16.656 15.906 1 86.88 128 LEU B O 1
ATOM 3303 N N . LYS B 1 129 ? -0.176 18.328 17.25 1 81.44 129 LYS B N 1
ATOM 3304 C CA . LYS B 1 129 ? 0.901 17.969 18.172 1 81.44 129 LYS B CA 1
ATOM 3305 C C . LYS B 1 129 ? 0.59 16.656 18.906 1 81.44 129 LYS B C 1
ATOM 3307 O O . LYS B 1 129 ? 1.439 15.773 18.984 1 81.44 129 LYS B O 1
ATOM 3312 N N . ASP B 1 130 ? -0.641 16.594 19.422 1 89.94 130 ASP B N 1
ATOM 3313 C CA . ASP B 1 130 ? -1.049 15.375 20.125 1 89.94 130 ASP B CA 1
ATOM 3314 C C . ASP B 1 130 ? -1.655 14.359 19.156 1 89.94 130 ASP B C 1
ATOM 3316 O O . ASP B 1 130 ? -2.877 14.266 19.031 1 89.94 130 ASP B O 1
ATOM 3320 N N . GLN B 1 131 ? -0.804 13.594 18.578 1 93.38 131 GLN B N 1
ATOM 3321 C CA . GLN B 1 131 ? -1.229 12.641 17.562 1 93.38 131 GLN B CA 1
ATOM 3322 C C . GLN B 1 131 ? -1.998 11.477 18.172 1 93.38 131 GLN B C 1
ATOM 3324 O O . GLN B 1 131 ? -2.852 10.875 17.516 1 93.38 131 GLN B O 1
ATOM 3329 N N . ALA B 1 132 ? -1.702 11.164 19.438 1 95.62 132 ALA B N 1
ATOM 3330 C CA . ALA B 1 132 ? -2.436 10.102 20.125 1 95.62 132 ALA B CA 1
ATOM 3331 C C . ALA B 1 132 ? -3.912 10.453 20.266 1 95.62 132 ALA B C 1
ATOM 3333 O O . ALA B 1 132 ? -4.785 9.641 19.953 1 95.62 132 ALA B O 1
ATOM 3334 N N . LYS B 1 133 ? -4.156 11.68 20.672 1 96.38 133 LYS B N 1
ATOM 3335 C CA . LYS B 1 133 ? -5.535 12.148 20.781 1 96.38 133 LYS B CA 1
ATOM 3336 C C . LYS B 1 133 ? -6.219 12.188 19.422 1 96.38 133 LYS B C 1
ATOM 3338 O O . LYS B 1 133 ? -7.371 11.773 19.281 1 96.38 133 LYS B O 1
ATOM 3343 N N . ALA B 1 134 ? -5.539 12.68 18.453 1 96.88 134 ALA B N 1
ATOM 3344 C CA . ALA B 1 134 ? -6.086 12.742 17.094 1 96.88 134 ALA B CA 1
ATOM 3345 C C . ALA B 1 134 ? -6.477 11.352 16.594 1 96.88 134 ALA B C 1
ATOM 3347 O O . ALA B 1 134 ? -7.547 11.172 16.016 1 96.88 134 ALA B O 1
ATOM 3348 N N . MET B 1 135 ? -5.59 10.383 16.875 1 97.94 135 MET B N 1
ATOM 3349 C CA . MET B 1 135 ? -5.844 9.023 16.422 1 97.94 135 MET B CA 1
ATOM 3350 C C . MET B 1 135 ? -7.047 8.422 17.125 1 97.94 135 MET B C 1
ATOM 3352 O O . MET B 1 135 ? -7.855 7.727 16.516 1 97.94 135 MET B O 1
ATOM 3356 N N . LYS B 1 136 ? -7.191 8.672 18.375 1 98.06 136 LYS B N 1
ATOM 3357 C CA . LYS B 1 136 ? -8.367 8.227 19.125 1 98.06 136 LYS B CA 1
ATOM 3358 C C . LYS B 1 136 ? -9.641 8.836 18.547 1 98.06 136 LYS B C 1
ATOM 3360 O O . LYS B 1 136 ? -10.672 8.156 18.453 1 98.06 136 LYS B O 1
ATOM 3365 N N . ASN B 1 137 ? -9.555 10.086 18.188 1 98.62 137 ASN B N 1
ATOM 3366 C CA . ASN B 1 137 ? -10.711 10.75 17.609 1 98.62 137 ASN B CA 1
ATOM 3367 C C . ASN B 1 137 ? -11.055 10.18 16.234 1 98.62 137 ASN B C 1
ATOM 3369 O O . ASN B 1 137 ? -12.227 10.062 15.883 1 98.62 137 ASN B O 1
ATOM 3373 N N . VAL B 1 138 ? -10.023 9.828 15.438 1 98.69 138 VAL B N 1
ATOM 3374 C CA . VAL B 1 138 ? -10.281 9.141 14.172 1 98.69 138 VAL B CA 1
ATOM 3375 C C . VAL B 1 138 ? -11.102 7.879 14.43 1 98.69 138 VAL B C 1
ATOM 3377 O O . VAL B 1 138 ? -12.086 7.621 13.734 1 98.69 138 VAL B O 1
ATOM 3380 N N . SER B 1 139 ? -10.695 7.129 15.43 1 98.5 139 SER B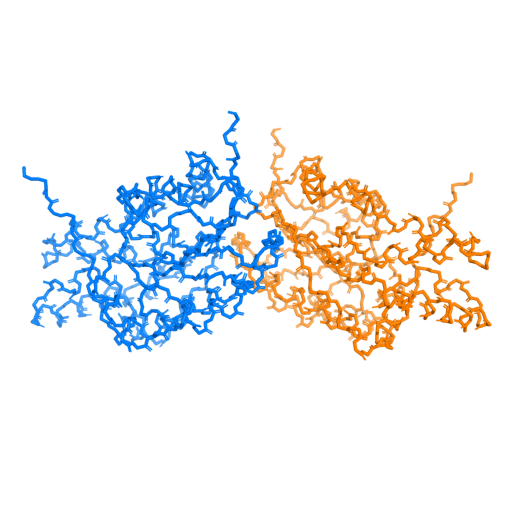 N 1
ATOM 3381 C CA . SER B 1 139 ? -11.414 5.914 15.789 1 98.5 139 SER B CA 1
ATOM 3382 C C . SER B 1 139 ? -12.852 6.227 16.203 1 98.5 139 SER B C 1
ATOM 3384 O O . SER B 1 139 ? -13.781 5.516 15.82 1 98.5 139 SER B O 1
ATOM 3386 N N . ARG B 1 140 ? -13.047 7.289 16.953 1 98.19 140 ARG B N 1
ATOM 3387 C CA . ARG B 1 140 ? -14.367 7.684 17.422 1 98.19 140 ARG B CA 1
ATOM 3388 C C . ARG B 1 140 ? -15.266 8.07 16.25 1 98.19 140 ARG B C 1
ATOM 3390 O O . ARG B 1 140 ? -16.484 7.887 16.297 1 98.19 140 ARG B O 1
ATOM 3397 N N . LEU B 1 141 ? -14.688 8.547 15.227 1 98.69 141 LEU B N 1
ATOM 3398 C CA . LEU B 1 141 ? -15.422 8.992 14.047 1 98.69 141 LEU B CA 1
ATOM 3399 C C . LEU B 1 141 ? -15.828 7.809 13.18 1 98.69 141 LEU B C 1
ATOM 3401 O O . LEU B 1 141 ? -16.719 7.926 12.336 1 98.69 141 LEU B O 1
ATOM 3405 N N . LEU B 1 142 ? -15.18 6.711 13.375 1 98.06 142 LEU B N 1
ATOM 3406 C CA . LEU B 1 142 ? -15.43 5.527 12.562 1 98.06 142 LEU B CA 1
ATOM 3407 C C . LEU B 1 142 ? -16.578 4.703 13.141 1 98.06 142 LEU B C 1
ATOM 3409 O O . LEU B 1 142 ? -16.703 4.582 14.359 1 98.06 142 LEU B O 1
ATOM 3413 N N . LEU B 1 143 ? -17.375 4.086 12.289 1 95.88 143 LEU B N 1
ATOM 3414 C CA . LEU B 1 143 ? -18.281 3 12.664 1 95.88 143 LEU B CA 1
ATOM 3415 C C . LEU B 1 143 ? -17.5 1.787 13.156 1 95.88 143 LEU B C 1
ATOM 3417 O O . LEU B 1 143 ? -16.312 1.645 12.852 1 95.88 143 LEU B O 1
ATOM 3421 N N . PRO B 1 144 ? -18.234 0.979 13.953 1 94.25 144 PRO B N 1
ATOM 3422 C CA . PRO B 1 144 ? -17.594 -0.311 14.203 1 94.25 144 PRO B CA 1
ATOM 3423 C C . PRO B 1 144 ? -17.172 -1.021 12.922 1 94.25 144 PRO B C 1
ATOM 3425 O O . PRO B 1 144 ? -17.938 -1.073 11.961 1 94.25 144 PRO B O 1
ATOM 3428 N N . SER B 1 145 ? -15.977 -1.409 12.82 1 92.44 145 SER B N 1
ATOM 3429 C CA . SER B 1 145 ? -15.391 -2.104 11.68 1 92.44 145 SER B CA 1
ATOM 3430 C C . SER B 1 145 ? -15.125 -1.144 10.523 1 92.44 145 SER B C 1
ATOM 3432 O O . SER B 1 145 ? -14.852 -1.574 9.406 1 92.44 145 SER B O 1
ATOM 3434 N N . GLY B 1 146 ? -15.391 0.183 10.805 1 96.31 146 GLY B N 1
ATOM 3435 C CA . GLY B 1 146 ? -14.984 1.155 9.805 1 96.31 146 GLY B CA 1
ATOM 3436 C C . GLY B 1 146 ? -13.484 1.171 9.562 1 96.31 146 GLY B C 1
ATOM 3437 O O . GLY B 1 146 ? -12.719 0.618 10.359 1 96.31 146 GLY B O 1
ATOM 3438 N N . GLU B 1 147 ? -13.086 1.752 8.453 1 97.62 147 GLU B N 1
ATOM 3439 C CA . GLU B 1 147 ? -11.672 1.727 8.07 1 97.62 147 GLU B CA 1
ATOM 3440 C C . GLU B 1 147 ? -11.156 3.131 7.781 1 97.62 147 GLU B C 1
ATOM 3442 O O . GLU B 1 147 ? -11.922 4.008 7.379 1 97.62 147 GLU B O 1
ATOM 3447 N N . CYS B 1 148 ? -9.852 3.297 8.023 1 98.56 148 CYS B N 1
ATOM 3448 C CA . CYS B 1 148 ? -9.258 4.594 7.723 1 98.56 148 CYS B CA 1
ATOM 3449 C C . CYS B 1 148 ? -8.016 4.434 6.848 1 98.56 148 CYS B C 1
ATOM 3451 O O . CYS B 1 148 ? -7.383 3.375 6.852 1 98.56 148 CYS B O 1
ATOM 3453 N N . LEU B 1 149 ? -7.781 5.379 6.016 1 98.81 149 LEU B N 1
ATOM 3454 C CA . LEU B 1 149 ? -6.59 5.543 5.184 1 98.81 149 LEU B CA 1
ATOM 3455 C C . LEU B 1 149 ? -5.91 6.879 5.469 1 98.81 149 LEU B C 1
ATOM 3457 O O . LEU B 1 149 ? -6.477 7.938 5.191 1 98.81 149 LEU B O 1
ATOM 3461 N N . LEU B 1 150 ? -4.711 6.809 6.074 1 98.75 150 LEU B N 1
ATOM 3462 C CA . LEU B 1 150 ? -4.043 8 6.582 1 98.75 150 LEU B CA 1
ATOM 3463 C C . LEU B 1 150 ? -2.643 8.133 5.992 1 98.75 150 LEU B C 1
ATOM 3465 O O . LEU B 1 150 ? -1.899 7.152 5.93 1 98.75 150 LEU B O 1
ATOM 3469 N N . VAL B 1 151 ? -2.295 9.312 5.488 1 98.19 151 VAL B N 1
ATOM 3470 C CA . VAL B 1 151 ? -0.951 9.664 5.039 1 98.19 151 VAL B CA 1
ATOM 3471 C C . VAL B 1 151 ? -0.516 10.977 5.68 1 98.19 151 VAL B C 1
ATOM 3473 O O . VAL B 1 151 ? -1.188 12 5.531 1 98.19 151 VAL B O 1
ATOM 3476 N N . PHE B 1 152 ? 0.55 10.977 6.414 1 95.81 152 PHE B N 1
ATOM 3477 C CA . PHE B 1 152 ? 1.062 12.195 7.023 1 95.81 152 PHE B CA 1
ATOM 3478 C C . PHE B 1 152 ? 2.553 12.07 7.312 1 95.81 152 PHE B C 1
ATOM 3480 O O . PHE B 1 152 ? 3.078 10.961 7.434 1 95.81 152 PHE B O 1
ATOM 3487 N N . PRO B 1 153 ? 3.275 13.141 7.367 1 93.38 153 PRO B N 1
ATOM 3488 C CA . PRO B 1 153 ? 4.73 13.102 7.535 1 93.38 153 PRO B CA 1
ATOM 3489 C C . PRO B 1 153 ? 5.152 12.453 8.852 1 93.38 153 PRO B C 1
ATOM 3491 O O . PRO B 1 153 ? 4.543 12.711 9.891 1 93.38 153 PRO B O 1
ATOM 3494 N N . ALA B 1 154 ? 6.145 11.617 8.781 1 94.62 154 ALA B N 1
ATOM 3495 C CA . ALA B 1 154 ? 6.809 11.031 9.938 1 94.62 154 ALA B CA 1
ATOM 3496 C C . ALA B 1 154 ? 8.07 11.812 10.297 1 94.62 154 ALA B C 1
ATOM 3498 O O . ALA B 1 154 ? 8.297 12.125 11.469 1 94.62 154 ALA B O 1
ATOM 3499 N N . TRP B 1 155 ? 8.828 12.133 9.328 1 91.75 155 TRP B N 1
ATOM 3500 C CA . TRP B 1 155 ? 10.062 12.891 9.461 1 91.75 155 TRP B CA 1
ATOM 3501 C C . TRP B 1 155 ? 10.328 13.727 8.211 1 91.75 155 TRP B C 1
ATOM 3503 O O . TRP B 1 155 ? 10.102 13.266 7.086 1 91.75 155 TRP B O 1
ATOM 3513 N N . SER B 1 156 ? 10.812 14.992 8.414 1 87.88 156 SER B N 1
ATOM 3514 C CA . SER B 1 156 ? 11.07 15.844 7.258 1 87.88 156 SER B CA 1
ATOM 3515 C C . SER B 1 156 ? 12.18 16.844 7.547 1 87.88 156 SER B C 1
ATOM 3517 O O . SER B 1 156 ? 12.258 17.391 8.648 1 87.88 156 SER B O 1
ATOM 3519 N N . PRO B 1 157 ? 12.992 17.141 6.535 1 84.5 157 PRO B N 1
ATOM 3520 C CA . PRO B 1 157 ? 13.969 18.234 6.668 1 84.5 157 PRO B CA 1
ATOM 3521 C C . PRO B 1 157 ? 13.312 19.594 6.879 1 84.5 157 PRO B C 1
ATOM 3523 O O . PRO B 1 157 ? 13.93 20.5 7.434 1 84.5 157 PRO B O 1
ATOM 3526 N N . THR B 1 158 ? 12.102 19.672 6.457 1 85.94 158 THR B N 1
ATOM 3527 C CA . THR B 1 158 ? 11.367 20.906 6.625 1 85.94 158 THR B CA 1
ATOM 3528 C C . THR B 1 158 ? 11.312 21.312 8.094 1 85.94 158 THR B C 1
ATOM 3530 O O . THR B 1 158 ? 11.508 22.484 8.438 1 85.94 158 THR B O 1
ATOM 3533 N N . ARG B 1 159 ? 11.086 20.375 8.914 1 88.25 159 ARG B N 1
ATOM 3534 C CA . ARG B 1 159 ? 11 20.672 10.336 1 88.25 159 ARG B CA 1
ATOM 3535 C C . ARG B 1 159 ? 12.359 21.047 10.906 1 88.25 159 ARG B C 1
ATOM 3537 O O . ARG B 1 159 ? 12.453 21.875 11.82 1 88.25 159 ARG B O 1
ATOM 3544 N N . MET B 1 160 ? 13.344 20.516 10.375 1 86.88 160 MET B N 1
ATOM 3545 C CA . MET B 1 160 ? 14.695 20.922 10.758 1 86.88 160 MET B CA 1
ATOM 3546 C C . MET B 1 160 ? 14.969 22.359 10.367 1 86.88 160 MET B C 1
ATOM 3548 O O . MET B 1 160 ? 15.562 23.125 11.141 1 86.88 160 MET B O 1
ATOM 3552 N N . LEU B 1 161 ? 14.531 22.625 9.203 1 89.19 161 LEU B N 1
ATOM 3553 C CA . LEU B 1 161 ? 14.688 24 8.727 1 89.19 161 LEU B CA 1
ATOM 3554 C C . LEU B 1 161 ? 13.945 24.969 9.633 1 89.19 161 LEU B C 1
ATOM 3556 O O . LEU B 1 161 ? 14.461 26.047 9.961 1 89.19 161 LEU B O 1
ATOM 3560 N N . TRP B 1 162 ? 12.719 24.594 10 1 91.25 162 TRP B N 1
ATOM 3561 C CA . TRP B 1 162 ? 11.945 25.438 10.906 1 91.25 162 TRP B CA 1
ATOM 3562 C C . TRP B 1 162 ? 12.719 25.703 12.195 1 91.25 162 TRP B C 1
ATOM 3564 O O . TRP B 1 162 ? 12.773 26.844 12.664 1 91.25 162 TRP B O 1
ATOM 3574 N N . ARG B 1 163 ? 13.32 24.75 12.688 1 90.5 163 ARG B N 1
ATOM 3575 C CA . ARG B 1 163 ? 14.062 24.891 13.938 1 90.5 163 ARG B CA 1
ATOM 3576 C C . ARG B 1 163 ? 15.281 25.781 13.758 1 90.5 163 ARG B C 1
ATOM 3578 O O . ARG B 1 163 ? 15.609 26.578 14.633 1 90.5 163 ARG B O 1
ATOM 3585 N N . LYS B 1 164 ? 15.945 25.625 12.672 1 91.5 164 LYS B N 1
ATOM 3586 C CA . LYS B 1 164 ? 17.078 26.484 12.375 1 91.5 164 LYS B CA 1
ATOM 3587 C C . LYS B 1 164 ? 16.656 27.953 12.273 1 91.5 164 LYS B C 1
ATOM 3589 O O . LYS B 1 164 ? 17.312 28.828 12.828 1 91.5 164 LYS B O 1
ATOM 3594 N N . ILE B 1 165 ? 15.617 28.156 11.57 1 93.5 165 ILE B N 1
ATOM 3595 C CA . ILE B 1 165 ? 15.102 29.5 11.398 1 93.5 165 ILE B CA 1
ATOM 3596 C C . ILE B 1 165 ? 14.688 30.078 12.75 1 93.5 165 ILE B C 1
ATOM 3598 O O . ILE B 1 165 ? 15.016 31.219 13.07 1 93.5 165 ILE B O 1
ATOM 3602 N N . ALA B 1 166 ? 13.992 29.281 13.539 1 93.62 166 ALA B N 1
ATOM 3603 C CA . ALA B 1 166 ? 13.523 29.703 14.859 1 93.62 166 ALA B CA 1
ATOM 3604 C C . ALA B 1 166 ? 14.695 30.047 15.766 1 93.62 166 ALA B C 1
ATOM 3606 O O . ALA B 1 166 ? 14.531 30.766 16.766 1 93.62 166 ALA B O 1
ATOM 3607 N N . GLY B 1 167 ? 15.82 29.531 15.461 1 93.56 167 GLY B N 1
ATOM 3608 C CA . GLY B 1 167 ? 17.016 29.781 16.25 1 93.56 167 GLY B CA 1
ATOM 3609 C C . GLY B 1 167 ? 17.641 31.125 15.938 1 93.56 167 GLY B C 1
ATOM 3610 O O . GLY B 1 167 ? 18.469 31.625 16.703 1 93.56 167 GLY B O 1
ATOM 3611 N N . LEU B 1 168 ? 17.312 31.625 14.82 1 94.44 168 LEU B N 1
ATOM 3612 C CA . LEU B 1 168 ? 17.812 32.969 14.477 1 94.44 168 LEU B CA 1
ATOM 3613 C C . LEU B 1 168 ? 17.141 34.031 15.344 1 94.44 168 LEU B C 1
ATOM 3615 O O . LEU B 1 168 ? 15.945 33.938 15.641 1 94.44 168 LEU B O 1
ATOM 3619 N N . ASP B 1 169 ? 17.859 35.062 15.703 1 94.94 169 ASP B N 1
ATOM 3620 C CA . ASP B 1 169 ? 17.391 36.062 16.625 1 94.94 169 ASP B CA 1
ATOM 3621 C C . ASP B 1 169 ? 16.109 36.719 16.125 1 94.94 169 ASP B C 1
ATOM 3623 O O . ASP B 1 169 ? 15.172 36.938 16.891 1 94.94 169 ASP B O 1
ATOM 3627 N N . ARG B 1 170 ? 16.031 36.938 14.867 1 94.06 170 ARG B N 1
ATOM 3628 C CA . ARG B 1 170 ? 14.914 37.656 14.25 1 94.06 170 ARG B CA 1
ATOM 3629 C C . ARG B 1 170 ? 13.617 36.875 14.383 1 94.06 170 ARG B C 1
ATOM 3631 O O . ARG B 1 170 ? 12.531 37.438 14.461 1 94.06 170 ARG B O 1
ATOM 3638 N N . TRP B 1 171 ? 13.758 35.562 14.5 1 95.62 171 TRP B N 1
ATOM 3639 C CA . TRP B 1 171 ? 12.562 34.75 14.383 1 95.62 171 TRP B CA 1
ATOM 3640 C C . TRP B 1 171 ? 12.297 34 15.68 1 95.62 171 TRP B C 1
ATOM 3642 O O . TRP B 1 171 ? 11.336 33.219 15.773 1 95.62 171 TRP B O 1
ATOM 3652 N N . LYS B 1 172 ? 13.047 34.156 16.688 1 94.94 172 LYS B N 1
ATOM 3653 C CA . LYS B 1 172 ? 12.922 33.5 17.984 1 94.94 172 LYS B CA 1
ATOM 3654 C C . LYS B 1 172 ? 11.531 33.719 18.578 1 94.94 172 LYS B C 1
ATOM 3656 O O . LYS B 1 172 ? 11.031 32.875 19.312 1 94.94 172 LYS B O 1
ATOM 3661 N N . LYS B 1 173 ? 10.953 34.844 18.281 1 94.31 173 LYS B N 1
ATOM 3662 C CA . LYS B 1 173 ? 9.617 35.188 18.781 1 94.31 173 LYS B CA 1
ATOM 3663 C C . LYS B 1 173 ? 8.586 34.188 18.281 1 94.31 173 LYS B C 1
ATOM 3665 O O . LYS B 1 173 ? 7.508 34.031 18.875 1 94.31 173 LYS B O 1
ATOM 3670 N N . PHE B 1 174 ? 8.906 33.469 17.25 1 93.38 174 PHE B N 1
ATOM 3671 C CA . PHE B 1 174 ? 7.977 32.5 16.688 1 93.38 174 PHE B CA 1
ATOM 3672 C C . PHE B 1 174 ? 8.391 31.078 17.078 1 93.38 174 PHE B C 1
ATOM 3674 O O . PHE B 1 174 ? 7.859 30.109 16.531 1 93.38 174 PHE B O 1
ATOM 3681 N N . SER B 1 175 ? 9.328 30.859 18 1 93.06 175 SER B N 1
ATOM 3682 C CA . SER B 1 175 ? 9.859 29.547 18.344 1 93.06 175 SER B CA 1
ATOM 3683 C C . SER B 1 175 ? 8.758 28.594 18.812 1 93.06 175 SER B C 1
ATOM 3685 O O . SER B 1 175 ? 8.727 27.422 18.422 1 93.06 175 SER B O 1
ATOM 3687 N N . SER B 1 176 ? 7.859 29.094 19.594 1 90.88 176 SER B N 1
ATOM 3688 C CA . SER B 1 176 ? 6.773 28.25 20.094 1 90.88 176 SER B CA 1
ATOM 3689 C C . SER B 1 176 ? 5.828 27.844 18.969 1 90.88 176 SER B C 1
ATOM 3691 O O . SER B 1 176 ? 5.285 26.734 19 1 90.88 176 SER B O 1
ATOM 3693 N N . VAL B 1 177 ? 5.68 28.688 18.016 1 88.06 177 VAL B N 1
ATOM 3694 C CA . VAL B 1 177 ? 4.832 28.391 16.875 1 88.06 177 VAL B CA 1
ATOM 3695 C C . VAL B 1 177 ? 5.449 27.25 16.062 1 88.06 177 VAL B C 1
ATOM 3697 O O . VAL B 1 177 ? 4.773 26.281 15.742 1 88.06 177 VAL B O 1
ATOM 3700 N N . PHE B 1 178 ? 6.691 27.328 15.844 1 87.69 178 PHE B N 1
ATOM 3701 C CA . PHE B 1 178 ? 7.395 26.297 15.086 1 87.69 178 PHE B CA 1
ATOM 3702 C C . PHE B 1 178 ? 7.328 24.953 15.797 1 87.69 178 PHE B C 1
ATOM 3704 O O . PHE B 1 178 ? 6.945 23.953 15.195 1 87.69 178 PHE B O 1
ATOM 3711 N N . GLU B 1 179 ? 7.586 24.984 17.047 1 88.12 179 GLU B N 1
ATOM 3712 C CA . GLU B 1 179 ? 7.648 23.734 17.812 1 88.12 179 GLU B CA 1
ATOM 3713 C C . GLU B 1 179 ? 6.262 23.109 17.969 1 88.12 179 GLU B C 1
ATOM 3715 O O . GLU B 1 179 ? 6.133 21.891 18.094 1 88.12 179 GLU B O 1
ATOM 3720 N N . GLY B 1 180 ? 5.242 23.938 17.922 1 86.38 180 GLY B N 1
ATOM 3721 C CA . GLY B 1 180 ? 3.871 23.469 18.047 1 86.38 180 GLY B CA 1
ATOM 3722 C C . GLY B 1 180 ? 3.443 22.578 16.891 1 86.38 180 GLY B C 1
ATOM 3723 O O . GLY B 1 180 ? 2.498 21.797 17.031 1 86.38 180 GLY B O 1
ATOM 3724 N N . PHE B 1 181 ? 4.215 22.625 15.797 1 85.88 181 PHE B N 1
ATOM 3725 C CA . PHE B 1 181 ? 3.836 21.859 14.609 1 85.88 181 PHE B CA 1
ATOM 3726 C C . PHE B 1 181 ? 4.859 20.781 14.312 1 85.88 181 PHE B C 1
ATOM 3728 O O . PHE B 1 181 ? 4.879 20.219 13.211 1 85.88 181 PHE B O 1
ATOM 3735 N N . VAL B 1 182 ? 5.691 20.531 15.242 1 86.69 182 VAL B N 1
ATOM 3736 C CA . VAL B 1 182 ? 6.656 19.438 15.094 1 86.69 182 VAL B CA 1
ATOM 3737 C C . VAL B 1 182 ? 6.172 18.203 15.852 1 86.69 182 VAL B C 1
ATOM 3739 O O . VAL B 1 182 ? 6.098 18.219 17.078 1 86.69 182 VAL B O 1
ATOM 3742 N N . PRO B 1 183 ? 5.855 17.188 15.125 1 87.06 183 PRO B N 1
ATOM 3743 C CA . PRO B 1 183 ? 5.379 15.984 15.812 1 87.06 183 PRO B CA 1
ATOM 3744 C C . PRO B 1 183 ? 6.492 15.242 16.547 1 87.06 183 PRO B C 1
ATOM 3746 O O . PRO B 1 183 ? 7.672 15.445 16.25 1 87.06 183 PRO B O 1
ATOM 3749 N N . ARG B 1 184 ? 6.109 14.414 17.469 1 91.38 184 ARG B N 1
ATOM 3750 C CA . ARG B 1 184 ? 7.059 13.625 18.25 1 91.38 184 ARG B CA 1
ATOM 3751 C C . ARG B 1 184 ? 7.918 12.758 17.344 1 91.38 184 ARG B C 1
ATOM 3753 O O . ARG B 1 184 ? 9.094 12.523 17.625 1 91.38 184 ARG B O 1
ATOM 3760 N N . SER B 1 185 ? 7.379 12.266 16.25 1 93.5 185 SER B N 1
ATOM 3761 C CA . SER B 1 185 ? 8.07 11.344 15.352 1 93.5 185 SER B CA 1
ATOM 3762 C C . SER B 1 185 ? 9.344 11.977 14.789 1 93.5 185 SER B C 1
ATOM 3764 O O . SER B 1 185 ? 10.297 11.273 14.461 1 93.5 185 SER B O 1
ATOM 3766 N N . GLN B 1 186 ? 9.344 13.336 14.703 1 91.94 186 GLN B N 1
ATOM 3767 C CA . GLN B 1 186 ? 10.484 14.062 14.148 1 91.94 186 GLN B CA 1
ATOM 3768 C C . GLN B 1 186 ? 11.75 13.789 14.953 1 91.94 186 GLN B C 1
ATOM 3770 O O . GLN B 1 186 ? 12.852 13.758 14.398 1 91.94 186 GLN B O 1
ATOM 3775 N N . ASP B 1 187 ? 11.562 13.547 16.234 1 93.38 187 ASP B N 1
ATOM 3776 C CA . ASP B 1 187 ? 12.719 13.508 17.125 1 93.38 187 ASP B CA 1
ATOM 3777 C C . ASP B 1 187 ? 13.055 12.07 17.531 1 93.38 187 ASP B C 1
ATOM 3779 O O . ASP B 1 187 ? 13.906 11.844 18.391 1 93.38 187 ASP B O 1
ATOM 3783 N N . LEU B 1 188 ? 12.406 11.141 16.938 1 94.62 188 LEU B N 1
ATOM 3784 C CA . LEU B 1 188 ? 12.703 9.75 17.266 1 94.62 188 LEU B CA 1
ATOM 3785 C C . LEU B 1 188 ? 14.008 9.305 16.625 1 94.62 188 LEU B C 1
ATOM 3787 O O . LEU B 1 188 ? 14.422 9.859 15.602 1 94.62 188 LEU B O 1
ATOM 3791 N N . GLU B 1 189 ? 14.633 8.336 17.188 1 92.5 189 GLU B N 1
ATOM 3792 C CA . GLU B 1 189 ? 16.031 7.996 16.938 1 92.5 189 GLU B CA 1
ATOM 3793 C C . GLU B 1 189 ? 16.219 7.41 15.539 1 92.5 189 GLU B C 1
ATOM 3795 O O . GLU B 1 189 ? 17.25 7.617 14.898 1 92.5 189 GLU B O 1
ATOM 3800 N N . ASP B 1 190 ? 15.258 6.539 15.172 1 92.75 190 ASP B N 1
ATOM 3801 C CA . ASP B 1 190 ? 15.422 5.883 13.883 1 92.75 190 ASP B CA 1
ATOM 3802 C C . ASP B 1 190 ? 14.07 5.441 13.312 1 92.75 190 ASP B C 1
ATOM 3804 O O . ASP B 1 190 ? 13.023 5.727 13.898 1 92.75 190 ASP B O 1
ATOM 3808 N N . ASP B 1 191 ? 14.117 4.832 12.188 1 91.88 191 ASP B N 1
ATOM 3809 C CA . ASP B 1 191 ? 12.906 4.434 11.477 1 91.88 191 ASP B CA 1
ATOM 3810 C C . ASP B 1 191 ? 12.133 3.373 12.258 1 91.88 191 ASP B C 1
ATOM 3812 O O . ASP B 1 191 ? 10.898 3.363 12.242 1 91.88 191 ASP B O 1
ATOM 3816 N N . ASP B 1 192 ? 12.828 2.48 12.945 1 93.25 192 ASP B N 1
ATOM 3817 C CA . ASP B 1 192 ? 12.156 1.473 13.758 1 93.25 192 ASP B CA 1
ATOM 3818 C C . ASP B 1 192 ? 11.375 2.121 14.906 1 93.25 192 ASP B C 1
ATOM 3820 O O . ASP B 1 192 ? 10.266 1.695 15.227 1 93.25 192 ASP B O 1
ATOM 3824 N N . ALA B 1 193 ? 11.945 3.121 15.461 1 96.5 193 ALA B N 1
ATOM 3825 C CA . ALA B 1 193 ? 11.258 3.859 16.516 1 96.5 193 ALA B CA 1
ATOM 3826 C C . ALA B 1 193 ? 10.031 4.574 15.977 1 96.5 193 ALA B C 1
ATOM 3828 O O . ALA B 1 193 ? 8.984 4.613 16.641 1 96.5 193 ALA B O 1
ATOM 3829 N N . ARG B 1 194 ? 10.172 5.109 14.797 1 96.25 194 ARG B N 1
ATOM 3830 C CA . ARG B 1 194 ? 9.047 5.805 14.18 1 96.25 194 ARG B CA 1
ATOM 3831 C C . ARG B 1 194 ? 7.91 4.84 13.859 1 96.25 194 ARG B C 1
ATOM 3833 O O . ARG B 1 194 ? 6.738 5.168 14.047 1 96.25 194 ARG B O 1
ATOM 3840 N N . LEU B 1 195 ? 8.281 3.699 13.445 1 96.25 195 LEU B N 1
ATOM 3841 C CA . LEU B 1 195 ? 7.262 2.688 13.172 1 96.25 195 LEU B CA 1
ATOM 3842 C C . LEU B 1 195 ? 6.598 2.223 14.461 1 96.25 195 LEU B C 1
ATOM 3844 O O . LEU B 1 195 ? 5.375 2.062 14.508 1 96.25 195 LEU B O 1
ATOM 3848 N N . SER B 1 196 ? 7.387 1.991 15.477 1 97 196 SER B N 1
ATOM 3849 C CA . SER B 1 196 ? 6.844 1.596 16.781 1 97 196 SER B CA 1
ATOM 3850 C C . SER B 1 196 ? 5.902 2.658 17.328 1 97 196 SER B C 1
ATOM 3852 O O . SER B 1 196 ? 4.844 2.334 17.875 1 97 196 SER B O 1
ATOM 3854 N N . TYR B 1 197 ? 6.305 3.877 17.156 1 97.38 197 TYR B N 1
ATOM 3855 C CA . TYR B 1 197 ? 5.473 4.996 17.594 1 97.38 197 TYR B CA 1
ATOM 3856 C C . TYR B 1 197 ? 4.117 4.969 16.891 1 97.38 197 TYR B C 1
ATOM 3858 O O . TYR B 1 197 ? 3.076 5.113 17.547 1 97.38 197 TYR B O 1
ATOM 3866 N N . LEU B 1 198 ? 4.113 4.77 15.586 1 97.81 198 LEU B N 1
ATOM 3867 C CA . LEU B 1 198 ? 2.873 4.707 14.82 1 97.81 198 LEU B CA 1
ATOM 3868 C C . LEU B 1 198 ? 1.995 3.557 15.297 1 97.81 198 LEU B C 1
ATOM 3870 O O . LEU B 1 198 ? 0.787 3.725 15.477 1 97.81 198 LEU B O 1
ATOM 3874 N N . LEU B 1 199 ? 2.623 2.432 15.484 1 97.69 199 LEU B N 1
ATOM 3875 C CA . LEU B 1 199 ? 1.885 1.263 15.953 1 97.69 199 LEU B CA 1
ATOM 3876 C C . LEU B 1 199 ? 1.251 1.524 17.312 1 97.69 199 LEU B C 1
ATOM 3878 O O . LEU B 1 199 ? 0.108 1.132 17.562 1 97.69 199 LEU B O 1
ATOM 3882 N N . ASP B 1 200 ? 1.966 2.166 18.156 1 97.94 200 ASP B N 1
ATOM 3883 C CA . ASP B 1 200 ? 1.449 2.516 19.469 1 97.94 200 ASP B CA 1
ATOM 3884 C C . ASP B 1 200 ? 0.249 3.453 19.359 1 97.94 200 ASP B C 1
ATOM 3886 O O . ASP B 1 200 ? -0.73 3.305 20.094 1 97.94 200 ASP B O 1
ATOM 3890 N N . LEU B 1 201 ? 0.36 4.414 18.469 1 97.88 201 LEU B N 1
ATOM 3891 C CA . LEU B 1 201 ? -0.753 5.328 18.25 1 97.88 201 LEU B CA 1
ATOM 3892 C C . LEU B 1 201 ? -2.006 4.562 17.828 1 97.88 201 LEU B C 1
ATOM 3894 O O . LEU B 1 201 ? -3.09 4.801 18.359 1 97.88 201 LEU B O 1
ATOM 3898 N N . LEU B 1 202 ? -1.851 3.645 16.906 1 98.44 202 LEU B N 1
ATOM 3899 C CA . LEU B 1 202 ? -2.979 2.896 16.359 1 98.44 202 LEU B CA 1
ATOM 3900 C C . LEU B 1 202 ? -3.574 1.969 17.406 1 98.44 202 LEU B C 1
ATOM 3902 O O . LEU B 1 202 ? -4.793 1.935 17.594 1 98.44 202 LEU B O 1
ATOM 3906 N N . ASN B 1 203 ? -2.699 1.265 18.109 1 97.69 203 ASN B N 1
ATOM 3907 C CA . ASN B 1 203 ? -3.154 0.354 19.141 1 97.69 203 ASN B CA 1
ATOM 3908 C C . ASN B 1 203 ? -3.895 1.098 20.25 1 97.69 203 ASN B C 1
ATOM 3910 O O . ASN B 1 203 ? -4.945 0.646 20.719 1 97.69 203 ASN B O 1
ATOM 3914 N N . GLY B 1 204 ? -3.352 2.191 20.641 1 97.81 204 GLY B N 1
ATOM 3915 C CA . GLY B 1 204 ? -3.979 2.996 21.672 1 97.81 204 GLY B CA 1
ATOM 3916 C C . GLY B 1 204 ? -5.348 3.512 21.281 1 97.81 204 GLY B C 1
ATOM 3917 O O . GLY B 1 204 ? -6.176 3.814 22.141 1 97.81 204 GLY B O 1
ATOM 3918 N N . ALA B 1 205 ? -5.582 3.588 19.984 1 98.06 205 ALA B N 1
ATOM 3919 C CA . ALA B 1 205 ? -6.848 4.113 19.484 1 98.06 205 ALA B CA 1
ATOM 3920 C C . ALA B 1 205 ? -7.809 2.98 19.125 1 98.06 205 ALA B C 1
ATOM 3922 O O . ALA B 1 205 ? -8.93 3.227 18.672 1 98.06 205 ALA B O 1
ATOM 3923 N N . GLY B 1 206 ? -7.41 1.73 19.312 1 97.94 206 GLY B N 1
ATOM 3924 C CA . GLY B 1 206 ? -8.25 0.604 18.922 1 97.94 206 GLY B CA 1
ATOM 3925 C C . GLY B 1 206 ? -8.352 0.425 17.422 1 97.94 206 GLY B C 1
ATOM 3926 O O . GLY B 1 206 ? -9.398 0.017 16.906 1 97.94 206 GLY B O 1
ATOM 3927 N N . LEU B 1 207 ? -7.352 0.758 16.672 1 98.31 207 LEU B N 1
ATOM 3928 C CA . LEU B 1 207 ? -7.273 0.581 15.234 1 98.31 207 LEU B CA 1
ATOM 3929 C C . LEU B 1 207 ? -6.305 -0.54 14.875 1 98.31 207 LEU B C 1
ATOM 3931 O O . LEU B 1 207 ? -5.125 -0.486 15.234 1 98.31 207 LEU B O 1
ATOM 3935 N N . LYS B 1 208 ? -6.777 -1.516 14.219 1 96.81 208 LYS B N 1
ATOM 3936 C CA . LYS B 1 208 ? -5.945 -2.633 13.781 1 96.81 208 LYS B CA 1
ATOM 3937 C C . LYS B 1 208 ? -5.41 -2.406 12.375 1 96.81 208 LYS B C 1
ATOM 3939 O O . LYS B 1 208 ? -6.16 -2.479 11.398 1 96.81 208 LYS B O 1
ATOM 3944 N N . PRO B 1 209 ? -4.137 -2.188 12.297 1 97.56 209 PRO B N 1
ATOM 3945 C CA . PRO B 1 209 ? -3.605 -1.865 10.969 1 97.56 209 PRO B CA 1
ATOM 3946 C C . PRO B 1 209 ? -3.383 -3.105 10.109 1 97.56 209 PRO B C 1
ATOM 3948 O O . PRO B 1 209 ? -2.988 -4.156 10.617 1 97.56 209 PRO B O 1
ATOM 3951 N N . ARG B 1 210 ? -3.65 -2.965 8.805 1 97.62 210 ARG B N 1
ATOM 3952 C CA . ARG B 1 210 ? -3.252 -3.926 7.781 1 97.62 210 ARG B CA 1
ATOM 3953 C C . ARG B 1 210 ? -2.086 -3.393 6.957 1 97.62 210 ARG B C 1
ATOM 3955 O O . ARG B 1 210 ? -1.336 -4.168 6.359 1 97.62 210 ARG B O 1
ATOM 3962 N N . THR B 1 211 ? -2.012 -2.1 6.926 1 98.69 211 THR B N 1
ATOM 3963 C CA . THR B 1 211 ? -0.869 -1.378 6.379 1 98.69 211 THR B CA 1
ATOM 3964 C C . THR B 1 211 ? -0.337 -0.362 7.383 1 98.69 211 THR B C 1
ATOM 3966 O O . THR B 1 211 ? -1.084 0.494 7.863 1 98.69 211 THR B O 1
ATOM 3969 N N . CYS B 1 212 ? 0.787 -0.463 7.781 1 98.12 212 CYS B N 1
ATOM 3970 C CA . CYS B 1 212 ? 1.539 0.441 8.641 1 98.12 212 CYS B CA 1
ATOM 3971 C C . CYS B 1 212 ? 2.969 0.611 8.141 1 98.12 212 CYS B C 1
ATOM 3973 O O . CYS B 1 212 ? 3.863 -0.139 8.539 1 98.12 212 CYS B O 1
ATOM 3975 N N . GLU B 1 213 ? 3.145 1.64 7.273 1 98.25 213 GLU B N 1
ATOM 3976 C CA . GLU B 1 213 ? 4.402 1.778 6.543 1 98.25 213 GLU B CA 1
ATOM 3977 C C . GLU B 1 213 ? 5.039 3.143 6.797 1 98.25 213 GLU B C 1
ATOM 3979 O O . GLU B 1 213 ? 4.344 4.105 7.129 1 98.25 213 GLU B O 1
ATOM 3984 N N . LEU B 1 214 ? 6.328 3.15 6.676 1 96.69 214 LEU B N 1
ATOM 3985 C CA . LEU B 1 214 ? 7.09 4.363 6.41 1 96.69 214 LEU B CA 1
ATOM 3986 C C . LEU B 1 214 ? 7.477 4.449 4.938 1 96.69 214 LEU B C 1
ATOM 3988 O O . LEU B 1 214 ? 8.18 3.57 4.426 1 96.69 214 LEU B O 1
ATOM 3992 N N . LEU B 1 215 ? 6.969 5.418 4.246 1 96.62 215 LEU B N 1
ATOM 3993 C CA . LEU B 1 215 ? 7.348 5.66 2.855 1 96.62 215 LEU B CA 1
ATOM 3994 C C . LEU B 1 215 ? 8.484 6.676 2.77 1 96.62 215 LEU B C 1
ATOM 3996 O O . LEU B 1 215 ? 8.383 7.77 3.334 1 96.62 215 LEU B O 1
ATOM 4000 N N . PHE B 1 216 ? 9.477 6.301 2.037 1 92.25 216 PHE B N 1
ATOM 4001 C CA . PHE B 1 216 ? 10.633 7.18 1.9 1 92.25 216 PHE B CA 1
ATOM 4002 C C . PHE B 1 216 ? 10.562 7.957 0.591 1 92.25 216 PHE B C 1
ATOM 4004 O O . PHE B 1 216 ? 10.359 7.371 -0.475 1 92.25 216 PHE B O 1
ATOM 4011 N N . GLY B 1 217 ? 10.625 9.211 0.73 1 84.75 217 GLY B N 1
ATOM 4012 C CA . GLY B 1 217 ? 10.609 10.078 -0.44 1 84.75 217 GLY B CA 1
ATOM 4013 C C . GLY B 1 217 ? 11.953 10.164 -1.135 1 84.75 217 GLY B C 1
ATOM 4014 O O . GLY B 1 217 ? 12.938 9.578 -0.676 1 84.75 217 GLY B O 1
ATOM 4015 N N . VAL B 1 218 ? 11.898 10.688 -2.373 1 71.75 218 VAL B N 1
ATOM 4016 C CA . VAL B 1 218 ? 13.125 10.953 -3.109 1 71.75 218 VAL B CA 1
ATOM 4017 C C . VAL B 1 218 ? 13.719 12.289 -2.664 1 71.75 218 VAL B C 1
ATOM 4019 O O . VAL B 1 218 ? 12.977 13.25 -2.41 1 71.75 218 VAL B O 1
ATOM 4022 N N . PRO B 1 219 ? 15 12.164 -2.484 1 67 219 PRO B N 1
ATOM 4023 C CA . PRO B 1 219 ? 15.609 13.453 -2.148 1 67 219 PRO B CA 1
ATOM 4024 C C . PRO B 1 219 ? 15.273 14.547 -3.156 1 67 219 PRO B C 1
ATOM 4026 O O . PRO B 1 219 ? 15.094 14.273 -4.344 1 67 219 PRO B O 1
ATOM 4029 N N . HIS B 1 220 ? 14.992 15.68 -2.68 1 65.75 220 HIS B N 1
ATOM 4030 C CA . HIS B 1 220 ? 14.688 16.812 -3.543 1 65.75 220 HIS B CA 1
ATOM 4031 C C . HIS B 1 220 ? 15.867 17.141 -4.457 1 65.75 220 HIS B C 1
ATOM 4033 O O . HIS B 1 220 ? 17.016 17.016 -4.055 1 65.75 220 HIS B O 1
ATOM 4039 N N . ASP B 1 221 ? 15.453 17.375 -5.734 1 64.69 221 ASP B N 1
ATOM 4040 C CA . ASP B 1 221 ? 16.438 17.891 -6.68 1 64.69 221 ASP B CA 1
ATOM 4041 C C . ASP B 1 221 ? 16.75 19.359 -6.418 1 64.69 221 ASP B C 1
ATOM 4043 O O . ASP B 1 221 ? 15.891 20.219 -6.625 1 64.69 221 ASP B O 1
ATOM 4047 N N . TYR B 1 222 ? 17.906 19.672 -5.969 1 67.69 222 TYR B N 1
ATOM 4048 C CA . TYR B 1 222 ? 18.266 21.031 -5.594 1 67.69 222 TYR B CA 1
ATOM 4049 C C . TYR B 1 222 ? 18.953 21.766 -6.742 1 67.69 222 TYR B C 1
ATOM 4051 O O . TYR B 1 222 ? 19.625 22.781 -6.535 1 67.69 222 TYR B O 1
ATOM 4059 N N . SER B 1 223 ? 18.781 21.141 -7.922 1 68.56 223 SER B N 1
ATOM 4060 C CA . SER B 1 223 ? 19.328 21.859 -9.078 1 68.56 223 SER B CA 1
ATOM 4061 C C . SER B 1 223 ? 18.594 23.172 -9.32 1 68.56 223 SER B C 1
ATOM 4063 O O . SER B 1 223 ? 19.156 24.094 -9.906 1 68.56 223 SER B O 1
ATOM 4065 N N . LYS B 1 224 ? 17.328 23.328 -8.852 1 72.81 224 LYS B N 1
ATOM 4066 C CA . LYS B 1 224 ? 16.531 24.547 -8.859 1 72.81 224 LYS B CA 1
ATOM 4067 C C . LYS B 1 224 ? 15.984 24.859 -7.465 1 72.81 224 LYS B C 1
ATOM 4069 O O . LYS B 1 224 ? 14.797 24.656 -7.207 1 72.81 224 LYS B O 1
ATOM 4074 N N . PRO B 1 225 ? 16.828 25.469 -6.695 1 78.75 225 PRO B N 1
ATOM 4075 C CA . PRO B 1 225 ? 16.484 25.641 -5.281 1 78.75 225 PRO B CA 1
ATOM 4076 C C . PRO B 1 225 ? 15.289 26.547 -5.07 1 78.75 225 PRO B C 1
ATOM 4078 O O . PRO B 1 225 ? 14.641 26.5 -4.02 1 78.75 225 PRO B O 1
ATOM 4081 N N . GLU B 1 226 ? 14.938 27.344 -6.09 1 81.56 226 GLU B N 1
ATOM 4082 C CA . GLU B 1 226 ? 13.875 28.328 -5.93 1 81.56 226 GLU B CA 1
ATOM 4083 C C . GLU B 1 226 ? 12.547 27.656 -5.598 1 81.56 226 GLU B C 1
ATOM 4085 O O . GLU B 1 226 ? 11.812 28.125 -4.727 1 81.56 226 GLU B O 1
ATOM 4090 N N . SER B 1 227 ? 12.289 26.594 -6.281 1 77.38 227 SER B N 1
ATOM 4091 C CA . SER B 1 227 ? 11.039 25.875 -6.031 1 77.38 227 SER B CA 1
ATOM 4092 C C . SER B 1 227 ? 10.992 25.312 -4.621 1 77.38 227 SER B C 1
ATOM 4094 O O . SER B 1 227 ? 9.938 25.297 -3.982 1 77.38 227 SER B O 1
ATOM 4096 N N . PHE B 1 228 ? 12.133 24.953 -4.156 1 80 228 PHE B N 1
ATOM 4097 C CA . PHE B 1 228 ? 12.219 24.406 -2.809 1 80 228 PHE B CA 1
ATOM 4098 C C . PHE B 1 228 ? 12.047 25.5 -1.766 1 80 228 PHE B C 1
ATOM 4100 O O . PHE B 1 228 ? 11.367 25.297 -0.755 1 80 228 PHE B O 1
ATOM 4107 N N . ILE B 1 229 ? 12.586 26.578 -2.062 1 86.25 229 ILE B N 1
ATOM 4108 C CA . ILE B 1 229 ? 12.461 27.719 -1.165 1 86.25 229 ILE B CA 1
ATOM 4109 C C . ILE B 1 229 ? 11 28.156 -1.07 1 86.25 229 ILE B C 1
ATOM 4111 O O . ILE B 1 229 ? 10.477 28.375 0.026 1 86.25 229 ILE B O 1
ATOM 4115 N N . ASP B 1 230 ? 10.367 28.188 -2.191 1 83.38 230 ASP B N 1
ATOM 4116 C CA . ASP B 1 230 ? 8.953 28.562 -2.217 1 83.38 230 ASP B CA 1
ATOM 4117 C C . ASP B 1 230 ? 8.109 27.562 -1.427 1 83.38 230 ASP B C 1
ATOM 4119 O O . ASP B 1 230 ? 7.199 27.953 -0.698 1 83.38 230 ASP B O 1
ATOM 4123 N N . MET B 1 231 ? 8.43 26.344 -1.562 1 80.75 231 MET B N 1
ATOM 4124 C CA . MET B 1 231 ? 7.734 25.297 -0.82 1 80.75 231 MET B CA 1
ATOM 4125 C C . MET B 1 231 ? 7.938 25.469 0.682 1 80.75 231 MET B C 1
ATOM 4127 O O . MET B 1 231 ? 6.984 25.375 1.456 1 80.75 231 MET B O 1
ATOM 4131 N N . GLN B 1 232 ? 9.156 25.734 1.019 1 86.25 232 GLN B N 1
ATOM 4132 C CA . GLN B 1 232 ? 9.469 25.891 2.436 1 86.25 232 GLN B CA 1
ATOM 4133 C C . GLN B 1 232 ? 8.742 27.094 3.029 1 86.25 232 GLN B C 1
ATOM 4135 O O . GLN B 1 232 ? 8.305 27.047 4.18 1 86.25 232 GLN B O 1
ATOM 4140 N N . LEU B 1 233 ? 8.664 28.094 2.264 1 87.12 233 LEU B N 1
ATOM 4141 C CA . LEU B 1 233 ? 7.98 29.297 2.742 1 87.12 233 LEU B CA 1
ATOM 4142 C C . LEU B 1 233 ? 6.48 29.047 2.865 1 87.12 233 LEU B C 1
ATOM 4144 O O . LEU B 1 233 ? 5.848 29.531 3.812 1 87.12 233 LEU B O 1
ATOM 4148 N N . SER B 1 234 ? 5.961 28.297 1.941 1 80.19 234 SER B N 1
ATOM 4149 C CA . SER B 1 234 ? 4.535 27.984 1.965 1 80.19 234 SER B CA 1
ATOM 4150 C C . SER B 1 234 ? 4.18 27.109 3.17 1 80.19 234 SER B C 1
ATOM 4152 O O . SER B 1 234 ? 3.07 27.219 3.701 1 80.19 234 SER B O 1
ATOM 4154 N N . LEU B 1 235 ? 5.062 26.312 3.629 1 83 235 LEU B N 1
ATOM 4155 C CA . LEU B 1 235 ? 4.82 25.391 4.723 1 83 235 LEU B CA 1
ATOM 4156 C C . LEU B 1 235 ? 5.188 26.016 6.062 1 83 235 LEU B C 1
ATOM 4158 O O . LEU B 1 235 ? 4.93 25.422 7.117 1 83 235 LEU B O 1
ATOM 4162 N N . ASN B 1 236 ? 5.781 27.188 6 1 86.38 236 ASN B N 1
ATOM 4163 C CA . ASN B 1 236 ? 6.27 27.812 7.215 1 86.38 236 ASN B CA 1
ATOM 4164 C C . ASN B 1 236 ? 5.125 28.359 8.07 1 86.38 236 ASN B C 1
ATOM 4166 O O . ASN B 1 236 ? 4.371 29.219 7.629 1 86.38 236 ASN B O 1
ATOM 4170 N N . PRO B 1 237 ? 4.98 27.906 9.273 1 85.12 237 PRO B N 1
ATOM 4171 C CA . PRO B 1 237 ? 3.84 28.297 10.102 1 85.12 237 PRO B CA 1
ATOM 4172 C C . PRO B 1 237 ? 3.914 29.766 10.539 1 85.12 237 PRO B C 1
ATOM 4174 O O . PRO B 1 237 ? 2.902 30.344 10.953 1 85.12 237 PRO B O 1
ATOM 4177 N N . ALA B 1 238 ? 5.086 30.406 10.453 1 87.06 238 ALA B N 1
ATOM 4178 C CA . ALA B 1 238 ? 5.234 31.797 10.836 1 87.06 238 ALA B CA 1
ATOM 4179 C C . ALA B 1 238 ? 4.906 32.719 9.664 1 87.06 238 ALA B C 1
ATOM 4181 O O . ALA B 1 238 ? 4.777 33.938 9.844 1 87.06 238 ALA B O 1
ATOM 4182 N N . ALA B 1 239 ? 4.762 32.156 8.516 1 84.5 239 ALA B N 1
ATOM 4183 C CA . ALA B 1 239 ? 4.645 32.938 7.297 1 84.5 239 ALA B CA 1
ATOM 4184 C C . ALA B 1 239 ? 3.416 33.844 7.352 1 84.5 239 ALA B C 1
ATOM 4186 O O . ALA B 1 239 ? 3.447 34.969 6.863 1 84.5 239 ALA B O 1
ATOM 4187 N N . SER B 1 240 ? 2.375 33.375 7.973 1 78.75 240 SER B N 1
ATOM 4188 C CA . SER B 1 240 ? 1.147 34.156 8.023 1 78.75 240 SER B CA 1
ATOM 4189 C C . SER B 1 240 ? 1.179 35.156 9.18 1 78.75 240 SER B C 1
ATOM 4191 O O . SER B 1 240 ? 0.312 36 9.281 1 78.75 240 SER B O 1
ATOM 4193 N N . LEU B 1 241 ? 2.145 35.062 10.008 1 87.25 241 LEU B N 1
ATOM 4194 C CA . LEU B 1 241 ? 2.182 35.875 11.219 1 87.25 241 LEU B CA 1
ATOM 4195 C C . LEU B 1 241 ? 3.154 37.031 11.07 1 87.25 241 LEU B C 1
ATOM 4197 O O . LEU B 1 241 ? 3.154 37.969 11.883 1 87.25 241 LEU B O 1
ATOM 4201 N N . VAL B 1 242 ? 3.91 37 10.031 1 90.44 242 VAL B N 1
ATOM 4202 C CA . VAL B 1 242 ? 4.957 38 9.883 1 90.44 242 VAL B CA 1
ATOM 4203 C C . VAL B 1 242 ? 4.398 39.25 9.164 1 90.44 242 VAL B C 1
ATOM 4205 O O . VAL B 1 242 ? 3.42 39.125 8.414 1 90.44 242 VAL B O 1
ATOM 4208 N N . THR B 1 243 ? 5.012 40.406 9.43 1 90.19 243 THR B N 1
ATOM 4209 C CA . THR B 1 243 ? 4.672 41.656 8.734 1 90.19 243 THR B CA 1
ATOM 4210 C C . THR B 1 243 ? 5.156 41.594 7.289 1 90.19 243 THR B C 1
ATOM 4212 O O . THR B 1 243 ? 5.969 40.75 6.922 1 90.19 243 THR B O 1
ATOM 4215 N N . PRO B 1 244 ? 4.59 42.438 6.453 1 88.88 244 PRO B N 1
ATOM 4216 C CA . PRO B 1 244 ? 5.066 42.5 5.07 1 88.88 244 PRO B CA 1
ATOM 4217 C C . PRO B 1 244 ? 6.578 42.688 4.973 1 88.88 244 PRO B C 1
ATOM 4219 O O . PRO B 1 244 ? 7.23 42.062 4.125 1 88.88 244 PRO B O 1
ATOM 4222 N N . GLU B 1 245 ? 7.141 43.531 5.828 1 90.62 245 GLU B N 1
ATOM 4223 C CA . GLU B 1 245 ? 8.586 43.75 5.852 1 90.62 245 GLU B CA 1
ATOM 4224 C C . GLU B 1 245 ? 9.32 42.5 6.301 1 90.62 245 GLU B C 1
ATOM 4226 O O . GLU B 1 245 ? 10.375 42.156 5.75 1 90.62 245 GLU B O 1
ATOM 4231 N N . GLU B 1 246 ? 8.758 41.781 7.23 1 93.44 246 GLU B N 1
ATOM 4232 C CA . GLU B 1 246 ? 9.375 40.594 7.766 1 93.44 246 GLU B CA 1
ATOM 4233 C C . GLU B 1 246 ? 9.305 39.438 6.762 1 93.44 246 GLU B C 1
ATOM 4235 O O . GLU B 1 246 ? 10.125 38.531 6.805 1 93.44 246 GLU B O 1
ATOM 4240 N N . LYS B 1 247 ? 8.352 39.531 5.871 1 92.44 247 LYS B N 1
ATOM 4241 C CA . LYS B 1 247 ? 8.203 38.469 4.867 1 92.44 247 LYS B CA 1
ATOM 4242 C C . LYS B 1 247 ? 9.445 38.375 3.986 1 92.44 247 LYS B C 1
ATOM 4244 O O . LYS B 1 247 ? 9.914 37.281 3.686 1 92.44 247 LYS B O 1
ATOM 4249 N N . GLU B 1 248 ? 9.914 39.5 3.549 1 92.94 248 GLU B N 1
ATOM 4250 C CA . GLU B 1 248 ? 11.117 39.531 2.719 1 92.94 248 GLU B CA 1
ATOM 4251 C C . GLU B 1 248 ? 12.328 39 3.49 1 92.94 248 GLU B C 1
ATOM 4253 O O . GLU B 1 248 ? 13.164 38.312 2.934 1 92.94 248 GLU B O 1
ATOM 4258 N N . LEU B 1 249 ? 12.398 39.375 4.758 1 95.25 249 LEU B N 1
ATOM 4259 C CA . LEU B 1 249 ? 13.508 38.938 5.598 1 95.25 249 LEU B CA 1
ATOM 4260 C C . LEU B 1 249 ? 13.43 37.438 5.84 1 95.25 249 LEU B C 1
ATOM 4262 O O . LEU B 1 249 ? 14.453 36.75 5.875 1 95.25 249 LEU B O 1
ATOM 4266 N N . LEU B 1 250 ? 12.258 36.969 6.027 1 95.25 250 LEU B N 1
ATOM 4267 C CA . LEU B 1 250 ? 12.062 35.531 6.219 1 95.25 250 LEU B CA 1
ATOM 4268 C C . LEU B 1 250 ? 12.492 34.75 4.98 1 95.25 250 LEU B C 1
ATOM 4270 O O . LEU B 1 250 ? 13.18 33.75 5.09 1 95.25 250 LEU B O 1
ATOM 4274 N N . ARG B 1 251 ? 12.047 35.219 3.793 1 94 251 ARG B N 1
ATOM 4275 C CA . ARG B 1 251 ? 12.461 34.562 2.553 1 94 251 ARG B CA 1
ATOM 4276 C C . ARG B 1 251 ? 13.977 34.531 2.432 1 94 251 ARG B C 1
ATOM 4278 O O . ARG B 1 251 ? 14.555 33.531 2.01 1 94 251 ARG B O 1
ATOM 4285 N N . LYS B 1 252 ? 14.578 35.625 2.764 1 94.75 252 LYS B N 1
ATOM 4286 C CA . LYS B 1 252 ? 16.031 35.719 2.703 1 94.75 252 LYS B CA 1
ATOM 4287 C C . LYS B 1 252 ? 16.688 34.688 3.623 1 94.75 252 LYS B C 1
ATOM 4289 O O . LYS B 1 252 ? 17.594 33.969 3.211 1 94.75 252 LYS B O 1
ATOM 4294 N N . ASP B 1 253 ? 16.266 34.594 4.863 1 95.06 253 ASP B N 1
ATOM 4295 C CA . ASP B 1 253 ? 16.859 33.688 5.84 1 95.06 253 ASP B CA 1
ATOM 4296 C C . ASP B 1 253 ? 16.594 32.25 5.449 1 95.06 253 ASP B C 1
ATOM 4298 O O . ASP B 1 253 ? 17.484 31.391 5.566 1 95.06 253 ASP B O 1
ATOM 4302 N N . VAL B 1 254 ? 15.406 31.938 4.973 1 93.31 254 VAL B N 1
ATOM 4303 C CA . VAL B 1 254 ? 15.078 30.594 4.508 1 93.31 254 VAL B CA 1
ATOM 4304 C C . VAL B 1 254 ? 15.961 30.234 3.316 1 93.31 254 VAL B C 1
ATOM 4306 O O . VAL B 1 254 ? 16.5 29.125 3.248 1 93.31 254 VAL B O 1
ATOM 4309 N N . THR B 1 255 ? 16.078 31.188 2.439 1 92.5 255 THR B N 1
ATOM 4310 C CA . THR B 1 255 ? 16.922 30.969 1.267 1 92.5 255 THR B CA 1
ATOM 4311 C C . THR B 1 255 ? 18.359 30.656 1.68 1 92.5 255 THR B C 1
ATOM 4313 O O . THR B 1 255 ? 18.953 29.703 1.18 1 92.5 255 THR B O 1
ATOM 4316 N N . GLU B 1 256 ? 18.875 31.406 2.598 1 92.06 256 GLU B N 1
ATOM 4317 C CA . GLU B 1 256 ? 20.25 31.219 3.061 1 92.06 256 GLU B CA 1
ATOM 4318 C C . GLU B 1 256 ? 20.438 29.844 3.699 1 92.06 256 GLU B C 1
ATOM 4320 O O . GLU B 1 256 ? 21.422 29.156 3.439 1 92.06 256 GLU B O 1
ATOM 4325 N N . GLU B 1 257 ? 19.516 29.484 4.5 1 89.5 257 GLU B N 1
ATOM 4326 C CA . GLU B 1 257 ? 19.625 28.188 5.172 1 89.5 257 GLU B CA 1
ATOM 4327 C C . GLU B 1 257 ? 19.484 27.031 4.184 1 89.5 257 GLU B C 1
ATOM 4329 O O . GLU B 1 257 ? 20.203 26.031 4.281 1 89.5 257 GLU B O 1
ATOM 4334 N N . VAL B 1 258 ? 18.547 27.141 3.268 1 86.31 258 VAL B N 1
ATOM 4335 C CA . VAL B 1 258 ? 18.344 26.109 2.254 1 86.31 258 VAL B CA 1
ATOM 4336 C C . VAL B 1 258 ? 19.609 25.953 1.414 1 86.31 258 VAL B C 1
ATOM 4338 O O . VAL B 1 258 ? 20.016 24.844 1.093 1 86.31 258 VAL B O 1
ATOM 4341 N N . MET B 1 259 ? 20.25 27.031 1.108 1 85.69 259 MET B N 1
ATOM 4342 C CA . MET B 1 259 ? 21.453 26.984 0.292 1 85.69 259 MET B CA 1
ATOM 4343 C C . MET B 1 259 ? 22.594 26.297 1.04 1 85.69 259 MET B C 1
ATOM 4345 O O . MET B 1 259 ? 23.422 25.609 0.432 1 85.69 259 MET B O 1
ATOM 4349 N N . LYS B 1 260 ? 22.625 26.438 2.355 1 82.62 260 LYS B N 1
ATOM 4350 C CA . LYS B 1 260 ? 23.625 25.734 3.156 1 82.62 260 LYS B CA 1
ATOM 4351 C C . LYS B 1 260 ? 23.406 24.219 3.084 1 82.62 260 LYS B C 1
ATOM 4353 O O . LYS B 1 260 ? 24.375 23.453 3.068 1 82.62 260 LYS B O 1
ATOM 4358 N N . TRP B 1 261 ? 22.156 23.844 3.068 1 75.38 261 TRP B N 1
ATOM 4359 C CA . TRP B 1 261 ? 21.812 22.438 3.066 1 75.38 261 TRP B CA 1
ATOM 4360 C C . TRP B 1 261 ? 22.203 21.766 1.75 1 75.38 261 TRP B C 1
ATOM 4362 O O . TRP B 1 261 ? 22.594 20.594 1.726 1 75.38 261 TRP B O 1
ATOM 4372 N N . THR B 1 262 ? 22.016 22.5 0.663 1 70.31 262 THR B N 1
ATOM 4373 C CA . THR B 1 262 ? 22.391 22 -0.651 1 70.31 262 THR B CA 1
ATOM 4374 C C . THR B 1 262 ? 23.891 21.719 -0.714 1 70.31 262 THR B C 1
ATOM 4376 O O . THR B 1 262 ? 24.328 20.75 -1.343 1 70.31 262 THR B O 1
ATOM 4379 N N . THR B 1 263 ? 24.609 22.484 0.034 1 71.06 263 THR B N 1
ATOM 4380 C CA . THR B 1 263 ? 26.062 22.359 0.009 1 71.06 263 THR B CA 1
ATOM 4381 C C . THR B 1 263 ? 26.531 21.312 1.007 1 71.06 263 THR B C 1
ATOM 4383 O O . THR B 1 263 ? 27.5 20.594 0.749 1 71.06 263 THR B O 1
ATOM 4386 N N . GLU B 1 264 ? 25.844 21.156 2.156 1 66.44 264 GLU B N 1
ATOM 4387 C CA . GLU B 1 264 ? 26.281 20.281 3.246 1 66.44 264 GLU B CA 1
ATOM 4388 C C . GLU B 1 264 ? 25.734 18.859 3.064 1 66.44 264 GLU B C 1
ATOM 4390 O O . GLU B 1 264 ? 26.141 17.953 3.783 1 66.44 264 GLU B O 1
ATOM 4395 N N . GLY B 1 265 ? 25 18.641 2.201 1 64.25 265 GLY B N 1
ATOM 4396 C CA . GLY B 1 265 ? 24.484 17.328 1.916 1 64.25 265 GLY B CA 1
ATOM 4397 C C . GLY B 1 265 ? 23.328 16.938 2.812 1 64.25 265 GLY B C 1
ATOM 4398 O O . GLY B 1 265 ? 22.969 15.758 2.914 1 64.25 265 GLY B O 1
ATOM 4399 N N . VAL B 1 266 ? 22.891 17.797 3.773 1 58 266 VAL B N 1
ATOM 4400 C CA . VAL B 1 266 ? 21.797 17.531 4.688 1 58 266 VAL B CA 1
ATOM 4401 C C . VAL B 1 266 ? 20.594 17 3.904 1 58 266 VAL B C 1
ATOM 4403 O O . VAL B 1 266 ? 19.812 16.188 4.41 1 58 266 VAL B O 1
ATOM 4406 N N . PHE B 1 267 ? 20.578 17.422 2.789 1 57.5 267 PHE B N 1
ATOM 4407 C CA . PHE B 1 267 ? 19.422 17.047 1.975 1 57.5 267 PHE B CA 1
ATOM 4408 C C . PHE B 1 267 ? 19.516 15.594 1.541 1 57.5 267 PHE B C 1
ATOM 4410 O O . PHE B 1 267 ? 18.578 15.055 0.963 1 57.5 267 PHE B O 1
ATOM 4417 N N . ALA B 1 268 ? 20.609 15.039 1.917 1 59.44 268 ALA B N 1
ATOM 4418 C CA . ALA B 1 268 ? 20.688 13.609 1.605 1 59.44 268 ALA B CA 1
ATOM 4419 C C . ALA B 1 268 ? 19.719 12.812 2.477 1 59.44 268 ALA B C 1
ATOM 4421 O O . ALA B 1 268 ? 19.469 11.633 2.221 1 59.44 268 ALA B O 1
ATOM 4422 N N . THR B 1 269 ? 19.062 13.648 3.365 1 66.81 269 THR B N 1
ATOM 4423 C CA . THR B 1 269 ? 18.156 12.906 4.234 1 66.81 269 THR B CA 1
ATOM 4424 C C . THR B 1 269 ? 16.766 12.797 3.607 1 66.81 269 THR B C 1
ATOM 4426 O O . THR B 1 269 ? 16.25 13.781 3.068 1 66.81 269 THR B O 1
ATOM 4429 N N . ARG B 1 270 ? 16.219 11.625 3.516 1 77.31 270 ARG B N 1
ATOM 4430 C CA . ARG B 1 270 ?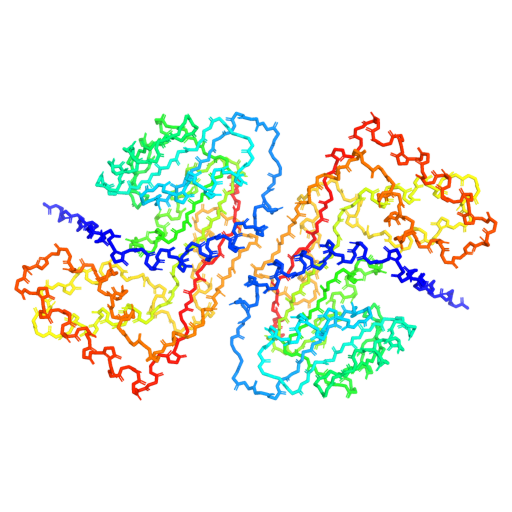 14.953 11.32 2.85 1 77.31 270 ARG B CA 1
ATOM 4431 C C . ARG B 1 270 ? 13.773 11.555 3.783 1 77.31 270 ARG B C 1
ATOM 4433 O O . ARG B 1 270 ? 13.75 11.047 4.906 1 77.31 270 ARG B O 1
ATOM 4440 N N . PRO B 1 271 ? 12.891 12.5 3.303 1 88.5 271 PRO B N 1
ATOM 4441 C CA . PRO B 1 271 ? 11.656 12.594 4.086 1 88.5 271 PRO B CA 1
ATOM 4442 C C . PRO B 1 271 ? 10.891 11.273 4.125 1 88.5 271 PRO B C 1
ATOM 4444 O O . PRO B 1 271 ? 11.062 10.43 3.244 1 88.5 271 PRO B O 1
ATOM 4447 N N . SER B 1 272 ? 10.195 11.094 5.207 1 93.38 272 SER B N 1
ATOM 4448 C CA . SER B 1 272 ? 9.391 9.883 5.316 1 93.38 272 SER B CA 1
ATOM 4449 C C . SER B 1 272 ? 7.945 10.203 5.684 1 93.38 272 SER B C 1
ATOM 4451 O O . SER B 1 272 ? 7.684 11.188 6.383 1 93.38 272 SER B O 1
ATOM 4453 N N . LEU B 1 273 ? 7.047 9.414 5.152 1 96.12 273 LEU B N 1
ATOM 4454 C CA . LEU B 1 273 ? 5.617 9.523 5.422 1 96.12 273 LEU B CA 1
ATOM 4455 C C . LEU B 1 273 ? 5.094 8.266 6.105 1 96.12 273 LEU B C 1
ATOM 4457 O O . LEU B 1 273 ? 5.512 7.156 5.77 1 96.12 273 LEU B O 1
ATOM 4461 N N . TYR B 1 274 ? 4.219 8.508 7.035 1 97.88 274 TYR B N 1
ATOM 4462 C CA . TYR B 1 274 ? 3.408 7.398 7.531 1 97.88 274 TYR B CA 1
ATOM 4463 C C . TYR B 1 274 ? 2.289 7.059 6.551 1 97.88 274 TYR B C 1
ATOM 4465 O O . TYR B 1 274 ? 1.633 7.953 6.016 1 97.88 274 TYR B O 1
ATOM 4473 N N . LEU B 1 275 ? 2.125 5.828 6.23 1 98.69 275 LEU B N 1
ATOM 4474 C CA . LEU B 1 275 ? 0.985 5.293 5.496 1 98.69 275 LEU B CA 1
ATOM 4475 C C . LEU B 1 275 ? 0.241 4.254 6.328 1 98.69 275 LEU B C 1
ATOM 4477 O O . LEU B 1 275 ? 0.829 3.26 6.758 1 98.69 275 LEU B O 1
ATOM 4481 N N . VAL B 1 276 ? -1.079 4.504 6.531 1 98.81 276 VAL B N 1
ATOM 4482 C CA . VAL B 1 276 ? -1.856 3.621 7.395 1 98.81 276 VAL B CA 1
ATOM 4483 C C . VAL B 1 276 ? -3.156 3.225 6.695 1 98.81 276 VAL B C 1
ATOM 4485 O O . VAL B 1 276 ? -3.871 4.082 6.172 1 98.81 276 VAL B O 1
ATOM 4488 N N . HIS B 1 277 ? -3.457 2.027 6.582 1 98.88 277 HIS B N 1
ATOM 4489 C CA . HIS B 1 277 ? -4.797 1.473 6.426 1 98.88 277 HIS B CA 1
ATOM 4490 C C . HIS B 1 277 ? -5.176 0.605 7.621 1 98.88 277 HIS B C 1
ATOM 4492 O O . HIS B 1 277 ? -4.496 -0.377 7.922 1 98.88 277 HIS B O 1
ATOM 4498 N N . ALA B 1 278 ? -6.219 0.942 8.328 1 98.5 278 ALA B N 1
ATOM 4499 C CA . ALA B 1 278 ? -6.566 0.244 9.562 1 98.5 278 ALA B CA 1
ATOM 4500 C C . ALA B 1 278 ? -8.078 0.152 9.727 1 98.5 278 ALA B C 1
ATOM 4502 O O . ALA B 1 278 ? -8.828 0.92 9.117 1 98.5 278 ALA B O 1
ATOM 4503 N N . ARG B 1 279 ? -8.469 -0.792 10.492 1 97.25 279 ARG B N 1
ATOM 4504 C CA . ARG B 1 279 ? -9.875 -1.04 10.805 1 97.25 279 ARG B CA 1
ATOM 4505 C C . ARG B 1 279 ? -10.141 -0.869 12.297 1 97.25 279 ARG B C 1
ATOM 4507 O O . ARG B 1 279 ? -9.344 -1.299 13.125 1 97.25 279 ARG B O 1
ATOM 4514 N N . LYS B 1 280 ? -11.234 -0.22 12.562 1 97.56 280 LYS B N 1
ATOM 4515 C CA . LYS B 1 280 ? -11.641 -0.107 13.961 1 97.56 280 LYS B CA 1
ATOM 4516 C C . LYS B 1 280 ? -12.094 -1.456 14.516 1 97.56 280 LYS B C 1
ATOM 4518 O O . LYS B 1 280 ? -12.945 -2.121 13.922 1 97.56 280 LYS B O 1
ATOM 4523 N N . THR B 1 281 ? -11.438 -1.849 15.578 1 90.25 281 THR B N 1
ATOM 4524 C CA . THR B 1 281 ? -11.789 -3.117 16.203 1 90.25 281 THR B CA 1
ATOM 4525 C C . THR B 1 281 ? -13.023 -2.959 17.078 1 90.25 281 THR B C 1
ATOM 4527 O O . THR B 1 281 ? -13.242 -1.897 17.672 1 90.25 281 THR B O 1
ATOM 4530 N N . GLU B 1 282 ? -13.898 -3.867 17.031 1 77.06 282 GLU B N 1
ATOM 4531 C CA . GLU B 1 282 ? -15.039 -3.836 17.938 1 77.06 282 GLU B CA 1
ATOM 4532 C C . GLU B 1 282 ? -14.594 -3.986 19.391 1 77.06 282 GLU B C 1
ATOM 4534 O O . GLU B 1 282 ? -13.633 -4.699 19.672 1 77.06 282 GLU B O 1
ATOM 4539 N N . PRO B 1 283 ? -15.039 -3.021 20.219 1 60.28 283 PRO B N 1
ATOM 4540 C CA . PRO B 1 283 ? -14.727 -3.254 21.641 1 60.28 283 PRO B CA 1
ATOM 4541 C C . PRO B 1 283 ? -15.039 -4.68 22.078 1 60.28 283 PRO B C 1
ATOM 4543 O O . PRO B 1 283 ? -16.016 -5.277 21.609 1 60.28 283 PRO B O 1
ATOM 4546 N N . LYS B 1 284 ? -14.055 -5.352 22.531 1 46.16 284 LYS B N 1
ATOM 4547 C CA . LYS B 1 284 ? -14.344 -6.645 23.156 1 46.16 284 LYS B CA 1
ATOM 4548 C C . LYS B 1 284 ? -15.445 -6.523 24.203 1 46.16 284 LYS B C 1
ATOM 4550 O O . LYS B 1 284 ? -15.469 -5.562 24.969 1 46.16 284 LYS B O 1
#

Organism: Amblyomma americanum (NCBI:txid6943)

Sequence (568 aa):
MSSPCPKNPSYNSQLYASNDNRQREMNLKVLDLLQMAFAPMPTEDQQFLDLGCGTGDFTRDWLLPRCPPCRRLVAVDASEEMLAYARENCAHPSIEYDHLNVGDDVTEFVAKHGQFARVYSFFCLNWLKDQAKAMKNVSRLLLPSGECLLVFPAWSPTRMLWRKIAGLDRWKKFSSVFEGFVPRSQDLEDDDARLSYLLDLLNGAGLKPRTCELLFGVPHDYSKPESFIDMQLSLNPAASLVTPEEKELLRKDVTEEVMKWTTEGVFATRPSLYLVHARKTEPKMSSPCPKNPSYNSQLYASNDNRQREMNLKVLDLLQMAFAPMPTEDQQFLDLGCGTGDFTRDWLLPRCPPCRRLVAVDASEEMLAYARENCAHPSIEYDHLNVGDDVTEFVAKHGQFARVYSFFCLNWLKDQAKAMKNVSRLLLPSGECLLVFPAWSPTRMLWRKIAGLDRWKKFSSVFEGFVPRSQDLEDDDARLSYLLDLLNGAGLKPRTCELLFGVPHDYSKPESFIDMQLSLNPAASLVTPEEKELLRKDVTEEVMKWTTEGVFATRPSLYLVHARKTEPK

pLDDT: mean 87.91, std 15.45, range [24.25, 98.88]